Protein AF-A0A5A8CNJ7-F1 (afdb_monomer)

Foldseek 3Di:
DQWDFDQFIKGKDDWLQDFWIAIKTANQDWFQQADQVLLQVLVCLLAFQLFLLTFLDDFSQRKDWPDQDDPRIGHNGITIIIGGNDRQDQPLQQVVLWAPFPPACRLVCCVVPVDDDSSPNTCSDLRRLSNLLSSLSSLQSVCCVPQVKAKFKFFQDWFPQGHDPCVLADVVQHRDHNCLLQQLLKKWFKFFLVQADDDDDADDPPDQDGSNDDDDPVNVVSVVRRLVCLLVCVQDAQAFTIAGPVGFTAGQQLDTHPDNVRIDTHSGMDRRSHSHNSSSSPSSSVSSNQVVVLAAIWGKMKMKMASADFFFFDLPDTQLQVSLQVLLCPRPQWDDKAWALGPVLVPDDCVQQPFDKDFPDDDQGHAPDCVVVVVVVVPCVVPVVPPPPDDDDDDPDDDDDDDDPDDPDPPPQADVNDGTMAGNHGSVQQGDSSTGRNPMRMMMITGGIDSQGQDWDWDATPVRHIDIDGRPRGRNSYSNSSCRSSSSSSSSSSSSSRVVVVVVVDPDPPDDPDPPPDDPDDPVVVVVVVVVVVVVVVVVVVVPDD

Mean predicted aligned error: 11.64 Å

Radius of gyration: 29.82 Å; Cα contacts (8 Å, |Δi|>4): 1030; chains: 1; bounding box: 66×97×86 Å

pLDDT: mean 80.58, std 20.12, range [26.45, 98.75]

Organism: Cafeteria roenbergensis (NCBI:txid33653)

Solvent-accessible surface area (backbone atoms only — not comparable to full-atom values): 30194 Å² total; per-residue (Å²): 132,59,64,47,70,84,53,33,25,40,35,53,47,53,33,65,75,45,72,29,33,18,24,38,36,30,59,49,67,51,75,40,79,48,55,55,79,68,28,40,62,50,40,57,58,36,39,57,10,66,16,74,82,36,20,51,47,61,51,83,55,56,64,44,76,77,41,30,57,57,99,49,19,26,64,41,45,55,28,32,38,42,27,62,53,82,69,67,66,63,76,66,25,66,75,60,62,56,31,52,55,64,88,53,59,53,54,62,41,32,73,74,66,77,52,69,52,63,65,49,60,29,77,82,26,78,59,47,49,54,20,49,25,45,51,7,32,55,30,36,51,53,42,27,77,74,57,61,30,43,71,29,45,31,42,39,28,40,67,91,46,66,53,60,73,74,65,79,33,33,93,88,31,46,79,64,50,60,66,52,22,48,46,36,9,24,32,32,39,33,40,44,58,91,58,40,70,89,73,66,81,76,66,61,91,95,50,73,60,43,30,52,60,86,69,55,72,66,39,51,50,35,52,52,53,29,51,51,38,50,65,72,50,73,63,45,90,69,39,35,35,31,32,34,78,89,64,53,31,17,10,58,82,24,46,79,28,94,56,58,81,64,40,40,84,54,76,49,45,44,64,45,24,12,72,44,48,41,56,32,35,33,40,50,43,51,44,50,45,34,41,75,66,32,36,46,36,25,32,32,37,38,34,43,29,41,52,41,67,64,65,36,44,31,77,72,90,55,13,37,66,55,53,48,38,52,52,53,58,68,38,87,56,37,77,46,68,39,49,37,42,34,78,67,46,76,78,51,55,65,92,77,47,62,53,52,75,41,72,55,81,69,80,75,69,36,85,68,55,72,72,68,41,65,81,49,48,82,66,51,62,78,63,60,79,78,70,82,84,80,88,88,89,89,89,86,87,88,87,87,82,81,96,65,88,79,67,87,74,68,52,95,54,35,61,98,84,38,69,41,61,36,62,60,45,56,45,58,15,21,40,56,71,26,21,29,58,43,48,54,35,31,36,38,40,32,33,51,45,48,57,64,31,50,49,75,38,85,49,45,26,81,85,67,47,83,37,75,49,49,51,63,77,77,49,42,20,57,58,59,47,40,41,27,44,42,54,34,9,47,49,21,38,52,52,42,16,37,48,50,56,55,53,71,71,45,79,73,84,72,71,74,74,74,74,72,97,77,75,93,77,68,67,64,61,55,57,55,56,51,55,58,55,52,56,56,58,53,61,65,61,65,77,76,75,128

Sequence (546 aa):
MSTFGRVFRVTTFGESHCEGVGAIVDGCPPMMTLTEADIQPQLTRRRPGQSRLTTPRSEKDKVTILSGTERGMTLGTPIGLFVRNENVRPGDYKEMSVIPRPGHADYTYQVKYGIRAASGGGRSSARETIGRVAAGAIAEKWLAETWGTRIVTFVSSVGVIDLAPELLCHPSGRAWTREEVDSRGRLRVLRSAAHWKQIDAPAADGVEPDAGTKVSPEQAAADAADEAAFVAGSYGSGVACYRADDGTLFDRDGKTVASAEGALVTDEVITLRCPDPATASRMATLIRDVKSCQDSTGGVLTTVVDGMPVGLGEPCFDKLEAVLAHAMLSLPATKGFEIGSGFAGTRLRGSAHNDAFDLAGGAPDAWATAATAASGAAAAAAAAAAAAASASAAAAAASSAAAGALPPQSHPTLEQGRVLLRPRTNNAGGTLGGISTGAQLLFRVAIKPVSTIGRPQDTAGFDGAKGNLAARGRHDPCVLPRASPLVEGMTSLVLADLALQQRTRREPVALPPAAPADAPARAEKRAAESQEGESTAKRARDDTSA

Nearest PDB structures (foldseek):
  7rca-assembly1_A  TM=9.225E-01  e=4.105E-39  Clavispora lusitaniae
  1r52-assembly1_C  TM=9.176E-01  e=7.234E-27  Saccharomyces cerevisiae
  1umf-assembly1_D  TM=8.747E-01  e=8.130E-28  Helicobacter pylori
  4lj2-assembly1_A  TM=8.092E-01  e=4.569E-24  Acinetobacter baumannii ATCC 19606 = CIP 70.34 = JCM 6841
  1sq1-assembly1_A  TM=9.028E-01  e=1.195E-20  Campylobacter jejuni

Secondary structure (DSSP, 8-state):
--EE-SSSEEEEE--TTSSEEEEEEESPPTT-B--HHHHHHHHHHH-TTSSTTS--------EEE-SSEETTEE-SS-EEEEEE-----GGGGSGGGTSPPTTSSHHHHHHHHS---TTSSGGGSTTTHHHHHHHHHHHHHHHHHHH--EEEEEEEEETTEEPPGGGGS-TTSSPPPHHHHHHHTEEEEEEETTT----SPPPPTT-PPPTT----HHHHHHHHHHHHHHHTT-S-TTS--EEETTS-EE-TTS-EES--TTEEEEEEEEE---S-HHHHHHHHHHHHHHHHTT----EEEEEEEESPPTT-S-SSSS-HHHHHHHHHHTSTTEEEEEETTHHHHTTS-HHHHS--EEETTSPPP----HHHHTTTHHHHTTTGGGS-SS--------------PPPS---TTEETTEE-EEESS-TTTTEETTEE-SSPEEEEEEEPPPS--SS-EEEE-TTS-EEEE---S---S--HHHHHHHHHHHHHHHHHHHHHHHHHHSPP-PPPP---S---SSHHHHHHHHHHHHHHHHHTTGGG--

Structure (mmCIF, N/CA/C/O backbone):
data_AF-A0A5A8CNJ7-F1
#
_entry.id   AF-A0A5A8CNJ7-F1
#
loop_
_atom_site.group_PDB
_atom_site.id
_atom_site.type_symbol
_atom_site.label_atom_id
_atom_site.label_alt_id
_atom_site.label_comp_id
_atom_site.label_asym_id
_atom_site.label_entity_id
_atom_site.label_seq_id
_atom_site.pdbx_PDB_ins_code
_atom_site.Cartn_x
_atom_site.Cartn_y
_atom_site.Cartn_z
_atom_site.occupancy
_atom_site.B_iso_or_equiv
_atom_site.auth_seq_id
_atom_site.auth_comp_id
_atom_site.auth_asym_id
_atom_site.auth_atom_id
_atom_site.pdbx_PDB_model_num
ATOM 1 N N . MET A 1 1 ? 18.806 -7.872 -2.071 1.00 79.81 1 MET A N 1
ATOM 2 C CA . MET A 1 1 ? 19.060 -7.080 -3.286 1.00 79.81 1 MET A CA 1
ATOM 3 C C . MET A 1 1 ? 18.378 -5.737 -3.091 1.00 79.81 1 MET A C 1
ATOM 5 O O . MET A 1 1 ? 17.270 -5.750 -2.570 1.00 79.81 1 MET A O 1
ATOM 9 N N . SER A 1 2 ? 19.030 -4.623 -3.425 1.00 90.88 2 SER A N 1
ATOM 10 C CA . SER A 1 2 ? 18.476 -3.264 -3.233 1.00 90.88 2 SER A CA 1
ATOM 11 C C . SER A 1 2 ? 17.905 -2.658 -4.517 1.00 90.88 2 SER A C 1
ATOM 13 O O . SER A 1 2 ? 17.450 -1.519 -4.492 1.00 90.88 2 SER A O 1
ATOM 15 N N . THR A 1 3 ? 17.947 -3.413 -5.618 1.00 96.81 3 THR A N 1
ATOM 16 C CA . THR A 1 3 ? 17.512 -2.999 -6.954 1.00 96.81 3 THR A CA 1
ATOM 17 C C . THR A 1 3 ? 16.304 -3.817 -7.398 1.00 96.81 3 THR A C 1
ATOM 19 O O . THR A 1 3 ? 16.276 -5.031 -7.187 1.00 96.81 3 THR A O 1
ATOM 22 N N . PHE A 1 4 ? 15.334 -3.152 -8.019 1.00 97.12 4 PHE A N 1
ATOM 23 C CA . PHE A 1 4 ? 14.125 -3.726 -8.604 1.00 97.12 4 PHE A CA 1
ATOM 24 C C . PHE A 1 4 ? 13.958 -3.240 -10.054 1.00 97.12 4 PHE A C 1
ATOM 26 O O . PHE A 1 4 ? 14.290 -2.091 -10.341 1.00 97.12 4 PHE A O 1
ATOM 33 N N . GLY A 1 5 ? 13.430 -4.090 -10.941 1.00 96.12 5 GLY A N 1
ATOM 34 C CA . GLY A 1 5 ? 13.229 -3.797 -12.370 1.00 96.12 5 GLY A CA 1
ATOM 35 C C . GLY A 1 5 ? 14.416 -4.173 -13.269 1.00 96.12 5 GLY A C 1
ATOM 36 O O . GLY A 1 5 ? 15.514 -4.459 -12.780 1.00 96.12 5 GLY A O 1
ATOM 37 N N . ARG A 1 6 ? 14.191 -4.196 -14.592 1.00 94.81 6 ARG A N 1
ATOM 38 C CA . ARG A 1 6 ? 15.196 -4.547 -15.618 1.00 94.81 6 ARG A CA 1
ATOM 39 C C . ARG A 1 6 ? 15.637 -3.358 -16.468 1.00 94.81 6 ARG A C 1
ATOM 41 O O . ARG A 1 6 ? 16.836 -3.126 -16.592 1.00 94.81 6 ARG A O 1
ATOM 48 N N . VAL A 1 7 ? 14.685 -2.633 -17.049 1.00 96.00 7 VAL A N 1
ATOM 49 C CA . VAL A 1 7 ? 14.893 -1.436 -17.874 1.00 96.00 7 VAL A CA 1
ATOM 50 C C . VAL A 1 7 ? 14.568 -0.194 -17.056 1.00 96.00 7 VAL A C 1
ATOM 52 O O . VAL A 1 7 ? 15.456 0.626 -16.855 1.00 96.00 7 VAL A O 1
ATOM 55 N N . PHE A 1 8 ? 13.350 -0.097 -16.507 1.00 97.56 8 PHE A N 1
ATOM 56 C CA . PHE A 1 8 ? 13.034 0.913 -15.492 1.00 97.56 8 PHE A CA 1
ATOM 57 C C . PHE A 1 8 ? 13.492 0.380 -14.135 1.00 97.56 8 PHE A C 1
ATOM 59 O O . PHE A 1 8 ? 12.801 -0.411 -13.490 1.00 97.56 8 PHE A O 1
ATOM 66 N N . ARG A 1 9 ? 14.701 0.756 -13.722 1.00 97.94 9 ARG A N 1
ATOM 67 C CA . ARG A 1 9 ? 15.360 0.197 -12.540 1.00 97.94 9 ARG A CA 1
ATOM 68 C C . ARG A 1 9 ? 15.330 1.171 -11.384 1.00 97.94 9 ARG A C 1
ATOM 70 O O . ARG A 1 9 ? 15.659 2.341 -11.536 1.00 97.94 9 ARG A O 1
ATOM 77 N N . VAL A 1 10 ? 15.029 0.665 -10.197 1.00 98.25 10 VAL A N 1
ATOM 78 C CA . VAL A 1 10 ? 15.054 1.447 -8.961 1.00 98.25 10 VAL A CA 1
ATOM 79 C C . VAL A 1 10 ? 15.996 0.796 -7.974 1.00 98.25 10 VAL A C 1
ATOM 81 O O . VAL A 1 10 ? 15.797 -0.360 -7.615 1.00 98.25 10 VAL A O 1
ATOM 84 N N . THR A 1 11 ? 16.990 1.544 -7.502 1.00 98.19 11 THR A N 1
ATOM 85 C CA . THR A 1 11 ? 17.896 1.118 -6.429 1.00 98.19 11 THR A CA 1
ATOM 86 C C . THR A 1 11 ? 17.703 2.000 -5.208 1.00 98.19 11 THR A C 1
ATOM 88 O O . THR A 1 11 ? 17.942 3.200 -5.289 1.00 98.19 11 THR A O 1
ATOM 91 N N . THR A 1 12 ? 17.289 1.443 -4.070 1.00 97.44 12 THR A N 1
ATOM 92 C CA . THR A 1 12 ? 17.081 2.234 -2.845 1.00 97.44 12 THR A CA 1
ATOM 93 C C . THR A 1 12 ? 18.333 2.247 -1.959 1.00 97.44 12 THR A C 1
ATOM 95 O O . THR A 1 12 ? 19.103 1.281 -1.935 1.00 97.44 12 THR A O 1
ATOM 98 N N . PHE A 1 13 ? 18.500 3.297 -1.143 1.00 94.94 13 PHE A N 1
ATOM 99 C CA . PHE A 1 13 ? 19.533 3.384 -0.090 1.00 94.94 13 PHE A CA 1
ATOM 100 C C . PHE A 1 13 ? 19.012 4.030 1.217 1.00 94.94 13 PHE A C 1
ATOM 102 O O . PHE A 1 13 ? 17.914 4.595 1.247 1.00 94.94 13 PHE A O 1
ATOM 109 N N . GLY A 1 14 ? 19.787 3.903 2.304 1.00 90.44 14 GLY A N 1
ATOM 110 C CA . GLY A 1 14 ? 19.609 4.604 3.588 1.00 90.44 14 GLY A CA 1
ATOM 111 C C . GLY A 1 14 ? 18.777 3.898 4.671 1.00 90.44 14 GLY A C 1
ATOM 112 O O . GLY A 1 14 ? 17.818 3.177 4.410 1.00 90.44 14 GLY A O 1
ATOM 113 N N . GLU A 1 15 ? 19.105 4.125 5.934 1.00 88.19 15 GLU A N 1
ATOM 114 C CA . GLU A 1 15 ? 18.421 3.534 7.086 1.00 88.19 15 GLU A CA 1
ATOM 115 C C . GLU A 1 15 ? 17.515 4.550 7.794 1.00 88.19 15 GLU A C 1
ATOM 117 O O . GLU A 1 15 ? 17.684 5.765 7.698 1.00 88.19 15 GLU A O 1
ATOM 122 N N . SER A 1 16 ? 16.549 4.059 8.579 1.00 82.31 16 SER A N 1
ATOM 123 C CA . SER A 1 16 ? 15.556 4.921 9.238 1.00 82.31 16 SER A CA 1
ATOM 124 C C . SER A 1 16 ? 16.093 5.872 10.310 1.00 82.31 16 SER A C 1
ATOM 126 O O . SER A 1 16 ? 15.340 6.739 10.757 1.00 82.31 16 SER A O 1
ATOM 128 N N . HIS A 1 17 ? 17.341 5.680 10.742 1.00 80.94 17 HIS A N 1
ATOM 129 C CA . HIS A 1 17 ? 18.004 6.464 11.790 1.00 80.94 17 HIS A CA 1
ATOM 130 C C . HIS A 1 17 ? 19.301 7.133 11.310 1.00 80.94 17 HIS A C 1
ATOM 132 O O . HIS A 1 17 ? 20.003 7.728 12.120 1.00 80.94 17 HIS A O 1
ATOM 138 N N . CYS A 1 18 ? 19.614 7.033 10.015 1.00 85.06 18 CYS A N 1
ATOM 139 C CA . CYS A 1 18 ? 20.701 7.777 9.378 1.00 85.06 18 CYS A CA 1
ATOM 140 C C . CYS A 1 18 ? 20.199 9.151 8.903 1.00 85.06 18 CYS A C 1
ATOM 142 O O . CYS A 1 18 ? 19.046 9.510 9.151 1.00 85.06 18 CYS A O 1
ATOM 144 N N . GLU A 1 19 ? 21.041 9.915 8.203 1.00 88.56 19 GLU A N 1
ATOM 145 C CA . GLU A 1 19 ? 20.707 11.271 7.732 1.00 88.56 19 GLU A CA 1
ATOM 146 C C . GLU A 1 19 ? 19.495 11.321 6.794 1.00 88.56 19 GLU A C 1
ATOM 148 O O . GLU A 1 19 ? 18.728 12.285 6.802 1.00 88.56 19 GLU A O 1
ATOM 153 N N . GLY A 1 20 ? 19.286 10.270 6.006 1.00 91.25 20 GLY A N 1
ATOM 154 C CA . GLY A 1 20 ? 18.178 10.197 5.071 1.00 91.25 20 GLY A CA 1
ATOM 155 C C . GLY A 1 20 ? 18.064 8.843 4.396 1.00 91.25 20 GLY A C 1
ATOM 156 O O . GLY A 1 20 ? 18.842 7.919 4.639 1.00 91.25 20 GLY A O 1
ATOM 157 N N . VAL A 1 21 ? 17.058 8.744 3.542 1.00 94.44 21 VAL A N 1
ATOM 158 C CA . VAL A 1 21 ? 16.806 7.609 2.656 1.00 94.44 21 VAL A CA 1
ATOM 159 C C . VAL A 1 21 ? 16.612 8.123 1.239 1.00 94.44 21 VAL A C 1
ATOM 161 O O . VAL A 1 21 ? 16.323 9.300 1.032 1.00 94.44 21 VAL A O 1
ATOM 164 N N . GLY A 1 22 ? 16.752 7.250 0.252 1.00 96.25 22 GLY A N 1
ATOM 165 C CA . GLY A 1 22 ? 16.620 7.676 -1.131 1.00 96.25 22 GLY A CA 1
ATOM 166 C C . GLY A 1 22 ? 16.526 6.535 -2.121 1.00 96.25 22 GLY A C 1
ATOM 167 O O . GLY A 1 22 ? 16.463 5.355 -1.750 1.00 96.25 22 GLY A O 1
ATOM 168 N N . ALA A 1 23 ? 16.497 6.913 -3.392 1.00 98.06 23 ALA A N 1
ATOM 169 C CA . ALA A 1 23 ? 16.494 5.991 -4.510 1.00 98.06 23 ALA A CA 1
ATOM 170 C C . ALA A 1 23 ? 17.245 6.572 -5.708 1.00 98.06 23 ALA A C 1
ATOM 172 O O . ALA A 1 23 ? 17.326 7.783 -5.877 1.00 98.06 23 ALA A O 1
ATOM 173 N N . ILE A 1 24 ? 17.774 5.686 -6.540 1.00 98.50 24 ILE A N 1
ATOM 174 C CA . ILE A 1 24 ? 18.284 5.990 -7.872 1.00 98.50 24 ILE A CA 1
ATOM 175 C C . ILE A 1 24 ? 17.323 5.332 -8.855 1.00 98.50 24 ILE A C 1
ATOM 177 O O . ILE A 1 24 ? 17.119 4.117 -8.779 1.00 98.50 24 ILE A O 1
ATOM 181 N N . VAL A 1 25 ? 16.730 6.130 -9.739 1.00 98.62 25 VAL A N 1
ATOM 182 C CA . VAL A 1 25 ? 15.862 5.666 -10.823 1.00 98.62 25 VAL A CA 1
ATOM 183 C C . VAL A 1 25 ? 16.637 5.737 -12.127 1.00 98.62 25 VAL A C 1
ATOM 185 O O . VAL A 1 25 ? 17.081 6.806 -12.531 1.00 98.62 25 VAL A O 1
ATOM 188 N N . ASP A 1 26 ? 16.802 4.597 -12.776 1.00 98.00 26 ASP A N 1
ATOM 189 C CA . ASP A 1 26 ? 17.513 4.455 -14.038 1.00 98.00 26 ASP A CA 1
ATOM 190 C C . ASP A 1 26 ? 16.573 3.920 -15.127 1.00 98.00 26 ASP A C 1
ATOM 192 O O . ASP A 1 26 ? 15.628 3.186 -14.835 1.00 98.00 26 ASP A O 1
ATOM 196 N N . GLY A 1 27 ? 16.810 4.320 -16.376 1.00 95.94 27 GLY A N 1
ATOM 197 C CA . GLY A 1 27 ? 15.946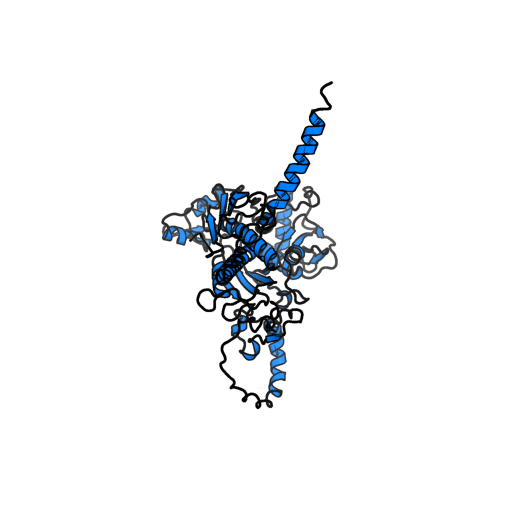 3.994 -17.516 1.00 95.94 27 GLY A CA 1
ATOM 198 C C . GLY A 1 27 ? 14.642 4.798 -17.602 1.00 95.94 27 GLY A C 1
ATOM 199 O O . GLY A 1 27 ? 13.768 4.454 -18.396 1.00 95.94 27 GLY A O 1
ATOM 200 N N . CYS A 1 28 ? 14.494 5.878 -16.825 1.00 97.12 28 CYS A N 1
ATOM 201 C CA . CYS A 1 28 ? 13.396 6.828 -17.019 1.00 97.12 28 CYS A CA 1
ATOM 202 C C . CYS A 1 28 ? 13.550 7.529 -18.381 1.00 97.12 28 CYS A C 1
ATOM 204 O O . CYS A 1 28 ? 14.627 8.062 -18.646 1.00 97.12 28 CYS A O 1
ATOM 206 N N . PRO A 1 29 ? 12.517 7.583 -19.241 1.00 94.69 29 PRO A N 1
ATOM 207 C CA . PRO A 1 29 ? 12.630 8.248 -20.539 1.00 94.69 29 PRO A CA 1
ATOM 208 C C . PRO A 1 29 ? 12.973 9.743 -20.432 1.00 94.69 29 PRO A C 1
ATOM 210 O O . PRO A 1 29 ? 12.578 10.384 -19.450 1.00 94.69 29 PRO A O 1
ATOM 213 N N . PRO A 1 30 ? 13.695 10.308 -21.420 1.00 95.19 30 PRO A N 1
ATOM 214 C CA . PRO A 1 30 ? 14.015 11.732 -21.459 1.00 95.19 30 PRO A CA 1
ATOM 215 C C . PRO A 1 30 ? 12.790 12.578 -21.832 1.00 95.19 30 PRO A C 1
ATOM 217 O O . PRO A 1 30 ? 11.807 12.062 -22.366 1.00 95.19 30 PRO A O 1
ATOM 220 N N . MET A 1 31 ? 12.897 13.892 -21.624 1.00 94.06 31 MET A N 1
ATOM 221 C CA . MET A 1 31 ? 11.928 14.916 -22.036 1.00 94.06 31 MET A CA 1
ATOM 222 C C . MET A 1 31 ? 10.553 14.839 -21.351 1.00 94.06 31 MET A C 1
ATOM 224 O O . MET A 1 31 ? 9.606 15.469 -21.814 1.00 94.06 31 MET A O 1
ATOM 228 N N . MET A 1 32 ? 10.433 14.112 -20.240 1.00 96.00 32 MET A N 1
ATOM 229 C CA . MET A 1 32 ? 9.252 14.167 -19.378 1.00 96.00 32 MET A CA 1
ATOM 230 C C . MET A 1 32 ? 9.407 15.330 -18.403 1.00 96.00 32 MET A C 1
ATOM 232 O O . MET A 1 32 ? 10.452 15.458 -17.765 1.00 96.00 32 MET A O 1
ATOM 236 N N . THR A 1 33 ? 8.383 16.167 -18.242 1.00 97.50 33 THR A N 1
ATOM 237 C CA . THR A 1 33 ? 8.428 17.213 -17.213 1.00 97.50 33 THR A CA 1
ATOM 238 C C . THR A 1 33 ? 8.484 16.564 -15.833 1.00 97.50 33 THR A C 1
ATOM 240 O O . THR A 1 33 ? 7.647 15.726 -15.506 1.00 97.50 33 THR A O 1
ATOM 243 N N . LEU A 1 34 ? 9.454 16.936 -15.004 1.00 97.94 34 LEU A N 1
ATOM 244 C CA . LEU A 1 34 ? 9.610 16.375 -13.668 1.00 97.94 34 LEU A CA 1
ATOM 245 C C . LEU A 1 34 ? 10.228 17.385 -12.702 1.00 97.94 34 LEU A C 1
ATOM 247 O O . LEU A 1 34 ? 11.316 17.912 -12.932 1.00 97.94 34 LEU A O 1
ATOM 251 N N . THR A 1 35 ? 9.532 17.592 -11.591 1.00 97.88 35 THR A N 1
ATOM 252 C CA . THR A 1 35 ? 9.956 18.383 -10.434 1.00 97.88 35 THR A CA 1
ATOM 253 C C . THR A 1 35 ? 9.596 17.648 -9.142 1.00 97.88 35 THR A C 1
ATOM 255 O O . THR A 1 35 ? 8.798 16.708 -9.141 1.00 97.88 35 THR A O 1
ATOM 258 N N . GLU A 1 36 ? 10.128 18.084 -8.002 1.00 97.81 36 GLU A N 1
ATOM 259 C CA . GLU A 1 36 ? 9.771 17.543 -6.686 1.00 97.81 36 GLU A CA 1
ATOM 260 C C . GLU A 1 36 ? 8.260 17.605 -6.415 1.00 97.81 36 GLU A C 1
ATOM 262 O O . GLU A 1 36 ? 7.716 16.720 -5.750 1.00 97.81 36 GLU A O 1
ATOM 267 N N . ALA A 1 37 ? 7.570 18.616 -6.956 1.00 97.19 37 ALA A N 1
ATOM 268 C CA . ALA A 1 37 ? 6.129 18.801 -6.802 1.00 97.19 37 ALA A CA 1
ATOM 269 C C . ALA A 1 37 ? 5.302 17.676 -7.446 1.00 97.19 37 ALA A C 1
ATOM 271 O O . ALA A 1 37 ? 4.178 17.435 -7.017 1.00 97.19 37 ALA A O 1
ATOM 272 N N . ASP A 1 38 ? 5.864 16.952 -8.416 1.00 97.44 38 ASP A N 1
ATOM 273 C CA . ASP A 1 38 ? 5.215 15.795 -9.039 1.00 97.44 38 ASP A CA 1
ATOM 274 C C . ASP A 1 38 ? 5.298 14.535 -8.163 1.00 97.44 38 ASP A C 1
ATOM 276 O O . ASP A 1 38 ? 4.444 13.654 -8.222 1.00 97.44 38 ASP A O 1
ATOM 280 N N . ILE A 1 39 ? 6.329 14.450 -7.320 1.00 97.94 39 ILE A N 1
ATOM 281 C CA . ILE A 1 39 ? 6.611 13.294 -6.460 1.00 97.94 39 ILE A CA 1
ATOM 282 C C . ILE A 1 39 ? 5.971 13.481 -5.078 1.00 97.94 39 ILE A C 1
ATOM 284 O O . ILE A 1 39 ? 5.468 12.533 -4.462 1.00 97.94 39 ILE A O 1
ATOM 288 N N . GLN A 1 40 ? 5.987 14.718 -4.579 1.00 96.69 40 GLN A N 1
ATOM 289 C CA . GLN A 1 40 ? 5.574 15.059 -3.224 1.00 96.69 40 GLN A CA 1
ATOM 290 C C . GLN A 1 40 ? 4.142 14.619 -2.870 1.00 96.69 40 GLN A C 1
ATOM 292 O O . GLN A 1 40 ? 3.972 14.149 -1.747 1.00 96.69 40 GLN A O 1
ATOM 297 N N . PRO A 1 41 ? 3.119 14.681 -3.751 1.00 95.25 41 PRO A N 1
ATOM 298 C CA . PRO A 1 41 ? 1.767 14.233 -3.413 1.00 95.25 41 PRO A CA 1
ATOM 299 C C . PRO A 1 41 ? 1.717 12.779 -2.929 1.00 95.25 41 PRO A C 1
ATOM 301 O O . PRO A 1 41 ? 1.090 12.489 -1.908 1.00 95.25 41 PRO A O 1
ATOM 304 N N . GLN A 1 42 ? 2.436 11.867 -3.590 1.00 95.69 42 GLN A N 1
ATOM 305 C CA . GLN A 1 42 ? 2.485 10.459 -3.185 1.00 95.69 42 GLN A CA 1
ATOM 306 C C . GLN A 1 42 ? 3.244 10.256 -1.865 1.00 95.69 42 GLN A C 1
ATOM 308 O O . GLN A 1 42 ? 2.813 9.485 -1.001 1.00 95.69 42 GLN A O 1
ATOM 313 N N . LEU A 1 43 ? 4.339 10.993 -1.650 1.00 94.88 43 LEU A N 1
ATOM 314 C CA . LEU A 1 43 ? 5.067 10.966 -0.377 1.00 94.88 43 LEU A CA 1
ATOM 315 C C . LEU A 1 43 ? 4.233 11.527 0.776 1.00 94.88 43 LEU A C 1
ATOM 317 O O . LEU A 1 43 ? 4.180 10.919 1.846 1.00 94.88 43 LEU A O 1
ATOM 321 N N . THR A 1 44 ? 3.510 12.621 0.536 1.00 92.44 44 THR A N 1
ATOM 322 C CA . THR A 1 44 ? 2.574 13.209 1.493 1.00 92.44 44 THR A CA 1
ATOM 323 C C . THR A 1 44 ? 1.478 12.216 1.846 1.00 92.44 44 THR A C 1
ATOM 325 O O . THR A 1 44 ? 1.215 12.047 3.032 1.00 92.44 44 THR A O 1
ATOM 328 N N . ARG A 1 45 ? 0.907 11.488 0.869 1.00 92.19 45 ARG A N 1
ATOM 329 C CA . ARG A 1 45 ? -0.095 10.427 1.100 1.00 92.19 45 ARG A CA 1
ATOM 330 C C . ARG A 1 45 ? 0.437 9.270 1.950 1.00 92.19 45 ARG A C 1
ATOM 332 O O . ARG A 1 45 ? -0.318 8.701 2.738 1.00 92.19 45 ARG A O 1
ATOM 339 N N . ARG A 1 46 ? 1.721 8.934 1.821 1.00 92.06 46 ARG A N 1
ATOM 340 C CA . ARG A 1 46 ? 2.398 7.846 2.555 1.00 92.06 46 ARG A CA 1
ATOM 341 C C . ARG A 1 46 ? 2.872 8.256 3.960 1.00 92.06 46 ARG A C 1
ATOM 343 O O . ARG A 1 46 ? 3.195 7.388 4.776 1.00 92.06 46 ARG A O 1
ATOM 350 N N . ARG A 1 47 ? 2.969 9.559 4.232 1.00 86.44 47 ARG A N 1
ATOM 351 C CA . ARG A 1 47 ? 3.536 10.131 5.461 1.00 86.44 47 ARG A CA 1
ATOM 352 C C . ARG A 1 47 ? 2.942 9.490 6.734 1.00 86.44 47 ARG A C 1
ATOM 354 O O . ARG A 1 47 ? 1.726 9.331 6.818 1.00 86.44 47 ARG A O 1
ATOM 361 N N . PRO A 1 48 ? 3.763 9.128 7.740 1.00 77.25 48 PRO A N 1
ATOM 362 C CA . PRO A 1 48 ? 3.251 8.704 9.045 1.00 77.25 48 PRO A CA 1
ATOM 363 C C . PRO A 1 48 ? 2.596 9.872 9.805 1.00 77.25 48 PRO A C 1
ATOM 365 O O . PRO A 1 48 ? 2.910 11.030 9.548 1.00 77.25 48 PRO A O 1
ATOM 368 N N . GLY A 1 49 ? 1.725 9.580 10.773 1.00 69.94 49 GLY A N 1
ATOM 369 C CA . GLY A 1 49 ? 1.219 10.602 11.696 1.00 69.94 49 GLY A CA 1
ATOM 370 C C . GLY A 1 49 ? 0.245 11.610 11.097 1.00 69.94 49 GLY A C 1
ATOM 371 O O . GLY A 1 49 ? 0.125 12.712 11.625 1.00 69.94 49 GLY A O 1
ATOM 372 N N . GLN A 1 50 ? -0.457 11.244 10.024 1.00 73.62 50 GLN A N 1
ATOM 373 C CA . GLN A 1 50 ? -1.497 12.079 9.407 1.00 73.62 50 GLN A CA 1
ATOM 374 C C . GLN A 1 50 ? -2.732 12.269 10.298 1.00 73.62 50 GLN A C 1
ATOM 376 O O . GLN A 1 50 ? -3.515 13.172 10.055 1.00 73.62 50 GLN A O 1
ATOM 381 N N . SER A 1 51 ? -2.921 11.422 11.313 1.00 77.69 51 SER A N 1
ATOM 382 C CA . SER A 1 51 ? -4.033 11.528 12.263 1.00 77.69 51 SER A CA 1
ATOM 383 C C . SER A 1 51 ? -3.623 11.031 13.641 1.00 77.69 51 SER A C 1
ATOM 385 O O . SER A 1 51 ? -2.739 10.173 13.747 1.00 77.69 51 SER A O 1
ATOM 387 N N . ARG A 1 52 ? -4.303 11.491 14.700 1.00 74.94 52 ARG A N 1
ATOM 388 C CA . ARG A 1 52 ? -4.066 11.011 16.075 1.00 74.94 52 ARG A CA 1
ATOM 389 C C . ARG A 1 52 ? -4.305 9.499 16.220 1.00 74.94 52 ARG A C 1
ATOM 391 O O . ARG A 1 52 ? -3.778 8.895 17.153 1.00 74.94 52 ARG A O 1
ATOM 398 N N . LEU A 1 53 ? -5.007 8.856 15.282 1.00 72.50 53 LEU A N 1
ATOM 399 C CA . LEU A 1 53 ? -5.167 7.399 15.202 1.00 72.50 53 LEU A CA 1
ATOM 400 C C . LEU A 1 53 ? -3.878 6.658 14.797 1.00 72.50 53 LEU A C 1
ATOM 402 O O . LEU A 1 53 ? -3.679 5.503 15.167 1.00 72.50 53 LEU A O 1
ATOM 406 N N . THR A 1 54 ? -2.993 7.320 14.056 1.00 77.19 54 THR A N 1
ATOM 407 C CA . THR A 1 54 ? -1.720 6.764 13.569 1.00 77.19 54 THR A CA 1
ATOM 408 C C . THR A 1 54 ? -0.550 7.084 14.505 1.00 77.19 54 THR A C 1
ATOM 410 O O . THR A 1 54 ? -0.689 7.779 15.512 1.00 77.19 54 THR A O 1
ATOM 413 N N . THR A 1 55 ? 0.634 6.562 14.187 1.00 70.62 55 THR A N 1
ATOM 414 C CA . THR A 1 55 ? 1.876 6.831 14.920 1.00 70.62 55 THR A CA 1
ATOM 415 C C . THR A 1 55 ? 2.142 8.342 15.062 1.00 70.62 55 THR A C 1
ATOM 417 O O . THR A 1 55 ? 2.104 9.058 14.066 1.00 70.62 55 THR A O 1
ATOM 420 N N . PRO A 1 56 ? 2.520 8.871 16.244 1.00 62.72 56 PRO A N 1
ATOM 421 C CA . PRO A 1 56 ? 2.816 10.300 16.429 1.00 62.72 56 PRO A CA 1
ATOM 422 C C . PRO A 1 56 ? 4.185 10.721 15.857 1.00 62.72 56 PRO A C 1
ATOM 424 O O . PRO A 1 56 ? 4.899 11.578 16.391 1.00 62.72 56 PRO A O 1
ATOM 427 N N . ARG A 1 57 ? 4.630 10.067 14.784 1.00 65.44 57 ARG A N 1
ATOM 428 C CA . ARG A 1 57 ? 5.824 10.447 14.035 1.00 65.44 57 ARG A CA 1
ATOM 429 C C . ARG A 1 57 ? 5.432 11.510 13.016 1.00 65.44 57 ARG A C 1
ATOM 431 O O . ARG A 1 57 ? 4.761 11.193 12.049 1.00 65.44 57 ARG A O 1
ATOM 438 N N . SER A 1 58 ? 5.902 12.738 13.221 1.00 72.38 58 SER A N 1
ATOM 439 C CA . SER A 1 58 ? 5.787 13.814 12.232 1.00 72.38 58 SER A CA 1
ATOM 440 C C . SER A 1 58 ? 7.099 13.914 11.460 1.00 72.38 58 SER A C 1
ATOM 442 O O . SER A 1 58 ? 8.145 14.213 12.040 1.00 72.38 58 SER A O 1
ATOM 444 N N . GLU A 1 59 ? 7.044 13.568 10.180 1.00 76.88 59 GLU A N 1
ATOM 445 C CA . GLU A 1 59 ? 8.142 13.635 9.215 1.00 76.88 59 GLU A CA 1
ATOM 446 C C . GLU A 1 59 ? 7.565 14.255 7.956 1.00 76.88 59 GLU A C 1
ATOM 448 O O . GLU A 1 59 ? 6.587 13.731 7.443 1.00 76.88 59 GLU A O 1
ATOM 453 N N . LYS A 1 60 ? 8.123 15.349 7.439 1.00 82.81 60 LYS A N 1
ATOM 454 C CA . LYS A 1 60 ? 7.541 15.987 6.246 1.00 82.81 60 LYS A CA 1
ATOM 455 C C . LYS A 1 60 ? 7.792 15.188 4.965 1.00 82.81 60 LYS A C 1
ATOM 457 O O . LYS A 1 60 ? 7.125 15.438 3.970 1.00 82.81 60 LYS A O 1
ATOM 462 N N . ASP A 1 61 ? 8.746 14.252 5.008 1.0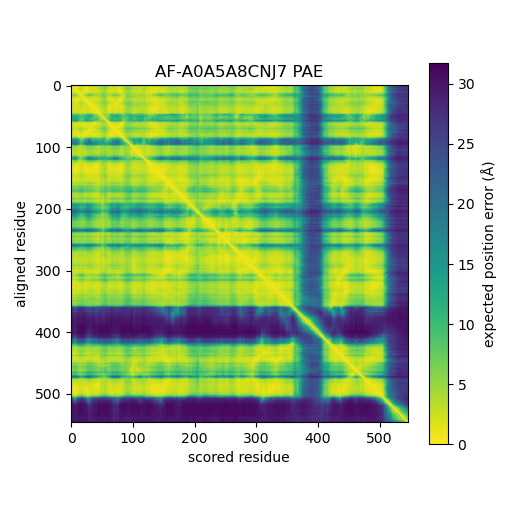0 89.56 61 ASP A N 1
ATOM 463 C CA . ASP A 1 61 ? 9.175 13.411 3.886 1.00 89.56 61 ASP A CA 1
ATOM 464 C C . ASP A 1 61 ? 9.376 14.249 2.603 1.00 89.56 61 ASP A C 1
ATOM 466 O O . ASP A 1 61 ? 8.872 13.913 1.532 1.00 89.56 61 ASP A O 1
ATOM 470 N N . LYS A 1 62 ? 10.086 15.383 2.735 1.00 94.38 62 LYS A N 1
ATOM 471 C CA . LYS A 1 62 ? 10.412 16.263 1.607 1.00 94.38 62 LYS A CA 1
ATOM 472 C C . LYS A 1 62 ? 11.446 15.600 0.710 1.00 94.38 62 LYS A C 1
ATOM 474 O O . LYS A 1 62 ? 12.521 15.232 1.187 1.00 94.38 62 LYS A O 1
ATOM 479 N N . VAL A 1 63 ? 11.121 15.481 -0.571 1.00 97.00 63 VAL A N 1
ATOM 480 C CA . VAL A 1 63 ? 12.036 14.959 -1.589 1.00 97.00 63 VAL A CA 1
ATOM 481 C C . VAL A 1 63 ? 12.891 16.063 -2.190 1.00 97.00 63 VAL A C 1
ATOM 483 O O . VAL A 1 63 ? 12.471 17.210 -2.299 1.00 97.00 63 VAL A O 1
ATOM 486 N N . THR A 1 64 ? 14.110 15.701 -2.561 1.00 97.88 64 THR A N 1
ATOM 487 C CA . THR A 1 64 ? 15.030 16.514 -3.351 1.00 97.88 64 THR A CA 1
ATOM 488 C C . THR A 1 64 ? 15.525 15.672 -4.515 1.00 97.88 64 THR A C 1
ATOM 490 O O . THR A 1 64 ? 15.986 14.542 -4.304 1.00 97.88 64 THR A O 1
ATOM 493 N N . ILE A 1 65 ? 15.424 16.209 -5.730 1.00 98.25 65 ILE A N 1
ATOM 494 C CA . ILE A 1 65 ? 16.025 15.613 -6.919 1.00 98.25 65 ILE A CA 1
ATOM 495 C C . ILE A 1 65 ? 17.490 16.059 -6.972 1.00 98.25 65 ILE A C 1
ATOM 497 O O . ILE A 1 65 ? 17.803 17.246 -6.981 1.00 98.25 65 ILE A O 1
ATOM 501 N N . LEU A 1 66 ? 18.405 15.093 -6.964 1.00 97.81 66 LEU A N 1
ATOM 502 C CA . LEU A 1 66 ? 19.852 15.326 -6.961 1.00 97.81 66 LEU A CA 1
ATOM 503 C C . LEU A 1 66 ? 20.457 15.340 -8.371 1.00 97.81 66 LEU A C 1
ATOM 505 O O . LEU A 1 66 ? 21.497 15.954 -8.588 1.00 97.81 66 LEU A O 1
ATOM 509 N N . SER A 1 67 ? 19.853 14.614 -9.314 1.00 98.00 67 SER A N 1
ATOM 510 C CA . SER A 1 67 ? 20.360 14.425 -10.679 1.00 98.00 67 SER A CA 1
ATOM 511 C C . SER A 1 67 ? 19.244 13.977 -11.626 1.00 98.00 67 SER A C 1
ATOM 513 O O . SER A 1 67 ? 18.132 13.694 -11.189 1.00 98.00 67 SER A O 1
ATOM 515 N N . GLY A 1 68 ? 19.551 13.856 -12.921 1.00 97.00 68 GLY A N 1
ATOM 516 C CA . GLY A 1 68 ? 18.661 13.244 -13.919 1.00 97.00 68 GLY A CA 1
ATOM 517 C C . GLY A 1 68 ? 17.582 14.172 -14.483 1.00 97.00 68 GLY A C 1
ATOM 518 O O . GLY A 1 68 ? 16.856 13.774 -15.394 1.00 97.00 68 GLY A O 1
ATOM 519 N N . THR A 1 69 ? 17.515 15.416 -14.001 1.00 97.50 69 THR A N 1
ATOM 520 C CA . THR A 1 69 ? 16.644 16.468 -14.536 1.00 97.50 69 THR A CA 1
ATOM 521 C C . THR A 1 69 ? 17.412 17.756 -14.816 1.00 97.50 69 THR A C 1
ATOM 523 O O . THR A 1 69 ? 18.268 18.147 -14.026 1.00 97.50 69 THR A O 1
ATOM 526 N N . GLU A 1 70 ? 17.049 18.463 -15.882 1.00 95.81 70 GLU A N 1
ATOM 527 C CA . GLU A 1 70 ? 17.525 19.815 -16.187 1.00 95.81 70 GLU A CA 1
ATOM 528 C C . GLU A 1 70 ? 16.357 20.661 -16.704 1.00 95.81 70 GLU A C 1
ATOM 530 O O . GLU A 1 70 ? 15.548 20.187 -17.498 1.00 95.81 70 GLU A O 1
ATOM 535 N N . ARG A 1 71 ? 16.238 21.914 -16.235 1.00 94.50 71 ARG A N 1
ATOM 536 C CA . ARG A 1 71 ? 15.140 22.837 -16.606 1.00 94.50 71 ARG A CA 1
ATOM 537 C C . ARG A 1 71 ? 13.739 22.213 -16.453 1.00 94.50 71 ARG A C 1
ATOM 539 O O . ARG A 1 71 ? 12.849 22.468 -17.257 1.00 94.50 71 ARG A O 1
ATOM 546 N N . GLY A 1 72 ? 13.559 21.389 -15.417 1.00 93.88 72 GLY A N 1
ATOM 547 C CA . GLY A 1 72 ? 12.294 20.708 -15.125 1.00 93.88 72 GLY A CA 1
ATOM 548 C C . GLY A 1 72 ? 11.958 19.552 -16.068 1.00 93.88 72 GLY A C 1
ATOM 549 O O . GLY A 1 72 ? 10.805 19.141 -16.104 1.00 93.88 72 GLY A O 1
ATOM 550 N N . MET A 1 73 ? 12.921 19.034 -16.834 1.00 96.69 73 MET A N 1
ATOM 551 C CA . MET A 1 73 ? 12.742 17.906 -17.753 1.00 96.69 73 MET A CA 1
ATOM 552 C C . MET A 1 73 ? 13.695 16.766 -17.405 1.00 96.69 73 MET A C 1
ATOM 554 O O . MET A 1 73 ? 14.840 17.013 -17.029 1.00 96.69 73 MET A O 1
ATOM 558 N N . THR A 1 74 ? 13.263 15.518 -17.572 1.00 97.75 74 THR A N 1
ATOM 559 C CA . THR A 1 74 ? 14.138 14.348 -17.449 1.00 97.75 74 THR A CA 1
ATOM 560 C C . THR A 1 74 ? 15.163 14.305 -18.582 1.00 97.75 74 THR A C 1
ATOM 562 O O . THR A 1 74 ? 14.857 14.579 -19.742 1.00 97.75 74 THR A O 1
ATOM 565 N N . LEU A 1 75 ? 16.396 13.914 -18.263 1.00 96.25 75 LEU A N 1
ATOM 566 C CA . LEU A 1 75 ? 17.494 13.829 -19.234 1.00 96.25 75 LEU A CA 1
ATOM 567 C C . LEU A 1 75 ? 17.639 12.444 -19.878 1.00 96.25 75 LEU A C 1
ATOM 569 O O . LEU A 1 75 ? 18.436 12.270 -20.795 1.00 96.25 75 LEU A O 1
ATOM 573 N N . GLY A 1 76 ? 16.920 11.437 -19.375 1.00 93.94 76 GLY A N 1
ATOM 574 C CA . GLY A 1 76 ? 17.164 10.030 -19.714 1.00 93.94 76 GLY A CA 1
ATOM 575 C C . GLY A 1 76 ? 18.336 9.404 -18.947 1.00 93.94 76 GLY A C 1
ATOM 576 O O . GLY A 1 76 ? 18.590 8.210 -19.076 1.00 93.94 76 GLY A O 1
ATOM 577 N N . THR A 1 77 ? 19.049 10.200 -18.146 1.00 97.69 77 THR A N 1
ATOM 578 C CA . THR A 1 77 ? 20.120 9.757 -17.246 1.00 97.69 77 THR A CA 1
ATOM 579 C C . THR A 1 77 ? 19.567 9.408 -15.856 1.00 97.69 77 THR A C 1
ATOM 581 O O . THR A 1 77 ? 18.425 9.763 -15.546 1.00 97.69 77 THR A O 1
ATOM 584 N N . PRO A 1 78 ? 20.345 8.725 -14.992 1.00 98.44 78 PRO A N 1
ATOM 585 C CA . PRO A 1 78 ? 19.872 8.334 -13.668 1.00 98.44 78 PRO A CA 1
ATOM 586 C C . PRO A 1 78 ? 19.396 9.512 -12.801 1.00 98.44 78 PRO A C 1
ATOM 588 O O . PRO A 1 78 ? 20.121 10.490 -12.580 1.00 98.44 78 PRO A O 1
ATOM 591 N N . ILE A 1 79 ? 18.188 9.375 -12.255 1.00 98.75 79 ILE A N 1
ATOM 592 C CA . ILE A 1 79 ? 17.552 10.339 -11.355 1.00 98.75 79 ILE A CA 1
ATOM 593 C C . ILE A 1 79 ? 17.852 9.938 -9.911 1.00 98.75 79 ILE A C 1
ATOM 595 O O . ILE A 1 79 ? 17.388 8.902 -9.429 1.00 98.75 79 ILE A O 1
ATOM 599 N N . GLY A 1 80 ? 18.634 10.757 -9.211 1.00 98.56 80 GLY A N 1
ATOM 600 C CA . GLY A 1 80 ? 18.904 10.602 -7.785 1.00 98.56 80 GLY A CA 1
ATOM 601 C C . GLY A 1 80 ? 17.830 11.286 -6.944 1.00 98.56 80 GLY A C 1
ATOM 602 O O . GLY A 1 80 ? 17.522 12.452 -7.164 1.00 98.56 80 GLY A O 1
ATOM 603 N N . LEU A 1 81 ? 17.282 10.577 -5.961 1.00 98.44 81 LEU A N 1
ATOM 604 C CA . LEU A 1 81 ? 16.256 11.067 -5.041 1.00 98.44 81 LEU A CA 1
ATOM 605 C C . LEU A 1 81 ? 16.756 10.962 -3.605 1.00 98.44 81 LEU A C 1
ATOM 607 O O . LEU A 1 81 ? 17.228 9.901 -3.187 1.00 98.44 81 LEU A O 1
ATOM 611 N N . PHE A 1 82 ? 16.587 12.031 -2.831 1.00 97.81 82 PHE A N 1
ATOM 612 C CA . PHE A 1 82 ? 16.947 12.071 -1.417 1.00 97.81 82 PHE A CA 1
ATOM 613 C C . PHE A 1 82 ? 15.808 12.619 -0.560 1.00 97.81 82 PHE A C 1
ATOM 615 O O . PHE A 1 82 ? 15.152 13.590 -0.928 1.00 97.81 82 PHE A O 1
ATOM 622 N N . VAL A 1 83 ? 15.585 11.992 0.595 1.00 95.88 83 VAL A N 1
ATOM 623 C CA . VAL A 1 83 ? 14.626 12.419 1.616 1.00 95.88 83 VAL A CA 1
ATOM 624 C C . VAL A 1 83 ? 15.312 12.382 2.975 1.00 95.88 83 VAL A C 1
ATOM 626 O O . VAL A 1 83 ? 15.761 11.328 3.436 1.00 95.88 83 VAL A O 1
ATOM 629 N N . ARG A 1 84 ? 15.373 13.536 3.641 1.00 93.44 84 ARG A N 1
ATOM 630 C CA . ARG A 1 84 ? 16.013 13.677 4.953 1.00 93.44 84 ARG A CA 1
ATOM 631 C C . ARG A 1 84 ? 15.165 13.042 6.060 1.00 93.44 84 ARG A C 1
ATOM 633 O O . ARG A 1 84 ? 13.938 13.120 6.042 1.00 93.44 84 ARG A O 1
ATOM 640 N N . ASN A 1 85 ? 15.815 12.433 7.049 1.00 88.31 85 ASN A N 1
ATOM 641 C CA . ASN A 1 85 ? 15.159 12.009 8.287 1.00 88.31 85 ASN A CA 1
ATOM 642 C C . ASN A 1 85 ? 15.231 13.145 9.319 1.00 88.31 85 ASN A C 1
ATOM 644 O O . ASN A 1 85 ? 16.323 13.528 9.730 1.00 88.31 85 ASN A O 1
ATOM 648 N N . GLU A 1 86 ? 14.085 13.672 9.757 1.00 81.88 86 GLU A N 1
ATOM 649 C CA . GLU A 1 86 ? 14.027 14.827 10.672 1.00 81.88 86 GLU A CA 1
ATOM 650 C C . GLU A 1 86 ? 13.650 14.426 12.111 1.00 81.88 86 GLU A C 1
ATOM 652 O O . GLU A 1 86 ? 14.023 15.105 13.064 1.00 81.88 86 GLU A O 1
ATOM 657 N N . ASN A 1 87 ? 12.943 13.304 12.302 1.00 70.94 87 ASN A N 1
ATOM 658 C CA . ASN A 1 87 ? 12.386 12.890 13.600 1.00 70.94 87 ASN A CA 1
ATOM 659 C C . ASN A 1 87 ? 13.006 11.581 14.115 1.00 70.94 87 ASN A C 1
ATOM 661 O O . ASN A 1 87 ? 12.311 10.617 14.462 1.00 70.94 87 ASN A O 1
ATOM 665 N N . VAL A 1 88 ? 14.338 11.532 14.156 1.00 64.94 88 VAL A N 1
ATOM 666 C CA . VAL A 1 88 ? 15.083 10.369 14.653 1.00 64.94 88 VAL A CA 1
ATOM 667 C C . VAL A 1 88 ? 15.130 10.399 16.185 1.00 64.94 88 VAL A C 1
ATOM 669 O O . VAL A 1 88 ? 15.663 11.330 16.780 1.00 64.94 88 VAL A O 1
ATOM 672 N N . ARG A 1 89 ? 14.595 9.359 16.841 1.00 66.62 89 ARG A N 1
ATOM 673 C CA . ARG A 1 89 ? 14.711 9.145 18.298 1.00 66.62 89 ARG A CA 1
ATOM 674 C C . ARG A 1 89 ? 15.474 7.848 18.586 1.00 66.62 89 ARG A C 1
ATOM 676 O O . ARG A 1 89 ? 14.864 6.782 18.570 1.00 66.62 89 ARG A O 1
ATOM 683 N N . PRO A 1 90 ? 16.795 7.906 18.830 1.00 60.06 90 PRO A N 1
ATOM 684 C CA . PRO A 1 90 ? 17.604 6.707 19.074 1.00 60.06 90 PRO A CA 1
ATOM 685 C C . PRO A 1 90 ? 17.274 5.993 20.398 1.00 60.06 90 PRO A C 1
ATOM 687 O O . PRO A 1 90 ? 17.498 4.794 20.524 1.00 60.06 90 PRO A O 1
ATOM 690 N N . GLY A 1 91 ? 16.749 6.723 21.392 1.00 59.12 91 GLY A N 1
ATOM 691 C CA . GLY A 1 91 ? 16.509 6.213 22.748 1.00 59.12 91 GLY A CA 1
ATOM 692 C C . GLY A 1 91 ? 15.377 5.189 22.876 1.00 59.12 91 GLY A C 1
ATOM 693 O O . GLY A 1 91 ? 15.439 4.356 23.777 1.00 59.12 91 GLY A O 1
ATOM 694 N N . ASP A 1 92 ? 14.405 5.200 21.959 1.00 61.81 92 ASP A N 1
ATOM 695 C CA . ASP A 1 92 ? 13.197 4.360 22.024 1.00 61.81 92 ASP A CA 1
ATOM 696 C C . ASP A 1 92 ? 13.503 2.850 21.848 1.00 61.81 92 ASP A C 1
ATOM 698 O O . ASP A 1 92 ? 12.643 2.019 22.110 1.00 61.81 92 ASP A O 1
ATOM 702 N N . TYR A 1 93 ? 14.724 2.470 21.434 1.00 61.41 93 TYR A N 1
ATOM 703 C CA . TYR A 1 93 ? 15.070 1.103 20.998 1.00 61.41 93 TYR A CA 1
ATOM 704 C C . TYR A 1 93 ? 16.114 0.373 21.859 1.00 61.41 93 TYR A C 1
ATOM 706 O O . TYR A 1 93 ? 16.531 -0.727 21.501 1.00 61.41 93 TYR A O 1
ATOM 714 N N . LYS A 1 94 ? 16.531 0.932 23.003 1.00 62.81 94 LYS A N 1
ATOM 715 C CA . LYS A 1 94 ? 17.616 0.356 23.826 1.00 62.81 94 LYS A CA 1
ATOM 716 C C . LYS A 1 94 ? 17.346 -1.086 24.279 1.00 62.81 94 LYS A C 1
ATOM 718 O O . LYS A 1 94 ? 18.228 -1.931 24.150 1.00 62.81 94 LYS A O 1
ATOM 723 N N . GLU A 1 95 ? 16.132 -1.385 24.742 1.00 59.53 95 GLU A N 1
ATOM 724 C CA . GLU A 1 95 ? 15.736 -2.733 25.196 1.00 59.53 95 GLU A CA 1
ATOM 725 C C . GLU A 1 95 ? 15.638 -3.738 24.024 1.00 59.53 95 GLU A C 1
ATOM 727 O O . GLU A 1 95 ? 15.948 -4.919 24.171 1.00 59.53 95 GLU A O 1
ATOM 732 N N . MET A 1 96 ? 15.324 -3.259 22.813 1.00 63.97 96 MET A N 1
ATOM 733 C CA . MET A 1 96 ? 15.206 -4.073 21.587 1.00 63.97 96 MET A CA 1
ATOM 734 C C . MET A 1 96 ? 16.567 -4.474 20.995 1.00 63.97 96 MET A C 1
ATOM 736 O O . MET A 1 96 ? 16.643 -5.199 20.002 1.00 63.97 96 MET A O 1
ATOM 740 N N . SER A 1 97 ? 17.664 -4.007 21.595 1.00 67.88 97 SER A N 1
ATOM 741 C CA . SER A 1 97 ? 19.013 -4.393 21.194 1.00 67.88 97 SER A CA 1
ATOM 742 C C . SER A 1 97 ? 19.397 -5.795 21.665 1.00 67.88 97 SER A C 1
ATOM 744 O O . SER A 1 97 ? 20.336 -6.347 21.106 1.00 67.88 97 SER A O 1
ATOM 746 N N . VAL A 1 98 ? 18.684 -6.399 22.624 1.00 81.06 98 VAL A N 1
ATOM 747 C CA . VAL A 1 98 ? 19.035 -7.714 23.210 1.00 81.06 98 VAL A CA 1
ATOM 748 C C . VAL A 1 98 ? 17.985 -8.792 22.914 1.00 81.06 98 VAL A C 1
ATOM 750 O O . VAL A 1 98 ? 18.296 -9.982 22.914 1.00 81.06 98 VAL A O 1
ATOM 753 N N . ILE A 1 99 ? 16.756 -8.387 22.585 1.00 86.56 99 ILE A N 1
ATOM 754 C CA . ILE A 1 99 ? 15.645 -9.291 22.276 1.00 86.56 99 ILE A CA 1
ATOM 755 C C . ILE A 1 99 ? 15.146 -9.017 20.845 1.00 86.56 99 ILE A C 1
ATOM 757 O O . ILE A 1 99 ? 14.783 -7.874 20.552 1.00 86.56 99 ILE A O 1
ATOM 761 N N . PRO A 1 100 ? 15.112 -10.016 19.937 1.00 88.75 100 PRO A N 1
ATOM 762 C CA . PRO A 1 100 ? 14.503 -9.856 18.620 1.00 88.75 100 PRO A CA 1
ATOM 763 C C . PRO A 1 100 ? 12.997 -9.609 18.753 1.00 88.75 100 PRO A C 1
ATOM 765 O O . PRO A 1 100 ? 12.297 -10.338 19.457 1.00 88.75 100 PRO A O 1
ATOM 768 N N . ARG A 1 101 ? 12.466 -8.616 18.032 1.00 86.88 101 ARG A N 1
ATOM 769 C CA . ARG A 1 101 ? 11.026 -8.337 18.047 1.00 86.88 101 ARG A CA 1
ATOM 770 C C . ARG A 1 101 ? 10.267 -9.467 17.340 1.00 86.88 101 ARG A C 1
ATOM 772 O O . ARG A 1 101 ? 10.563 -9.748 16.169 1.00 86.88 101 ARG A O 1
ATOM 779 N N . PRO A 1 102 ? 9.252 -10.076 17.979 1.00 89.81 102 PRO A N 1
ATOM 780 C CA . PRO A 1 102 ? 8.403 -11.068 17.330 1.00 89.81 102 PRO A CA 1
ATOM 781 C C . PRO A 1 102 ? 7.830 -10.545 16.008 1.00 89.81 102 PRO A C 1
ATOM 783 O O . PRO A 1 102 ? 7.391 -9.401 15.898 1.00 89.81 102 PRO A O 1
ATOM 786 N N . GLY A 1 103 ? 7.898 -11.364 14.958 1.00 88.00 103 GLY A N 1
ATOM 787 C CA . GLY A 1 103 ? 7.392 -11.016 13.628 1.00 88.00 103 GLY A CA 1
ATOM 788 C C . GLY A 1 103 ? 8.183 -9.947 12.854 1.00 88.00 103 GLY A C 1
ATOM 789 O O . GLY A 1 103 ? 7.711 -9.538 11.785 1.00 88.00 103 GLY A O 1
ATOM 790 N N . HIS A 1 104 ? 9.342 -9.496 13.352 1.00 88.44 104 HIS A N 1
ATOM 791 C CA . HIS A 1 104 ? 10.306 -8.658 12.625 1.00 88.44 104 HIS A CA 1
ATOM 792 C C . HIS A 1 104 ? 11.480 -9.461 12.063 1.00 88.44 104 HIS A C 1
ATOM 794 O O . HIS A 1 104 ? 11.669 -10.638 12.355 1.00 88.44 104 HIS A O 1
ATOM 800 N N . ALA A 1 105 ? 12.292 -8.783 11.251 1.00 89.50 105 ALA A N 1
ATOM 801 C CA . ALA A 1 105 ? 13.477 -9.362 10.644 1.00 89.50 105 ALA A CA 1
ATOM 802 C C . ALA A 1 105 ? 14.676 -9.477 11.602 1.00 89.50 105 ALA A C 1
ATOM 804 O O . ALA A 1 105 ? 15.668 -10.068 11.196 1.00 89.50 105 ALA A O 1
ATOM 805 N N . ASP A 1 106 ? 14.618 -8.952 12.833 1.00 88.31 106 ASP A N 1
ATOM 806 C CA . ASP A 1 106 ? 15.785 -8.777 13.720 1.00 88.31 106 ASP A CA 1
ATOM 807 C C . ASP A 1 106 ? 16.633 -10.050 13.869 1.00 88.31 106 ASP A C 1
ATOM 809 O O . ASP A 1 106 ? 17.846 -10.013 13.654 1.00 88.31 106 ASP A O 1
ATOM 813 N N . TYR A 1 107 ? 15.984 -11.184 14.159 1.00 90.19 107 TYR A N 1
ATOM 814 C CA . TYR A 1 107 ? 16.631 -12.496 14.240 1.00 90.19 107 TYR A CA 1
ATOM 815 C C . TYR A 1 107 ? 17.277 -12.897 12.914 1.00 90.19 107 TYR A C 1
ATOM 817 O O . TYR A 1 107 ? 18.484 -13.121 12.839 1.00 90.19 107 TYR A O 1
ATOM 825 N N . THR A 1 108 ? 16.485 -12.924 11.842 1.00 92.25 108 THR A N 1
ATOM 826 C CA . THR A 1 108 ? 16.964 -13.338 10.518 1.00 92.25 108 THR A CA 1
ATOM 827 C C . THR A 1 108 ? 18.072 -12.434 9.982 1.00 92.25 108 THR A C 1
ATOM 829 O O . THR A 1 108 ? 18.973 -12.917 9.306 1.00 92.25 108 THR A O 1
ATOM 832 N N . TYR A 1 109 ? 18.046 -11.138 10.305 1.00 90.31 109 TYR A N 1
ATOM 833 C CA . TYR A 1 109 ? 19.064 -10.175 9.900 1.00 90.31 109 TYR A CA 1
ATOM 834 C C . TYR A 1 109 ? 20.382 -10.460 10.619 1.00 90.31 109 TYR A C 1
ATOM 836 O O . TYR A 1 109 ? 21.424 -10.536 9.972 1.00 90.31 109 TYR A O 1
ATOM 844 N N . GLN A 1 110 ? 20.319 -10.691 11.935 1.00 89.81 110 GLN A N 1
ATOM 845 C CA . GLN A 1 110 ? 21.484 -11.048 12.738 1.00 89.81 110 GLN A CA 1
ATOM 846 C C . GLN A 1 110 ? 22.117 -12.359 12.262 1.00 89.81 110 GLN A C 1
ATOM 848 O O . GLN A 1 110 ? 23.327 -12.408 12.073 1.00 89.81 110 GLN A O 1
ATOM 853 N N . VAL A 1 111 ? 21.313 -13.402 12.038 1.00 91.94 111 VAL A N 1
ATOM 854 C CA . VAL A 1 111 ? 21.814 -14.709 11.580 1.00 91.94 111 VAL A CA 1
ATOM 855 C C . VAL A 1 111 ? 22.403 -14.617 10.173 1.00 91.94 111 VAL A C 1
ATOM 857 O O . VAL A 1 111 ? 23.442 -15.206 9.900 1.00 91.94 111 VAL A O 1
ATOM 860 N N . LYS A 1 112 ? 21.765 -13.858 9.275 1.00 92.88 112 LYS A N 1
ATOM 861 C CA . LYS A 1 112 ? 22.200 -13.746 7.880 1.00 92.88 112 LYS A CA 1
ATOM 862 C C . LYS A 1 112 ? 23.473 -12.921 7.703 1.00 92.88 112 LYS A C 1
ATOM 864 O O . LYS A 1 112 ? 24.284 -13.256 6.846 1.00 92.88 112 LYS A O 1
ATOM 869 N N . TYR A 1 113 ? 23.609 -11.821 8.441 1.00 91.31 113 TYR A N 1
ATOM 870 C CA . TYR A 1 113 ? 24.662 -10.828 8.204 1.00 91.31 113 TYR A CA 1
ATOM 871 C C . TYR A 1 113 ? 25.682 -10.715 9.341 1.00 91.31 113 TYR A C 1
ATOM 873 O O . TYR A 1 113 ? 26.651 -9.977 9.204 1.00 91.31 113 TYR A O 1
ATOM 881 N N . GLY A 1 114 ? 25.464 -11.378 10.479 1.00 89.69 114 GLY A N 1
ATOM 882 C CA . GLY A 1 114 ? 26.308 -11.246 11.673 1.00 89.69 114 GLY A CA 1
ATOM 883 C C . GLY A 1 114 ? 26.184 -9.895 12.391 1.00 89.69 114 GLY A C 1
ATOM 884 O O . GLY A 1 114 ? 26.737 -9.721 13.475 1.00 89.69 114 GLY A O 1
ATOM 885 N N . ILE A 1 115 ? 25.432 -8.943 11.833 1.00 85.38 115 ILE A N 1
ATOM 886 C CA . ILE A 1 115 ? 25.226 -7.601 12.380 1.00 85.38 115 ILE A CA 1
ATOM 887 C C . ILE A 1 115 ? 23.812 -7.099 12.074 1.00 85.38 115 ILE A C 1
ATOM 889 O O . ILE A 1 115 ? 23.204 -7.445 11.058 1.00 85.38 115 ILE A O 1
ATOM 893 N N . ARG A 1 116 ? 23.297 -6.233 12.948 1.00 83.00 116 ARG A N 1
ATOM 894 C CA . ARG A 1 116 ? 22.064 -5.468 12.739 1.00 83.00 116 ARG A CA 1
ATOM 895 C C . ARG A 1 116 ? 22.253 -4.024 13.186 1.00 83.00 116 ARG A C 1
ATOM 897 O O . ARG A 1 116 ? 23.084 -3.733 14.043 1.00 83.00 116 ARG A O 1
ATOM 904 N N . ALA A 1 117 ? 21.438 -3.124 12.647 1.00 76.31 117 ALA A N 1
ATOM 905 C CA . ALA A 1 117 ? 21.382 -1.756 13.141 1.00 76.31 117 ALA A CA 1
ATOM 906 C C . ALA A 1 117 ? 20.771 -1.746 14.552 1.00 76.31 117 ALA A C 1
ATOM 908 O O . ALA A 1 117 ? 19.575 -1.971 14.712 1.00 76.31 117 ALA A O 1
ATOM 909 N N . ALA A 1 118 ? 21.578 -1.466 15.575 1.00 67.25 118 ALA A N 1
ATOM 910 C CA . ALA A 1 118 ? 21.104 -1.397 16.962 1.00 67.25 118 ALA A CA 1
ATOM 911 C C . ALA A 1 118 ? 20.117 -0.237 17.211 1.00 67.25 118 ALA A C 1
ATOM 913 O O . ALA A 1 118 ? 19.404 -0.230 18.209 1.00 67.25 118 ALA A O 1
ATOM 914 N N . SER A 1 119 ? 20.060 0.738 16.300 1.00 65.50 119 SER A N 1
ATOM 915 C CA . SER A 1 119 ? 19.212 1.928 16.394 1.00 65.50 119 SER A CA 1
ATOM 916 C C . SER A 1 119 ? 17.743 1.699 16.016 1.00 65.50 119 SER A C 1
ATOM 918 O O . SER A 1 119 ? 16.953 2.626 16.163 1.00 65.50 119 SER A O 1
ATOM 920 N N . GLY A 1 120 ? 17.362 0.506 15.535 1.00 71.19 120 GLY A N 1
ATOM 921 C CA . GLY A 1 120 ? 15.975 0.169 15.202 1.00 71.19 120 GLY A CA 1
ATOM 922 C C . GLY A 1 120 ? 15.851 -0.811 14.032 1.00 71.19 120 GLY A C 1
ATOM 923 O O . GLY A 1 120 ? 16.684 -1.687 13.835 1.00 71.19 120 GLY A O 1
ATOM 924 N N . GLY A 1 121 ? 14.809 -0.661 13.204 1.00 67.88 121 GLY A N 1
ATOM 925 C CA . GLY A 1 121 ? 14.528 -1.580 12.085 1.00 67.88 121 GLY A CA 1
ATOM 926 C C . GLY A 1 121 ? 15.548 -1.582 10.935 1.00 67.88 121 GLY A C 1
ATOM 927 O O . GLY A 1 121 ? 15.400 -2.380 10.006 1.00 67.88 121 GLY A O 1
ATOM 928 N N . GLY A 1 122 ? 16.556 -0.702 10.971 1.00 78.81 122 GLY A N 1
ATOM 929 C CA . GLY A 1 122 ? 17.612 -0.610 9.960 1.00 78.81 122 GLY A CA 1
ATOM 930 C C . GLY A 1 122 ? 17.055 -0.591 8.537 1.00 78.81 122 GLY A C 1
ATOM 931 O O . GLY A 1 122 ? 16.102 0.135 8.242 1.00 78.81 122 GLY A O 1
ATOM 932 N N . ARG A 1 123 ? 17.608 -1.447 7.669 1.00 85.12 123 ARG A N 1
ATOM 933 C CA . ARG A 1 123 ? 17.150 -1.596 6.282 1.00 85.12 123 ARG A CA 1
ATOM 934 C C . ARG A 1 123 ? 15.835 -2.348 6.093 1.00 85.12 123 ARG A C 1
ATOM 936 O O . ARG A 1 123 ? 15.194 -2.182 5.065 1.00 85.12 123 ARG A O 1
ATOM 943 N N . SER A 1 124 ? 15.408 -3.125 7.085 1.00 84.50 124 SER A N 1
ATOM 944 C CA . SER A 1 124 ? 14.094 -3.786 7.085 1.00 84.50 124 SER A CA 1
ATOM 945 C C . SER A 1 124 ? 12.949 -2.855 7.512 1.00 84.50 124 SER A C 1
ATOM 947 O O . SER A 1 124 ? 11.788 -3.255 7.554 1.00 84.50 124 SER A O 1
ATOM 949 N N . SER A 1 125 ? 13.274 -1.605 7.855 1.00 84.25 125 SER A N 1
ATOM 950 C CA . SER A 1 125 ? 12.311 -0.591 8.261 1.00 84.25 125 SER A CA 1
ATOM 951 C C . SER A 1 125 ? 11.388 -0.202 7.112 1.00 84.25 125 SER A C 1
ATOM 953 O O . SER A 1 125 ? 11.836 0.054 5.995 1.00 84.25 125 SER A O 1
ATOM 955 N N . ALA A 1 126 ? 10.110 0.017 7.425 1.00 86.44 126 ALA A N 1
ATOM 956 C CA . ALA A 1 126 ? 9.157 0.613 6.493 1.00 86.44 126 ALA A CA 1
ATOM 957 C C . ALA A 1 126 ? 9.572 2.022 6.015 1.00 86.44 126 ALA A C 1
ATOM 959 O O . ALA A 1 126 ? 8.935 2.563 5.120 1.00 86.44 126 ALA A O 1
ATOM 960 N N . ARG A 1 127 ? 10.615 2.651 6.583 1.00 88.62 127 ARG A N 1
ATOM 961 C CA . ARG A 1 127 ? 11.188 3.903 6.058 1.00 88.62 127 ARG A CA 1
ATOM 962 C C . ARG A 1 127 ? 11.825 3.727 4.677 1.00 88.62 127 ARG A C 1
ATOM 964 O O . ARG A 1 127 ? 11.744 4.652 3.881 1.00 88.62 127 ARG A O 1
ATOM 971 N N . GLU A 1 128 ? 12.377 2.550 4.376 1.00 92.19 128 GLU A N 1
ATOM 972 C CA . GLU A 1 128 ? 12.965 2.243 3.062 1.00 92.19 128 GLU A CA 1
ATOM 973 C C . GLU A 1 128 ? 11.962 2.454 1.921 1.00 92.19 128 GLU A C 1
ATOM 975 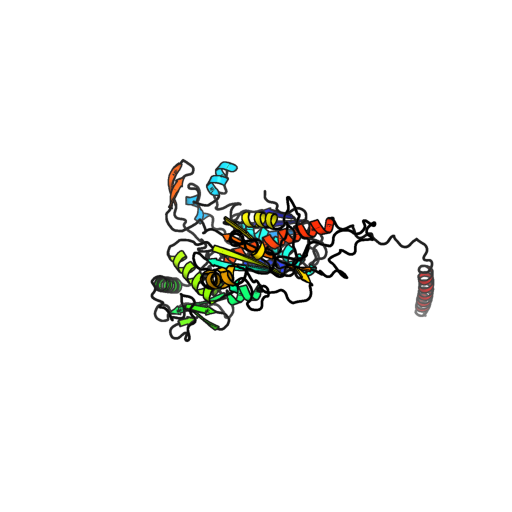O O . GLU A 1 128 ? 12.334 2.908 0.840 1.00 92.19 128 GLU A O 1
ATOM 980 N N . THR A 1 129 ? 10.672 2.241 2.193 1.00 94.56 129 THR A N 1
ATOM 981 C CA . THR A 1 129 ? 9.608 2.364 1.196 1.00 94.56 129 THR A CA 1
ATOM 982 C C . THR A 1 129 ? 9.405 3.787 0.672 1.00 94.56 129 THR A C 1
ATOM 984 O O . THR A 1 129 ? 8.741 3.946 -0.346 1.00 94.56 129 THR A O 1
ATOM 987 N N . ILE A 1 130 ? 10.005 4.814 1.297 1.00 95.31 130 ILE A N 1
ATOM 988 C CA . ILE A 1 130 ? 10.059 6.180 0.741 1.00 95.31 130 ILE A CA 1
ATOM 989 C C . ILE A 1 130 ? 10.661 6.164 -0.658 1.00 95.31 130 ILE A C 1
ATOM 991 O O . ILE A 1 130 ? 10.070 6.724 -1.575 1.00 95.31 130 ILE A O 1
ATOM 995 N N . GLY A 1 131 ? 11.806 5.493 -0.826 1.00 96.50 131 GLY A N 1
ATOM 996 C CA . GLY A 1 131 ? 12.486 5.431 -2.117 1.00 96.50 131 GLY A CA 1
ATOM 997 C C . GLY A 1 131 ? 11.616 4.766 -3.183 1.00 96.50 131 GLY A C 1
ATOM 998 O O . GLY A 1 131 ? 11.579 5.220 -4.322 1.00 96.50 131 GLY A O 1
ATOM 999 N N . ARG A 1 132 ? 10.846 3.742 -2.791 1.00 97.44 132 ARG A N 1
ATOM 1000 C CA . ARG A 1 132 ? 9.916 3.035 -3.683 1.00 97.44 132 ARG A CA 1
ATOM 1001 C C . ARG A 1 132 ? 8.724 3.896 -4.089 1.00 97.44 132 ARG A C 1
ATOM 1003 O O . ARG A 1 132 ? 8.382 3.917 -5.262 1.00 97.44 132 ARG A O 1
ATOM 1010 N N . VAL A 1 133 ? 8.117 4.623 -3.147 1.00 98.12 133 VAL A N 1
ATOM 1011 C CA . VAL A 1 133 ? 7.003 5.546 -3.439 1.00 98.12 133 VAL A CA 1
ATOM 1012 C C . VAL A 1 133 ? 7.473 6.701 -4.315 1.00 98.12 133 VAL A C 1
ATOM 1014 O O . VAL A 1 133 ? 6.806 7.030 -5.288 1.00 98.12 133 VAL A O 1
ATOM 1017 N N . ALA A 1 134 ? 8.636 7.282 -4.010 1.00 98.25 134 ALA A N 1
ATOM 1018 C CA . ALA A 1 134 ? 9.182 8.393 -4.779 1.00 98.25 134 ALA A CA 1
ATOM 1019 C C . ALA A 1 134 ? 9.490 7.981 -6.229 1.00 98.25 134 ALA A C 1
ATOM 1021 O O . ALA A 1 134 ? 9.072 8.653 -7.166 1.00 98.25 134 ALA A O 1
ATOM 1022 N N . ALA A 1 135 ? 10.153 6.836 -6.418 1.00 98.50 135 ALA A N 1
ATOM 1023 C CA . ALA A 1 135 ? 10.406 6.286 -7.746 1.00 98.50 135 ALA A CA 1
ATOM 1024 C C . ALA A 1 135 ? 9.111 5.868 -8.464 1.00 98.50 135 ALA A C 1
ATOM 1026 O O . ALA A 1 135 ? 8.960 6.089 -9.664 1.00 98.50 135 ALA A O 1
ATOM 1027 N N . GLY A 1 136 ? 8.162 5.293 -7.722 1.00 98.44 136 GLY A N 1
ATOM 1028 C CA . GLY A 1 136 ? 6.847 4.918 -8.226 1.00 98.44 136 GLY A CA 1
ATOM 1029 C C . GLY A 1 136 ? 6.044 6.111 -8.739 1.00 98.44 136 GLY A C 1
ATOM 1030 O O . GLY A 1 136 ? 5.380 5.971 -9.757 1.00 98.44 136 GLY A O 1
ATOM 1031 N N . ALA A 1 137 ? 6.153 7.286 -8.110 1.00 98.56 137 ALA A N 1
ATOM 1032 C CA . ALA A 1 137 ? 5.498 8.513 -8.571 1.00 98.56 137 ALA A CA 1
ATOM 1033 C C . ALA A 1 137 ? 6.043 8.997 -9.928 1.00 98.56 137 ALA A C 1
ATOM 1035 O O . ALA A 1 137 ? 5.271 9.431 -10.780 1.00 98.56 137 ALA A O 1
ATOM 1036 N N . ILE A 1 138 ? 7.354 8.857 -10.166 1.00 98.69 138 ILE A N 1
ATOM 1037 C CA . ILE A 1 138 ? 7.971 9.151 -11.474 1.00 98.69 138 ILE A CA 1
ATOM 1038 C C . ILE A 1 138 ? 7.413 8.202 -12.542 1.00 98.69 138 ILE A C 1
ATOM 1040 O O . ILE A 1 138 ? 6.978 8.646 -13.604 1.00 98.69 138 ILE A O 1
ATOM 1044 N N . ALA A 1 139 ? 7.391 6.898 -12.248 1.00 98.44 139 ALA A N 1
ATOM 1045 C CA . ALA A 1 139 ? 6.842 5.891 -13.153 1.00 98.44 139 ALA A CA 1
ATOM 1046 C C . ALA A 1 139 ? 5.344 6.106 -13.420 1.00 98.44 139 ALA A C 1
ATOM 1048 O O . ALA A 1 139 ? 4.891 5.982 -14.554 1.00 98.44 139 ALA A O 1
ATOM 1049 N N . GLU A 1 140 ? 4.580 6.460 -12.387 1.00 97.94 140 GLU A N 1
ATOM 1050 C CA . GLU A 1 140 ? 3.151 6.741 -12.488 1.00 97.94 140 GLU A CA 1
ATOM 1051 C C . GLU A 1 140 ? 2.882 7.930 -13.408 1.00 97.94 140 GLU A C 1
ATOM 1053 O O . GLU A 1 140 ? 2.053 7.822 -14.309 1.00 97.94 140 GLU A O 1
ATOM 1058 N N . LYS A 1 141 ? 3.614 9.037 -13.222 1.00 97.62 141 LYS A N 1
ATOM 1059 C CA . LYS A 1 141 ? 3.502 10.219 -14.080 1.00 97.62 141 LYS A CA 1
ATOM 1060 C C . LYS A 1 141 ? 3.762 9.860 -15.540 1.00 97.62 141 LYS A C 1
ATOM 1062 O O . LYS A 1 141 ? 2.965 10.204 -16.408 1.00 97.62 141 LYS A O 1
ATOM 1067 N N . TRP A 1 142 ? 4.824 9.101 -15.797 1.00 96.12 142 TRP A N 1
ATOM 1068 C CA . TRP A 1 142 ? 5.162 8.668 -17.148 1.00 96.12 142 TRP A CA 1
ATOM 1069 C C . TRP A 1 142 ? 4.067 7.805 -17.793 1.00 96.12 142 TRP A C 1
ATOM 1071 O O . TRP A 1 142 ? 3.708 8.013 -18.956 1.00 96.12 142 TRP A O 1
ATOM 1081 N N . LEU A 1 143 ? 3.514 6.848 -17.042 1.00 93.25 143 LEU A N 1
ATOM 1082 C CA . LEU A 1 143 ? 2.415 5.994 -17.498 1.00 93.25 143 LEU A CA 1
ATOM 1083 C C . LEU A 1 143 ? 1.149 6.816 -17.790 1.00 93.25 143 LEU A C 1
ATOM 1085 O O . LEU A 1 143 ? 0.500 6.606 -18.817 1.00 93.25 143 LEU A O 1
ATOM 1089 N N . ALA A 1 144 ? 0.829 7.777 -16.922 1.00 91.88 144 ALA A N 1
ATOM 1090 C CA . ALA A 1 144 ? -0.316 8.664 -17.075 1.00 91.88 144 ALA A CA 1
ATOM 1091 C C . ALA A 1 144 ? -0.187 9.577 -18.306 1.00 91.88 144 ALA A C 1
ATOM 1093 O O . ALA A 1 144 ? -1.123 9.657 -19.096 1.00 91.88 144 ALA A O 1
ATOM 1094 N N . GLU A 1 145 ? 0.964 10.219 -18.520 1.00 90.38 145 GLU A N 1
ATOM 1095 C CA . GLU A 1 145 ? 1.189 11.095 -19.683 1.00 90.38 145 GLU A CA 1
ATOM 1096 C C . GLU A 1 145 ? 1.228 10.320 -21.003 1.00 90.38 145 GLU A C 1
ATOM 1098 O O . GLU A 1 145 ? 0.791 10.820 -22.038 1.00 90.38 145 GLU A O 1
ATOM 1103 N N . THR A 1 146 ? 1.729 9.084 -20.975 1.00 86.38 146 THR A N 1
ATOM 1104 C CA . THR A 1 146 ? 1.863 8.284 -22.194 1.00 86.38 146 THR A CA 1
ATOM 1105 C C . THR A 1 146 ? 0.551 7.610 -22.603 1.00 86.38 146 THR A C 1
ATOM 1107 O O . THR A 1 146 ? 0.224 7.571 -23.789 1.00 86.38 146 THR A O 1
ATOM 1110 N N . TRP A 1 147 ? -0.175 7.023 -21.648 1.00 83.62 147 TRP A N 1
ATOM 1111 C CA . TRP A 1 147 ? -1.317 6.142 -21.931 1.00 83.62 147 TRP A CA 1
ATOM 1112 C C . TRP A 1 147 ? -2.602 6.539 -21.207 1.00 83.62 147 TRP A C 1
ATOM 1114 O O . TRP A 1 147 ? -3.626 5.882 -21.380 1.00 83.62 147 TRP A O 1
ATOM 1124 N N . GLY A 1 148 ? -2.578 7.586 -20.381 1.00 85.50 148 GLY A N 1
ATOM 1125 C CA . GLY A 1 148 ? -3.703 7.913 -19.509 1.00 85.50 148 GLY A CA 1
ATOM 1126 C C . GLY A 1 148 ? -3.932 6.867 -18.416 1.00 85.50 148 GLY A C 1
ATOM 1127 O O . GLY A 1 148 ? -5.026 6.817 -17.856 1.00 85.50 148 GLY A O 1
ATOM 1128 N N . THR A 1 149 ? -2.931 6.027 -18.121 1.00 86.81 149 THR A N 1
ATOM 1129 C CA . THR A 1 149 ? -3.029 4.969 -17.111 1.00 86.81 149 THR A CA 1
ATOM 1130 C C . THR A 1 149 ? -3.233 5.570 -15.724 1.00 86.81 149 THR A C 1
ATOM 1132 O O . THR A 1 149 ? -2.500 6.466 -15.304 1.00 86.81 149 THR A O 1
ATOM 1135 N N . ARG A 1 150 ? -4.218 5.055 -14.987 1.00 92.69 150 ARG A N 1
ATOM 1136 C CA . ARG A 1 150 ? -4.566 5.504 -13.632 1.00 92.69 150 ARG A CA 1
ATOM 1137 C C . ARG A 1 150 ? -4.499 4.327 -12.682 1.00 92.69 150 ARG A C 1
ATOM 1139 O O . ARG A 1 150 ? -5.160 3.322 -12.913 1.00 92.69 150 ARG A O 1
ATOM 1146 N N . ILE A 1 151 ? -3.724 4.462 -11.612 1.00 95.69 151 ILE A N 1
ATOM 1147 C CA . ILE A 1 151 ? -3.501 3.402 -10.626 1.00 95.69 151 ILE A CA 1
ATOM 1148 C C . ILE A 1 151 ? -4.081 3.873 -9.297 1.00 95.69 151 ILE A C 1
ATOM 1150 O O . ILE A 1 151 ? -3.615 4.859 -8.727 1.00 95.69 151 ILE A O 1
ATOM 1154 N N . VAL A 1 152 ? -5.097 3.174 -8.798 1.00 96.25 152 VAL A N 1
ATOM 1155 C CA . VAL A 1 152 ? -5.800 3.555 -7.569 1.00 96.25 152 VAL A CA 1
ATOM 1156 C C . VAL A 1 152 ? -5.819 2.377 -6.615 1.00 96.25 152 VAL A C 1
ATOM 1158 O O . VAL A 1 152 ? -6.298 1.300 -6.962 1.00 96.25 152 VAL A O 1
ATOM 1161 N N . THR A 1 153 ? -5.297 2.586 -5.405 1.00 97.56 153 THR A N 1
ATOM 1162 C CA . THR A 1 153 ? -5.371 1.604 -4.318 1.00 97.56 153 THR A CA 1
ATOM 1163 C C . THR A 1 153 ? -6.230 2.125 -3.179 1.00 97.56 153 THR A C 1
ATOM 1165 O O . THR A 1 153 ? -6.025 3.240 -2.698 1.00 97.56 153 THR A O 1
ATOM 1168 N N . PHE A 1 154 ? -7.133 1.287 -2.682 1.00 97.44 154 PHE A N 1
ATOM 1169 C CA . PHE A 1 154 ? -7.971 1.588 -1.528 1.00 97.44 154 PHE A CA 1
ATOM 1170 C C . PHE A 1 154 ? -7.988 0.438 -0.518 1.00 97.44 154 PHE A C 1
ATOM 1172 O O . PHE A 1 154 ? -7.682 -0.713 -0.836 1.00 97.44 154 PHE A O 1
ATOM 1179 N N . VAL A 1 155 ? -8.324 0.764 0.728 1.00 97.69 155 VAL A N 1
ATOM 1180 C CA . VAL A 1 155 ? -8.491 -0.200 1.815 1.00 97.69 155 VAL A CA 1
ATOM 1181 C C . VAL A 1 155 ? -9.840 -0.885 1.651 1.00 97.69 155 VAL A C 1
ATOM 1183 O O . VAL A 1 155 ? -10.879 -0.236 1.716 1.00 97.69 155 VAL A O 1
ATOM 1186 N N . SER A 1 156 ? -9.815 -2.197 1.423 1.00 96.94 156 SER A N 1
ATOM 1187 C CA . SER A 1 156 ? -11.018 -3.014 1.244 1.00 96.94 156 SER A CA 1
ATOM 1188 C C . SER A 1 156 ? -11.326 -3.896 2.452 1.00 96.94 156 SER A C 1
ATOM 1190 O O . SER A 1 156 ? -12.443 -4.385 2.554 1.00 96.94 156 SER A O 1
ATOM 1192 N N . SER A 1 157 ? -10.381 -4.101 3.376 1.00 97.88 157 SER A N 1
ATOM 1193 C CA . SER A 1 157 ? -10.697 -4.660 4.695 1.00 97.88 157 SER A CA 1
ATOM 1194 C C . SER A 1 157 ? -9.742 -4.180 5.785 1.00 97.88 157 SER A C 1
ATOM 1196 O O . SER A 1 157 ? -8.575 -3.897 5.508 1.00 97.88 157 SER A O 1
ATOM 1198 N N . VAL A 1 158 ? -10.231 -4.120 7.025 1.00 98.00 158 VAL A N 1
ATOM 1199 C CA . VAL A 1 158 ? -9.424 -3.955 8.243 1.00 98.00 158 VAL A CA 1
ATOM 1200 C C . VAL A 1 158 ? -9.916 -4.962 9.276 1.00 98.00 158 VAL A C 1
ATOM 1202 O O . VAL A 1 158 ? -11.079 -4.928 9.672 1.00 98.00 158 VAL A O 1
ATOM 1205 N N . GLY A 1 159 ? -9.036 -5.851 9.740 1.00 96.75 159 GLY A N 1
ATOM 1206 C CA . GLY A 1 159 ? -9.408 -6.944 10.637 1.00 96.75 159 GLY A CA 1
ATOM 1207 C C . GLY A 1 159 ? -10.563 -7.777 10.075 1.00 96.75 159 GLY A C 1
ATOM 1208 O O . GLY A 1 159 ? -10.406 -8.429 9.049 1.00 96.75 159 GLY A O 1
ATOM 1209 N N . VAL A 1 160 ? -11.707 -7.748 10.763 1.00 95.56 160 VAL A N 1
ATOM 1210 C CA . VAL A 1 160 ? -12.940 -8.477 10.399 1.00 95.56 160 VAL A CA 1
ATOM 1211 C C . VAL A 1 160 ? -13.957 -7.624 9.629 1.00 95.56 160 VAL A C 1
ATOM 1213 O O . VAL A 1 160 ? -15.076 -8.067 9.384 1.00 95.56 160 VAL A O 1
ATOM 1216 N N . ILE A 1 161 ? -13.618 -6.372 9.318 1.00 97.69 161 ILE A N 1
ATOM 1217 C CA . ILE A 1 161 ? -14.499 -5.444 8.610 1.00 97.69 161 ILE A CA 1
ATOM 1218 C C . ILE A 1 161 ? -14.111 -5.435 7.138 1.00 97.69 161 ILE A C 1
ATOM 1220 O O . ILE A 1 161 ? -13.064 -4.894 6.780 1.00 97.69 161 ILE A O 1
ATOM 1224 N N . ASP A 1 162 ? -14.977 -5.997 6.301 1.00 96.50 162 ASP A N 1
ATOM 1225 C CA . ASP A 1 162 ? -14.838 -6.007 4.848 1.00 96.50 162 ASP A CA 1
ATOM 1226 C C . ASP A 1 162 ? -15.724 -4.945 4.189 1.00 96.50 162 ASP A C 1
ATOM 1228 O O . ASP A 1 162 ? -16.847 -4.672 4.625 1.00 96.50 162 ASP A O 1
ATOM 1232 N N . LEU A 1 163 ? -15.207 -4.372 3.105 1.00 95.25 163 LEU A N 1
ATOM 1233 C CA . LEU A 1 163 ? -15.974 -3.599 2.140 1.00 95.25 163 LEU A CA 1
ATOM 1234 C C . LEU A 1 163 ? -16.910 -4.534 1.364 1.00 95.25 163 LEU A C 1
ATOM 1236 O O . LEU A 1 163 ? -16.525 -5.644 0.992 1.00 95.25 163 LEU A O 1
ATOM 1240 N N . ALA A 1 164 ? -18.126 -4.066 1.080 1.00 90.44 164 ALA A N 1
ATOM 1241 C CA . ALA A 1 164 ? -19.078 -4.825 0.276 1.00 90.44 164 ALA A CA 1
ATOM 1242 C C . ALA A 1 164 ? -18.486 -5.169 -1.114 1.00 90.44 164 ALA A C 1
ATOM 1244 O O . ALA A 1 164 ? -17.907 -4.284 -1.755 1.00 90.44 164 ALA A O 1
ATOM 1245 N N . PRO A 1 165 ? -18.629 -6.414 -1.616 1.00 85.50 165 PRO A N 1
ATOM 1246 C CA . PRO A 1 165 ? -18.043 -6.839 -2.893 1.00 85.50 165 PRO A CA 1
ATOM 1247 C C . PRO A 1 165 ? -18.440 -5.972 -4.098 1.00 85.50 165 PRO A C 1
ATOM 1249 O O . PRO A 1 165 ? -17.624 -5.731 -4.987 1.00 85.50 165 PRO A O 1
ATOM 1252 N N . GLU A 1 166 ? -19.674 -5.478 -4.117 1.00 84.69 166 GLU A N 1
ATOM 1253 C CA . GLU A 1 166 ? -20.219 -4.550 -5.114 1.00 84.69 166 GLU A CA 1
ATOM 1254 C C . GLU A 1 166 ? -19.545 -3.166 -5.117 1.00 84.69 166 GLU A C 1
ATOM 1256 O O . GLU A 1 166 ? -19.580 -2.476 -6.132 1.00 84.69 166 GLU A O 1
ATOM 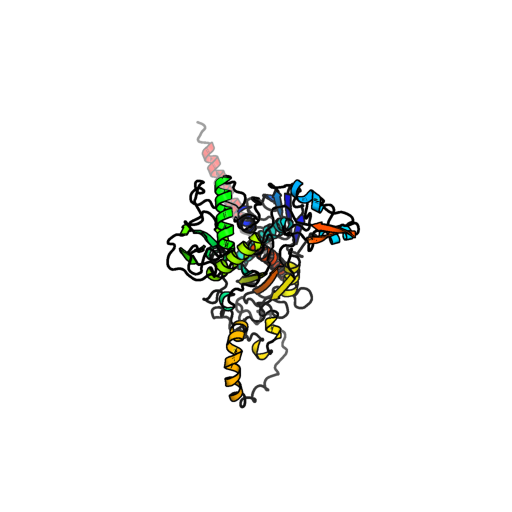1261 N N . LEU A 1 167 ? -18.880 -2.773 -4.026 1.00 88.62 167 LEU A N 1
ATOM 1262 C CA . LEU A 1 167 ? -18.152 -1.502 -3.912 1.00 88.62 167 LEU A CA 1
ATOM 1263 C C . LEU A 1 167 ? -16.656 -1.632 -4.232 1.00 88.62 167 LEU A C 1
ATOM 1265 O O . LEU A 1 167 ? -15.930 -0.635 -4.212 1.00 88.62 167 LEU A O 1
ATOM 1269 N N . LEU A 1 168 ? -16.185 -2.835 -4.589 1.00 83.94 168 LEU A N 1
ATOM 1270 C CA . LEU A 1 168 ? -14.839 -3.023 -5.147 1.00 83.94 168 LEU A CA 1
ATOM 1271 C C . LEU A 1 168 ? -14.671 -2.293 -6.493 1.00 83.94 168 LEU A C 1
ATOM 1273 O O . LEU A 1 168 ? -13.553 -1.958 -6.879 1.00 83.94 168 LEU A O 1
ATOM 1277 N N . CYS A 1 169 ? -15.777 -1.995 -7.177 1.00 77.50 169 CYS A N 1
ATOM 1278 C CA . CYS A 1 169 ? -15.846 -1.074 -8.308 1.00 77.50 169 CYS A CA 1
ATOM 1279 C C . CYS A 1 169 ? -16.724 0.136 -7.979 1.00 77.50 169 CYS A C 1
ATOM 1281 O O . CYS A 1 169 ? -17.555 0.084 -7.071 1.00 77.50 169 CYS A O 1
ATOM 1283 N N . HIS A 1 170 ? -16.589 1.215 -8.752 1.00 85.88 170 HIS A N 1
ATOM 1284 C CA . HIS A 1 170 ? -17.521 2.330 -8.637 1.00 85.88 170 HIS A CA 1
ATOM 1285 C C . HIS A 1 170 ? -18.933 1.865 -9.055 1.00 85.88 170 HIS A C 1
ATOM 1287 O O . HIS A 1 170 ? -19.045 1.160 -10.060 1.00 85.88 170 HIS A O 1
ATOM 1293 N N . PRO A 1 171 ? -20.021 2.299 -8.388 1.00 81.19 171 PRO A N 1
ATOM 1294 C CA . PRO A 1 171 ? -21.393 1.903 -8.741 1.00 81.19 171 PRO A CA 1
ATOM 1295 C C . PRO A 1 171 ? -21.803 2.198 -10.192 1.00 81.19 171 PRO A C 1
ATOM 1297 O O . PRO A 1 171 ? -22.686 1.550 -10.738 1.00 81.19 171 PRO A O 1
ATOM 1300 N N . SER A 1 172 ? -21.149 3.165 -10.840 1.00 78.94 172 SER A N 1
ATOM 1301 C CA . SER A 1 172 ? -21.351 3.468 -12.267 1.00 78.94 172 SER A CA 1
ATOM 1302 C C . SER A 1 172 ? -20.557 2.559 -13.221 1.00 78.94 172 SER A C 1
ATOM 1304 O O . SER A 1 172 ? -20.500 2.838 -14.414 1.00 78.94 172 SER A O 1
ATOM 1306 N N . GLY A 1 173 ? -19.847 1.557 -12.703 1.00 71.88 173 GLY A N 1
ATOM 1307 C CA . GLY A 1 173 ? -19.062 0.585 -13.463 1.00 71.88 173 GLY A CA 1
ATOM 1308 C C . GLY A 1 173 ? -17.637 0.972 -13.846 1.00 71.88 173 GLY A C 1
ATOM 1309 O O . GLY A 1 173 ? -16.890 0.137 -14.350 1.00 71.88 173 GLY A O 1
ATOM 1310 N N . ARG A 1 174 ? -17.211 2.205 -13.570 1.00 82.50 174 ARG A N 1
ATOM 1311 C CA . ARG A 1 174 ? -15.814 2.623 -13.767 1.00 82.50 174 ARG A CA 1
ATOM 1312 C C . ARG A 1 174 ? -14.925 2.261 -12.571 1.00 82.50 174 ARG A C 1
ATOM 1314 O O . ARG A 1 174 ? -15.403 1.863 -11.510 1.00 82.50 174 ARG A O 1
ATOM 1321 N N . ALA A 1 175 ? -13.623 2.476 -12.716 1.00 84.81 175 ALA A N 1
ATOM 1322 C CA . ALA A 1 175 ? -12.710 2.484 -11.580 1.00 84.81 175 ALA A CA 1
ATOM 1323 C C . ALA A 1 175 ? -12.970 3.702 -10.671 1.00 84.81 175 ALA A C 1
ATOM 1325 O O . ALA A 1 175 ? -13.296 4.795 -11.150 1.00 84.81 175 ALA A O 1
ATOM 1326 N N . TRP A 1 176 ? -12.797 3.520 -9.361 1.00 90.56 176 TRP A N 1
ATOM 1327 C CA . TRP A 1 176 ? -12.721 4.627 -8.406 1.00 90.56 176 TRP A CA 1
ATOM 1328 C C . TRP A 1 176 ? -11.568 5.562 -8.775 1.00 90.56 176 TRP A C 1
ATOM 1330 O O . TRP A 1 176 ? -10.498 5.088 -9.160 1.00 90.56 176 TRP A O 1
ATOM 1340 N N . THR A 1 177 ? -11.753 6.877 -8.649 1.00 93.25 177 THR A N 1
ATOM 1341 C CA . THR A 1 177 ? -10.618 7.802 -8.759 1.00 93.25 177 THR A CA 1
ATOM 1342 C C . THR A 1 177 ? -9.887 7.908 -7.422 1.00 93.25 177 THR A C 1
ATOM 1344 O O . THR A 1 177 ? -10.451 7.658 -6.355 1.00 93.25 177 THR A O 1
ATOM 1347 N N . ARG A 1 178 ? -8.614 8.315 -7.467 1.00 93.06 178 ARG A N 1
ATOM 1348 C CA . ARG A 1 178 ? -7.830 8.591 -6.255 1.00 93.06 178 ARG A CA 1
ATOM 1349 C C . ARG A 1 178 ? -8.492 9.652 -5.377 1.00 93.06 178 ARG A C 1
ATOM 1351 O O . ARG A 1 178 ? -8.534 9.489 -4.166 1.00 93.06 178 ARG A O 1
ATOM 1358 N N . GLU A 1 179 ? -9.001 10.717 -5.990 1.00 92.88 179 GLU A N 1
ATOM 1359 C CA . GLU A 1 179 ? -9.666 11.815 -5.285 1.00 92.88 179 GLU A CA 1
ATOM 1360 C C . GLU A 1 179 ? -10.926 11.338 -4.556 1.00 92.88 179 GLU A C 1
ATOM 1362 O O . GLU A 1 179 ? -11.148 11.705 -3.407 1.00 92.88 179 GLU A O 1
ATOM 1367 N N . GLU A 1 180 ? -11.713 10.455 -5.172 1.00 93.62 180 GLU A N 1
ATOM 1368 C CA . GLU A 1 180 ? -12.893 9.869 -4.532 1.00 93.62 180 GLU A CA 1
ATOM 1369 C C . GLU A 1 180 ? -12.533 8.974 -3.354 1.00 93.62 180 GLU A C 1
ATOM 1371 O O . GLU A 1 180 ? -13.140 9.089 -2.296 1.00 93.62 180 GLU A O 1
ATOM 1376 N N . VAL A 1 181 ? -11.540 8.098 -3.518 1.00 94.00 181 VAL A N 1
ATOM 1377 C CA . VAL A 1 181 ? -11.066 7.223 -2.435 1.00 94.00 181 VAL A CA 1
ATOM 1378 C C . VAL A 1 181 ? -10.540 8.046 -1.262 1.00 94.00 181 VAL A C 1
ATOM 1380 O O . VAL A 1 181 ? -10.815 7.726 -0.104 1.00 94.00 181 VAL A O 1
ATOM 1383 N N . ASP A 1 182 ? -9.771 9.092 -1.557 1.00 91.06 182 ASP A N 1
ATOM 1384 C CA . ASP A 1 182 ? -9.133 9.917 -0.541 1.00 91.06 182 ASP A CA 1
ATOM 1385 C C . ASP A 1 182 ? -10.155 10.822 0.175 1.00 91.06 182 ASP A C 1
ATOM 1387 O O . ASP A 1 182 ? -10.084 10.932 1.396 1.00 91.06 182 ASP A O 1
ATOM 1391 N N . SER A 1 183 ? -11.132 11.399 -0.538 1.00 91.50 183 SER A N 1
ATOM 1392 C CA . SER A 1 183 ? -12.185 12.254 0.047 1.00 91.50 183 SER A CA 1
ATOM 1393 C C . SER A 1 183 ? -13.266 11.463 0.789 1.00 91.50 183 SER A C 1
ATOM 1395 O O . SER A 1 183 ? -13.595 11.780 1.928 1.00 91.50 183 SER A O 1
ATOM 1397 N N . ARG A 1 184 ? -13.797 10.383 0.204 1.00 92.38 184 ARG A N 1
ATOM 1398 C CA . ARG A 1 184 ? -14.833 9.554 0.854 1.00 92.38 184 ARG A CA 1
ATOM 1399 C C . ARG A 1 184 ? -14.291 8.779 2.048 1.00 92.38 184 ARG A C 1
ATOM 1401 O O . ARG A 1 184 ? -14.997 8.566 3.027 1.00 92.38 184 ARG A O 1
ATOM 1408 N N . GLY A 1 185 ? -13.021 8.389 1.982 1.00 87.38 185 GLY A N 1
ATOM 1409 C CA . GLY A 1 185 ? -12.324 7.742 3.086 1.00 87.38 185 GLY A CA 1
ATOM 1410 C C . GLY A 1 185 ? -11.889 8.701 4.194 1.00 87.38 185 GLY A C 1
ATOM 1411 O O . GLY A 1 185 ? -11.234 8.239 5.135 1.00 87.38 185 GLY A O 1
ATOM 1412 N N . ARG A 1 186 ? -12.185 10.005 4.079 1.00 92.25 186 ARG A N 1
ATOM 1413 C CA . ARG A 1 186 ? -11.851 11.033 5.064 1.00 92.25 186 ARG A CA 1
ATOM 1414 C C . ARG A 1 186 ? -13.017 11.238 6.028 1.00 92.25 186 ARG A C 1
ATOM 1416 O O . ARG A 1 186 ? -14.116 11.622 5.639 1.00 92.25 186 ARG A O 1
ATOM 1423 N N . LEU A 1 187 ? -12.758 10.981 7.305 1.00 93.56 187 LEU A N 1
ATOM 1424 C CA . LEU A 1 187 ? -13.737 11.079 8.381 1.00 93.56 187 LEU A CA 1
ATOM 1425 C C . LEU A 1 187 ? -13.253 12.063 9.433 1.00 93.56 187 LEU A C 1
ATOM 1427 O O . LEU A 1 187 ? -12.173 11.897 9.999 1.00 93.56 187 LEU A O 1
ATOM 1431 N N . ARG A 1 188 ? -14.075 13.058 9.746 1.00 92.81 188 ARG A N 1
ATOM 1432 C CA . ARG A 1 188 ? -13.865 13.933 10.896 1.00 92.81 188 ARG A CA 1
ATOM 1433 C C . ARG A 1 188 ? -14.426 13.275 12.149 1.00 92.81 188 ARG A C 1
ATOM 1435 O O . ARG A 1 188 ? -15.566 12.812 12.135 1.00 92.81 188 ARG A O 1
ATOM 1442 N N . VAL A 1 189 ? -13.639 13.237 13.220 1.00 92.12 189 VAL A N 1
ATOM 1443 C CA . VAL A 1 189 ? -14.069 12.657 14.498 1.00 92.12 189 VAL A CA 1
ATOM 1444 C C . VAL A 1 189 ? -15.009 13.628 15.207 1.00 92.12 189 VAL A C 1
ATOM 1446 O O . VAL A 1 189 ? -14.737 14.829 15.304 1.00 92.12 189 VAL A O 1
ATOM 1449 N N . LEU A 1 190 ? -16.116 13.093 15.708 1.00 91.75 190 LEU A N 1
ATOM 1450 C CA . LEU A 1 190 ? -17.060 13.789 16.568 1.00 91.75 190 LEU A CA 1
ATOM 1451 C C . LEU A 1 190 ? -16.943 13.234 17.985 1.00 91.75 190 LEU A C 1
ATOM 1453 O O . LEU A 1 190 ? -16.804 12.023 18.170 1.00 91.75 190 LEU A O 1
ATOM 1457 N N . ARG A 1 191 ? -17.002 14.121 18.978 1.00 90.00 191 ARG A N 1
ATOM 1458 C CA . ARG A 1 191 ? -16.920 13.758 20.397 1.00 90.00 191 ARG A CA 1
ATOM 1459 C C . ARG A 1 191 ? -18.169 14.185 21.145 1.00 90.00 191 ARG A C 1
ATOM 1461 O O . ARG A 1 191 ? -18.770 15.198 20.820 1.00 90.00 191 ARG A O 1
ATOM 1468 N N . SER A 1 192 ? -18.570 13.428 22.150 1.00 85.00 192 SER A N 1
ATOM 1469 C CA . SER A 1 192 ? -19.748 13.715 22.961 1.00 85.00 192 SER A CA 1
ATOM 1470 C C . SER A 1 192 ? -19.480 14.895 23.891 1.00 85.00 192 SER A C 1
ATOM 1472 O O . SER A 1 192 ? -18.533 14.867 24.677 1.00 85.00 192 SER A O 1
ATOM 1474 N N . ALA A 1 193 ? -20.357 15.900 23.877 1.00 84.81 193 ALA A N 1
ATOM 1475 C CA . ALA A 1 193 ? -20.313 17.025 24.813 1.00 84.81 193 ALA A CA 1
ATOM 1476 C C . ALA A 1 193 ? -20.447 16.588 26.286 1.00 84.81 193 ALA A C 1
ATOM 1478 O O . ALA A 1 193 ? -20.083 17.339 27.187 1.00 84.81 193 ALA A O 1
ATOM 1479 N N . ALA A 1 194 ? -20.953 15.375 26.540 1.00 81.62 194 ALA A N 1
ATOM 1480 C CA . ALA A 1 194 ? -21.033 14.801 27.882 1.00 81.62 194 ALA A CA 1
ATOM 1481 C C . ALA A 1 194 ? -19.681 14.278 28.401 1.00 81.62 194 ALA A C 1
ATOM 1483 O O . ALA A 1 194 ? -19.499 14.154 29.611 1.00 81.62 194 ALA A O 1
ATOM 1484 N N . HIS A 1 195 ? -18.747 13.951 27.504 1.00 79.38 195 HIS A N 1
ATOM 1485 C CA . HIS A 1 195 ? -17.471 13.310 27.842 1.00 79.38 195 HIS A CA 1
ATOM 1486 C C . HIS A 1 195 ? -16.251 14.159 27.487 1.00 79.38 195 HIS A C 1
ATOM 1488 O O . HIS A 1 195 ? -15.178 13.946 28.048 1.00 79.38 195 HIS A O 1
ATOM 1494 N N . TRP A 1 196 ? -16.412 15.141 26.600 1.00 89.75 196 TRP A N 1
ATOM 1495 C CA . TRP A 1 196 ? -15.313 15.935 26.080 1.00 89.75 196 TRP A CA 1
ATOM 1496 C C . TRP A 1 196 ? -15.609 17.433 26.093 1.00 89.75 196 TRP A C 1
ATOM 1498 O O . TRP A 1 196 ? -16.730 17.879 25.844 1.00 89.75 196 TRP A O 1
ATOM 1508 N N . LYS A 1 197 ? -14.557 18.221 26.330 1.00 85.19 197 LYS A N 1
ATOM 1509 C CA . LYS A 1 197 ? -14.569 19.678 26.227 1.00 85.19 197 LYS A CA 1
ATOM 1510 C C . LYS A 1 197 ? -13.310 20.146 25.506 1.00 85.19 197 LYS A C 1
ATOM 1512 O O . LYS A 1 197 ? -12.210 19.696 25.819 1.00 85.19 197 LYS A O 1
ATOM 1517 N N . GLN A 1 198 ? -13.480 21.098 24.595 1.00 85.38 198 GLN A N 1
ATOM 1518 C CA . GLN A 1 198 ? -12.360 21.807 23.997 1.00 85.38 198 GLN A CA 1
ATOM 1519 C C . GLN A 1 198 ? -11.776 22.815 24.995 1.00 85.38 198 GLN A C 1
ATOM 1521 O O . GLN A 1 198 ? -12.486 23.693 25.491 1.00 85.38 198 GLN A O 1
ATOM 1526 N N . ILE A 1 199 ? -10.494 22.654 25.302 1.00 86.19 199 ILE A N 1
ATOM 1527 C CA . ILE A 1 199 ? -9.706 23.496 26.208 1.00 86.19 199 ILE A CA 1
ATOM 1528 C C . ILE A 1 199 ? -8.755 24.365 25.385 1.00 86.19 199 ILE A C 1
ATOM 1530 O O . ILE A 1 199 ? -8.728 25.582 25.558 1.00 86.19 199 ILE A O 1
ATOM 1534 N N . ASP A 1 200 ? -8.028 23.752 24.450 1.00 83.06 200 ASP A N 1
ATOM 1535 C CA . ASP A 1 200 ? -7.131 24.468 23.548 1.00 83.06 200 ASP A CA 1
ATOM 1536 C C . ASP A 1 200 ? -7.911 25.077 22.375 1.00 83.06 200 ASP A C 1
ATOM 1538 O O . ASP A 1 200 ? -8.857 24.478 21.849 1.00 83.06 200 ASP A O 1
ATOM 1542 N N . ALA A 1 201 ? -7.481 26.257 21.917 1.00 79.94 201 ALA A N 1
ATOM 1543 C CA . ALA A 1 201 ? -7.998 26.827 20.679 1.00 79.94 201 ALA A CA 1
ATOM 1544 C C . ALA A 1 201 ? -7.775 25.835 19.518 1.00 79.94 201 ALA A C 1
ATOM 1546 O O . ALA A 1 201 ? -6.699 25.230 19.441 1.00 79.94 201 ALA A O 1
ATOM 1547 N N . PRO A 1 202 ? -8.766 25.647 18.625 1.00 72.38 202 PRO A N 1
ATOM 1548 C CA . PRO A 1 202 ? -8.598 24.769 17.475 1.00 72.38 202 PRO A CA 1
ATOM 1549 C C . PRO A 1 202 ? -7.427 25.243 16.610 1.00 72.38 202 PRO A C 1
ATOM 1551 O O . PRO A 1 202 ? -7.066 26.424 16.610 1.00 72.38 202 PRO A O 1
ATOM 1554 N N . ALA A 1 203 ? -6.843 24.316 15.850 1.00 69.25 203 ALA A N 1
ATOM 1555 C CA . ALA A 1 203 ? -5.906 24.684 14.796 1.00 69.25 203 ALA A CA 1
ATOM 1556 C C . ALA A 1 203 ? -6.538 25.730 13.857 1.00 69.25 203 ALA A C 1
ATOM 1558 O O . ALA A 1 203 ? -7.759 25.774 13.697 1.00 69.25 203 ALA A O 1
ATOM 1559 N N . ALA A 1 204 ? -5.704 26.581 13.251 1.00 65.56 204 ALA A N 1
ATOM 1560 C CA . ALA A 1 204 ? -6.170 27.596 12.308 1.00 65.56 204 ALA A CA 1
ATOM 1561 C C . ALA A 1 204 ? -7.045 26.970 11.207 1.00 65.56 204 ALA A C 1
ATOM 1563 O O . ALA A 1 204 ? -6.764 25.857 10.754 1.00 65.56 204 ALA A O 1
ATOM 1564 N N . ASP A 1 205 ? -8.078 27.694 10.768 1.00 53.75 205 ASP A N 1
ATOM 1565 C CA . ASP A 1 205 ? -9.023 27.206 9.762 1.00 53.75 205 ASP A CA 1
ATOM 1566 C C . ASP A 1 205 ? -8.295 26.664 8.520 1.00 53.75 205 ASP A C 1
ATOM 1568 O O . ASP A 1 205 ? -7.448 27.328 7.921 1.00 53.75 205 ASP A O 1
ATOM 1572 N N . GLY A 1 206 ? -8.621 25.424 8.148 1.00 55.47 206 GLY A N 1
ATOM 1573 C CA . GLY A 1 206 ? -8.008 24.719 7.017 1.00 55.47 206 GLY A CA 1
ATOM 1574 C C . GLY A 1 206 ? -6.680 24.010 7.317 1.00 55.47 206 GLY A C 1
ATOM 1575 O O . GLY A 1 206 ? -6.138 23.365 6.420 1.00 55.47 206 GLY A O 1
ATOM 1576 N N . VAL A 1 207 ? -6.161 24.074 8.549 1.00 59.81 207 VAL A N 1
ATOM 1577 C CA . VAL A 1 207 ? -4.943 23.361 8.965 1.00 59.81 207 VAL A CA 1
ATOM 1578 C C . VAL A 1 207 ? -5.309 22.146 9.817 1.00 59.81 207 VAL A C 1
ATOM 1580 O O . VAL A 1 207 ? -5.683 22.274 10.978 1.00 59.81 207 VAL A O 1
ATOM 1583 N N . GLU A 1 208 ? -5.173 20.945 9.250 1.00 63.84 208 GLU A N 1
ATOM 1584 C CA . GLU A 1 208 ? -5.354 19.688 9.986 1.00 63.84 208 GLU A CA 1
ATOM 1585 C C . GLU A 1 208 ? -4.102 19.386 10.835 1.00 63.84 208 GLU A C 1
ATOM 1587 O O . GLU A 1 208 ? -2.991 19.318 10.293 1.00 63.84 208 GLU A O 1
ATOM 1592 N N . PRO A 1 209 ? -4.230 19.216 12.162 1.00 66.00 209 PRO A N 1
ATOM 1593 C CA . PRO A 1 209 ? -3.084 18.942 13.013 1.00 66.00 209 PRO A CA 1
ATOM 1594 C C . PRO A 1 209 ? -2.594 17.501 12.835 1.00 66.00 209 PRO A C 1
ATOM 1596 O O . PRO A 1 209 ? -3.329 16.535 13.039 1.00 66.00 209 PRO A O 1
ATOM 1599 N N . ASP A 1 210 ? -1.302 17.352 12.537 1.00 71.12 210 ASP A N 1
ATOM 1600 C CA . ASP A 1 210 ? -0.626 16.052 12.549 1.00 71.12 210 ASP A CA 1
ATOM 1601 C C . ASP A 1 210 ? -0.710 15.415 13.952 1.00 71.12 210 ASP A C 1
ATOM 1603 O O . ASP A 1 210 ? -0.737 16.108 14.973 1.00 71.12 210 ASP A O 1
ATOM 1607 N N . ALA A 1 211 ? -0.593 14.088 14.026 1.00 69.19 211 ALA A N 1
ATOM 1608 C CA . ALA A 1 211 ? -0.560 13.304 15.267 1.00 69.19 211 ALA A CA 1
ATOM 1609 C C . ALA A 1 211 ? 0.508 13.754 16.287 1.00 69.19 211 ALA A C 1
ATOM 1611 O O . ALA A 1 211 ? 0.429 13.429 17.469 1.00 69.19 211 ALA A O 1
ATOM 1612 N N . GLY A 1 212 ? 1.554 14.443 15.818 1.00 67.69 212 GLY A N 1
ATOM 1613 C CA . GLY A 1 212 ? 2.641 14.970 16.644 1.00 67.69 212 GLY A CA 1
ATOM 1614 C C . GLY A 1 212 ? 2.427 16.400 17.154 1.00 67.69 212 GLY A C 1
ATOM 1615 O O . GLY A 1 212 ? 3.318 16.921 17.829 1.00 67.69 212 GLY A O 1
ATOM 1616 N N . THR A 1 213 ? 1.306 17.042 16.817 1.00 75.12 213 THR A N 1
ATOM 1617 C CA . THR A 1 213 ? 0.968 18.397 17.272 1.00 75.12 213 THR A CA 1
ATOM 1618 C C . THR A 1 213 ? 0.791 18.387 18.789 1.00 75.12 213 THR A C 1
ATOM 1620 O O . THR A 1 213 ? 0.008 17.603 19.323 1.00 75.12 213 THR A O 1
ATOM 1623 N N . LYS A 1 214 ? 1.565 19.216 19.501 1.00 75.94 214 LYS A N 1
ATOM 1624 C CA . LYS A 1 214 ? 1.497 19.292 20.965 1.00 75.94 214 LYS A CA 1
ATOM 1625 C C . LYS A 1 214 ? 0.231 20.036 21.380 1.00 75.94 214 LYS A C 1
ATOM 1627 O O . LYS A 1 214 ? 0.023 21.158 20.933 1.00 75.94 214 LYS A O 1
ATOM 1632 N N . VAL A 1 215 ? -0.538 19.418 22.264 1.00 82.50 215 VAL A N 1
ATOM 1633 C CA . VAL A 1 215 ? -1.667 20.027 22.977 1.00 82.50 215 VAL A CA 1
ATOM 1634 C C . VAL A 1 215 ? -1.286 20.236 24.443 1.00 82.50 215 VAL A C 1
ATOM 1636 O O . VAL A 1 215 ? -0.293 19.663 24.917 1.00 82.50 215 VAL A O 1
ATOM 1639 N N . SER A 1 216 ? -2.038 21.066 25.161 1.00 86.12 216 SER A N 1
ATOM 1640 C CA . SER A 1 216 ? -1.856 21.241 26.599 1.00 86.12 216 SER A CA 1
ATOM 1641 C C . SER A 1 216 ? -2.073 19.913 27.346 1.00 86.12 216 SER A C 1
ATOM 1643 O O . SER A 1 216 ? -2.805 19.037 26.872 1.00 86.12 216 SER A O 1
ATOM 1645 N N . PRO A 1 217 ? -1.448 19.716 28.524 1.00 87.19 217 PRO A N 1
ATOM 1646 C CA . PRO A 1 217 ? -1.677 18.519 29.334 1.00 87.19 217 PRO A CA 1
ATOM 1647 C C . PRO A 1 217 ? -3.155 18.306 29.687 1.00 87.19 217 PRO A C 1
ATOM 1649 O O . PRO A 1 217 ? -3.610 17.167 29.757 1.00 87.19 217 PRO A O 1
ATOM 1652 N N . GLU A 1 218 ? -3.904 19.394 29.874 1.00 87.88 218 GLU A N 1
ATOM 1653 C CA . GLU A 1 218 ? -5.335 19.359 30.177 1.00 87.88 218 GLU A CA 1
ATOM 1654 C C . GLU A 1 218 ? -6.150 18.881 28.969 1.00 87.88 218 GLU A C 1
ATOM 1656 O O . GLU A 1 218 ? -6.974 17.977 29.112 1.00 87.88 218 GLU A O 1
ATOM 1661 N N . GLN A 1 219 ? -5.864 19.400 27.766 1.00 88.06 219 GLN A N 1
ATOM 1662 C CA . GLN A 1 219 ? -6.484 18.916 26.531 1.00 88.06 219 GLN A CA 1
ATOM 1663 C C . GLN A 1 219 ? -6.142 17.443 26.270 1.00 88.06 219 GLN A C 1
ATOM 1665 O O . GLN A 1 219 ? -7.030 16.656 25.954 1.00 88.06 219 GLN A O 1
ATOM 1670 N N . ALA A 1 220 ? -4.884 17.034 26.466 1.00 85.75 220 ALA A N 1
ATOM 1671 C CA . ALA A 1 220 ? -4.476 15.635 26.318 1.00 85.75 220 ALA A CA 1
ATOM 1672 C C . ALA A 1 220 ? -5.217 14.698 27.290 1.00 85.75 220 ALA A C 1
ATOM 1674 O O . ALA A 1 220 ? -5.581 13.583 26.914 1.00 85.75 220 ALA A O 1
ATOM 1675 N N . ALA A 1 221 ? -5.446 15.139 28.531 1.00 87.12 221 ALA A N 1
ATOM 1676 C CA . ALA A 1 221 ? -6.201 14.376 29.520 1.00 87.12 221 ALA A CA 1
ATOM 1677 C C . ALA A 1 221 ? -7.687 14.262 29.142 1.00 87.12 221 ALA A C 1
ATOM 1679 O O . ALA A 1 221 ? -8.252 13.172 29.239 1.00 87.12 221 ALA A O 1
ATOM 1680 N N . ALA A 1 222 ? -8.299 15.351 28.662 1.00 87.75 222 ALA A N 1
ATOM 1681 C CA . ALA A 1 222 ? -9.673 15.343 28.161 1.00 87.75 222 ALA A CA 1
ATOM 1682 C C . ALA A 1 222 ? -9.832 14.410 26.949 1.00 87.75 222 ALA A C 1
ATOM 1684 O O . ALA A 1 222 ? -10.782 13.633 26.885 1.00 87.75 222 ALA A O 1
ATOM 1685 N N . ASP A 1 223 ? -8.874 14.437 26.019 1.00 88.25 223 ASP A N 1
ATOM 1686 C CA . ASP A 1 223 ? -8.851 13.556 24.851 1.00 88.25 223 ASP A CA 1
ATOM 1687 C C . ASP A 1 223 ? -8.745 12.079 25.245 1.00 88.25 223 ASP A C 1
ATOM 1689 O O . ASP A 1 223 ? -9.465 11.238 24.713 1.00 88.25 223 ASP A O 1
ATOM 1693 N N . ALA A 1 224 ? -7.868 11.757 26.199 1.00 87.19 224 ALA A N 1
ATOM 1694 C CA . ALA A 1 224 ? -7.689 10.390 26.676 1.00 87.19 224 ALA A CA 1
ATOM 1695 C C . ALA A 1 224 ? -8.922 9.857 27.425 1.00 87.19 224 ALA A C 1
ATOM 1697 O O . ALA A 1 224 ? -9.273 8.687 27.269 1.00 87.19 224 ALA A O 1
ATOM 1698 N N . ALA A 1 225 ? -9.580 10.700 28.229 1.00 88.69 225 ALA A N 1
ATOM 1699 C CA . ALA A 1 225 ? -10.796 10.331 28.949 1.00 88.69 225 ALA A CA 1
ATOM 1700 C C . ALA A 1 225 ? -11.969 10.062 27.993 1.00 88.69 225 ALA A C 1
ATOM 1702 O O . ALA A 1 225 ? -12.684 9.072 28.158 1.00 88.69 225 ALA A O 1
ATOM 1703 N N . ASP A 1 226 ? -12.131 10.905 26.971 1.00 90.38 226 ASP A N 1
ATOM 1704 C CA . ASP A 1 226 ? -13.146 10.711 25.938 1.00 90.38 226 ASP A CA 1
ATOM 1705 C C . ASP A 1 226 ? -12.900 9.438 25.118 1.00 90.38 226 ASP A C 1
ATOM 1707 O O . ASP A 1 226 ? -13.818 8.644 24.917 1.00 90.38 226 ASP A O 1
ATOM 1711 N N . GLU A 1 227 ? -11.650 9.188 24.716 1.00 89.88 227 GLU A N 1
ATOM 1712 C CA . GLU A 1 227 ? -11.290 7.965 23.995 1.00 89.88 227 GLU A CA 1
ATOM 1713 C C . GLU A 1 227 ? -11.602 6.713 24.828 1.00 89.88 227 GLU A C 1
ATOM 1715 O O . GLU A 1 227 ? -12.147 5.739 24.309 1.00 89.88 227 GLU A O 1
ATOM 1720 N N . ALA A 1 228 ? -11.323 6.743 26.136 1.00 88.88 228 ALA A N 1
ATOM 1721 C CA . ALA A 1 228 ? -11.672 5.650 27.039 1.00 88.88 228 ALA A CA 1
ATOM 1722 C C . ALA A 1 228 ? -13.194 5.430 27.120 1.00 88.88 228 ALA A C 1
ATOM 1724 O O . ALA A 1 228 ? -13.642 4.284 27.115 1.00 88.88 228 ALA A O 1
ATOM 1725 N N . ALA A 1 229 ? -13.994 6.502 27.143 1.00 89.56 229 ALA A N 1
ATOM 1726 C CA . ALA A 1 229 ? -15.454 6.411 27.114 1.00 89.56 229 ALA A CA 1
ATOM 1727 C C . ALA A 1 229 ? -15.974 5.855 25.775 1.00 89.56 229 ALA A C 1
ATOM 1729 O O . ALA A 1 229 ? -16.871 5.010 25.760 1.00 89.56 229 ALA A O 1
ATOM 1730 N N . PHE A 1 230 ? -15.390 6.281 24.651 1.00 90.38 230 PHE A N 1
ATOM 1731 C CA . PHE A 1 230 ? -15.705 5.751 23.323 1.00 90.38 230 PHE A CA 1
ATOM 1732 C C . PHE A 1 230 ? -15.470 4.239 23.253 1.00 90.38 230 PHE A C 1
ATOM 1734 O O . PHE A 1 230 ? -16.384 3.478 22.915 1.00 90.38 230 PHE A O 1
ATOM 1741 N N . VAL A 1 231 ? -14.277 3.792 23.648 1.00 88.44 231 VAL A N 1
ATOM 1742 C CA . VAL A 1 231 ? -13.887 2.374 23.651 1.00 88.44 231 VAL A CA 1
ATOM 1743 C C . VAL A 1 231 ? -14.756 1.557 24.610 1.00 88.44 231 VAL A C 1
ATOM 1745 O O . VAL A 1 231 ? -15.175 0.454 24.268 1.00 88.44 231 VAL A O 1
ATOM 1748 N N . ALA A 1 232 ? -15.097 2.102 25.781 1.00 87.12 232 ALA A N 1
ATOM 1749 C CA . ALA A 1 232 ? -15.939 1.430 26.773 1.00 87.12 232 ALA A CA 1
ATOM 1750 C C . ALA A 1 232 ? -17.411 1.257 26.348 1.00 87.12 232 ALA A C 1
ATOM 1752 O O . ALA A 1 232 ? -18.183 0.633 27.074 1.00 87.12 232 ALA A O 1
ATOM 1753 N N . GLY A 1 233 ? -17.817 1.791 25.192 1.00 83.44 233 GLY A N 1
ATOM 1754 C CA . GLY A 1 233 ? -19.189 1.654 24.702 1.00 83.44 233 GLY A CA 1
ATOM 1755 C C . GLY A 1 233 ? -20.129 2.785 25.111 1.00 83.44 233 GLY A C 1
ATOM 1756 O O . GLY A 1 233 ? -21.318 2.695 24.821 1.00 83.44 233 GLY A O 1
ATOM 1757 N N . SER A 1 234 ? -19.634 3.857 25.741 1.00 80.38 234 SER A N 1
ATOM 1758 C CA . SER A 1 234 ? -20.477 4.979 26.190 1.00 80.38 234 SER A CA 1
ATOM 1759 C C . SER A 1 234 ? -21.132 5.732 25.026 1.00 80.38 234 SER A C 1
ATOM 1761 O O . SER A 1 234 ? -22.176 6.359 25.189 1.00 80.38 234 SER A O 1
ATOM 1763 N N . TYR A 1 235 ? -20.547 5.638 23.832 1.00 80.06 235 TYR A N 1
ATOM 1764 C CA . TYR A 1 235 ? -21.148 6.087 22.581 1.00 80.06 235 TYR A CA 1
ATOM 1765 C C . TYR A 1 235 ? -22.068 4.974 22.067 1.00 80.06 235 TYR A C 1
ATOM 1767 O O . TYR A 1 235 ? -21.614 4.047 21.391 1.00 80.06 235 TYR A O 1
ATOM 1775 N N . GLY A 1 236 ? -23.346 5.030 22.453 1.00 69.50 236 GLY A N 1
ATOM 1776 C CA . GLY A 1 236 ? -24.363 4.070 22.017 1.00 69.50 236 GLY A CA 1
ATOM 1777 C C . GLY A 1 236 ? -24.647 4.132 20.509 1.00 69.50 236 GLY A C 1
ATOM 1778 O O . GLY A 1 236 ? -24.255 5.076 19.821 1.00 69.50 236 GLY A O 1
ATOM 1779 N N . SER A 1 237 ? -25.360 3.129 19.981 1.00 74.94 237 SER A N 1
ATOM 1780 C CA . SER A 1 237 ? -25.824 3.162 18.584 1.00 74.94 237 SER A CA 1
ATOM 1781 C C . SER A 1 237 ? -26.732 4.374 18.357 1.00 74.94 237 SER A C 1
ATOM 1783 O O . SER A 1 237 ? -27.547 4.717 19.214 1.00 74.94 237 SER A O 1
ATOM 1785 N N . GLY A 1 238 ? -26.566 5.038 17.212 1.00 79.81 238 GLY A N 1
ATOM 1786 C CA . GLY A 1 238 ? -27.260 6.287 16.896 1.00 79.81 238 GLY A CA 1
ATOM 1787 C C . GLY A 1 238 ? -26.601 7.561 17.440 1.00 79.81 238 GLY A C 1
ATOM 1788 O O . GLY A 1 238 ? -27.094 8.645 17.148 1.00 79.81 238 GLY A O 1
ATOM 1789 N N . VAL A 1 239 ? -25.487 7.473 18.179 1.00 87.62 239 VAL A N 1
ATOM 1790 C CA . VAL A 1 239 ? -24.679 8.650 18.550 1.00 87.62 239 VAL A CA 1
ATOM 1791 C C . VAL A 1 239 ? -23.696 8.965 17.425 1.00 87.62 239 VAL A C 1
ATOM 1793 O O . VAL A 1 239 ? -22.894 8.114 17.041 1.00 87.62 239 VAL A O 1
ATOM 1796 N N . ALA A 1 240 ? -23.723 10.194 16.907 1.00 92.50 240 ALA A N 1
ATOM 1797 C CA . ALA A 1 240 ? -22.819 10.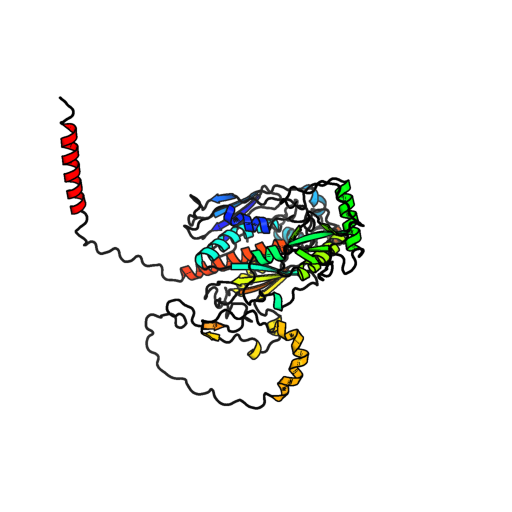620 15.843 1.00 92.50 240 ALA A CA 1
ATOM 1798 C C . ALA A 1 240 ? -21.352 10.619 16.325 1.00 92.50 240 ALA A C 1
ATOM 1800 O O . ALA A 1 240 ? -20.976 11.379 17.215 1.00 92.50 240 ALA A O 1
ATOM 1801 N N . CYS A 1 241 ? -20.526 9.765 15.717 1.00 93.50 241 CYS A N 1
ATOM 1802 C CA . CYS A 1 241 ? -19.105 9.576 16.039 1.00 93.50 241 CYS A CA 1
ATOM 1803 C C . CYS A 1 241 ? -18.185 10.085 14.925 1.00 93.50 241 CYS A C 1
ATOM 1805 O O . CYS A 1 241 ? -17.035 10.450 15.171 1.00 93.50 241 CYS A O 1
ATOM 1807 N N . TYR A 1 242 ? -18.687 10.099 13.691 1.00 95.06 242 TYR A N 1
ATOM 1808 C CA . TYR A 1 242 ? -17.931 10.481 12.510 1.00 95.06 242 TYR A CA 1
ATOM 1809 C C . TYR A 1 242 ? -18.774 11.359 11.596 1.00 95.06 242 TYR A C 1
ATOM 1811 O O . TYR A 1 242 ? -19.983 11.165 11.471 1.00 95.06 242 TYR A O 1
ATOM 1819 N N . ARG A 1 243 ? -18.116 12.296 10.919 1.00 95.38 243 ARG A N 1
ATOM 1820 C CA . ARG A 1 243 ? -18.692 13.099 9.843 1.00 95.38 243 ARG A CA 1
ATOM 1821 C C . ARG A 1 243 ? -17.847 12.936 8.586 1.00 95.38 243 ARG A C 1
ATOM 1823 O O . ARG A 1 243 ? -16.651 13.220 8.623 1.00 95.38 243 ARG A O 1
ATOM 1830 N N . ALA A 1 244 ? -18.460 12.492 7.498 1.00 94.25 244 ALA A N 1
ATOM 1831 C CA . ALA A 1 244 ? -17.822 12.464 6.187 1.00 94.25 244 ALA A CA 1
ATOM 1832 C C . ALA A 1 244 ? -17.765 13.869 5.564 1.00 94.25 244 ALA A C 1
ATOM 1834 O O . ALA A 1 244 ? -18.462 14.791 5.999 1.00 94.25 244 ALA A O 1
ATOM 1835 N N . ASP A 1 245 ? -16.941 14.030 4.529 1.00 90.38 245 ASP A N 1
ATOM 1836 C CA . ASP A 1 245 ? -16.765 15.310 3.829 1.00 90.38 245 ASP A CA 1
ATOM 1837 C C . ASP A 1 245 ? -18.048 15.841 3.173 1.00 90.38 245 ASP A C 1
ATOM 1839 O O . ASP A 1 245 ? -18.239 17.053 3.094 1.00 90.38 245 ASP A O 1
ATOM 1843 N N . ASP A 1 246 ? -18.956 14.952 2.764 1.00 90.62 246 ASP A N 1
ATOM 1844 C CA . ASP A 1 246 ? -20.275 15.316 2.229 1.00 90.62 246 ASP A CA 1
ATOM 1845 C C . ASP A 1 246 ? -21.275 15.773 3.311 1.00 90.62 246 ASP A C 1
ATOM 1847 O O . ASP A 1 246 ? -22.395 16.175 3.005 1.00 90.62 246 ASP A O 1
ATOM 1851 N N . GLY A 1 247 ? -20.867 15.746 4.584 1.00 91.81 247 GLY A N 1
ATOM 1852 C CA . GLY A 1 247 ? -21.681 16.127 5.730 1.00 91.81 247 GLY A CA 1
ATOM 1853 C C . GLY A 1 247 ? -22.447 14.979 6.383 1.00 91.81 247 GLY A C 1
ATOM 1854 O O . GLY A 1 247 ? -23.010 15.197 7.456 1.00 91.81 247 GLY A O 1
ATOM 1855 N N . THR A 1 248 ? -22.434 13.776 5.804 1.00 95.25 248 THR A N 1
ATOM 1856 C CA . THR A 1 248 ? -23.126 12.608 6.359 1.00 95.25 248 THR A CA 1
ATOM 1857 C C . THR A 1 248 ? -22.535 12.220 7.711 1.00 95.25 248 THR A C 1
ATOM 1859 O O . THR A 1 248 ? -21.314 12.166 7.886 1.00 95.25 248 THR A O 1
ATOM 1862 N N . LEU A 1 249 ? -23.412 11.948 8.676 1.00 95.69 249 LEU A N 1
ATOM 1863 C CA . LEU A 1 249 ? -23.046 11.559 10.034 1.00 95.69 249 LEU A CA 1
ATOM 1864 C C . LEU A 1 249 ? -23.161 10.048 10.195 1.00 95.69 249 LEU A C 1
ATOM 1866 O O . LEU A 1 249 ? -24.151 9.456 9.764 1.00 95.69 249 LEU A O 1
ATOM 1870 N N . PHE A 1 250 ? -22.188 9.448 10.871 1.00 95.50 250 PHE A N 1
ATOM 1871 C CA . PHE A 1 250 ? -22.153 8.018 11.150 1.00 95.50 250 PHE A CA 1
ATOM 1872 C C . PHE A 1 250 ? -21.926 7.755 12.634 1.00 95.50 250 PHE A C 1
ATOM 1874 O O . PHE A 1 250 ? -21.142 8.451 13.288 1.00 95.50 250 PHE A O 1
ATOM 1881 N N . ASP A 1 251 ? -22.595 6.732 13.160 1.00 93.88 251 ASP A N 1
ATOM 1882 C CA . ASP A 1 251 ? -22.280 6.174 14.470 1.00 93.88 251 ASP A CA 1
ATOM 1883 C C . ASP A 1 251 ? -21.052 5.249 14.407 1.00 93.88 251 ASP A C 1
ATOM 1885 O O . ASP A 1 251 ? -20.415 5.071 13.361 1.00 93.88 251 ASP A O 1
ATOM 1889 N N . ARG A 1 252 ? -20.691 4.660 15.550 1.00 92.44 252 ARG A N 1
ATOM 1890 C CA . ARG A 1 252 ? -19.542 3.749 15.656 1.00 92.44 252 ARG A CA 1
ATOM 1891 C C . ARG A 1 252 ? -19.664 2.490 14.786 1.00 92.44 252 ARG A C 1
ATOM 1893 O O . ARG A 1 252 ? -18.641 1.910 14.423 1.00 92.44 252 ARG A O 1
ATOM 1900 N N . ASP A 1 253 ? -20.887 2.093 14.440 1.00 93.06 253 ASP A N 1
ATOM 1901 C CA . ASP A 1 253 ? -21.193 0.908 13.639 1.00 93.06 253 ASP A CA 1
ATOM 1902 C C . ASP A 1 253 ? -21.342 1.250 12.148 1.00 93.06 253 ASP A C 1
ATOM 1904 O O . ASP A 1 253 ? -21.691 0.384 11.343 1.00 93.06 253 ASP A O 1
ATOM 1908 N N . GLY A 1 254 ? -21.066 2.501 11.762 1.00 93.88 254 GLY A N 1
ATOM 1909 C CA . GLY A 1 254 ? -21.197 2.983 10.390 1.00 93.88 254 GLY A CA 1
ATOM 1910 C C . GLY A 1 254 ? -22.643 3.172 9.942 1.00 93.88 254 GLY A C 1
ATOM 1911 O O . GLY A 1 254 ? -22.893 3.265 8.742 1.00 93.88 254 GLY A O 1
ATOM 1912 N N . LYS A 1 255 ? -23.608 3.228 10.867 1.00 95.12 255 LYS A N 1
ATOM 1913 C CA . LYS A 1 255 ? -24.996 3.562 10.532 1.00 95.12 255 LYS A CA 1
ATOM 1914 C C . LYS A 1 255 ? -25.146 5.070 10.430 1.00 95.12 255 LYS A C 1
ATOM 1916 O O . LYS A 1 255 ? -24.611 5.810 11.253 1.00 95.12 255 LYS A O 1
ATOM 1921 N N . THR A 1 256 ? -25.907 5.521 9.440 1.00 95.56 256 THR A N 1
ATOM 1922 C CA . THR A 1 256 ? -26.209 6.942 9.274 1.00 95.56 256 THR A CA 1
ATOM 1923 C C . THR A 1 256 ? -27.031 7.467 10.450 1.00 95.56 256 THR A C 1
ATOM 1925 O O . THR A 1 256 ? -27.994 6.830 10.878 1.00 95.56 256 THR A O 1
ATOM 1928 N N . VAL A 1 257 ? -26.671 8.651 10.942 1.00 93.31 257 VAL A N 1
ATOM 1929 C CA . VAL A 1 257 ? -27.350 9.339 12.045 1.00 93.31 257 VAL A CA 1
ATOM 1930 C C . VAL A 1 257 ? -27.984 10.630 11.529 1.00 93.31 257 VAL A C 1
ATOM 1932 O O . VAL A 1 257 ? -27.378 11.361 10.752 1.00 93.31 257 VAL A O 1
ATOM 1935 N N . ALA A 1 258 ? -29.215 10.920 11.953 1.00 88.88 258 ALA A N 1
ATOM 1936 C CA . ALA A 1 258 ? -29.969 12.080 11.467 1.00 88.88 258 ALA A CA 1
ATOM 1937 C C . ALA A 1 258 ? -29.555 13.416 12.113 1.00 88.88 258 ALA A C 1
ATOM 1939 O O . ALA A 1 258 ? -29.788 14.472 11.531 1.00 88.88 258 ALA A O 1
ATOM 1940 N N . SER A 1 259 ? -28.969 13.386 13.314 1.00 83.69 259 SER A N 1
ATOM 1941 C CA . SER A 1 259 ? -28.628 14.578 14.095 1.00 83.69 259 SER A CA 1
ATOM 1942 C C . SER A 1 259 ? -27.246 14.453 14.736 1.00 83.69 259 SER A C 1
ATOM 1944 O O . SER A 1 259 ? -26.855 13.380 15.187 1.00 83.69 259 SER A O 1
ATOM 1946 N N . ALA A 1 260 ? -26.524 15.573 14.800 1.00 81.62 260 ALA A N 1
ATOM 1947 C CA . ALA A 1 260 ? -25.294 15.726 15.580 1.00 81.62 260 ALA A CA 1
ATOM 1948 C C . ALA A 1 260 ? -25.568 16.347 16.965 1.00 81.62 260 ALA A C 1
ATOM 1950 O O . ALA A 1 260 ? -24.662 16.904 17.580 1.00 81.62 260 ALA A O 1
ATOM 1951 N N . GLU A 1 261 ? -26.814 16.324 17.446 1.00 81.81 261 GLU A N 1
ATOM 1952 C CA . GLU A 1 261 ? -27.173 16.881 18.751 1.00 81.81 261 GLU A CA 1
ATOM 1953 C C . GLU A 1 261 ? -26.343 16.231 19.868 1.00 81.81 261 GLU A C 1
ATOM 1955 O O . GLU A 1 261 ? -26.263 15.010 19.985 1.00 81.81 261 GLU A O 1
ATOM 1960 N N . GLY A 1 262 ? -25.664 17.066 20.658 1.00 78.06 262 GLY A N 1
ATOM 1961 C CA . GLY A 1 262 ? -24.727 16.615 21.690 1.00 78.06 262 GLY A CA 1
ATOM 1962 C C . GLY A 1 262 ? -23.345 16.182 21.180 1.00 78.06 262 GLY A C 1
ATOM 1963 O O . GLY A 1 262 ? -22.495 15.850 22.005 1.00 78.06 262 GLY A O 1
ATOM 1964 N N . ALA A 1 263 ? -23.081 16.221 19.870 1.00 84.75 263 ALA A N 1
ATOM 1965 C CA . ALA A 1 263 ? -21.778 15.924 19.282 1.00 84.75 263 ALA A CA 1
ATOM 1966 C C . ALA A 1 263 ? -21.006 17.209 18.927 1.00 84.75 263 ALA A C 1
ATOM 1968 O O . ALA A 1 263 ? -21.501 18.110 18.252 1.00 84.75 263 ALA A O 1
ATOM 1969 N N . LEU A 1 264 ? -19.755 17.277 19.370 1.00 85.00 264 LEU A N 1
ATOM 1970 C CA . LEU A 1 264 ? -18.801 18.346 19.113 1.00 85.00 264 LEU A CA 1
ATOM 1971 C C . LEU A 1 264 ? -17.881 17.945 17.960 1.00 85.00 264 LEU A C 1
ATOM 1973 O O . LEU A 1 264 ? -17.302 16.856 17.947 1.00 85.00 264 LEU A O 1
ATOM 1977 N N . VAL A 1 265 ? -17.744 18.842 16.986 1.00 85.12 265 VAL A N 1
ATOM 1978 C CA . VAL A 1 265 ? -16.859 18.656 15.835 1.00 85.12 265 VAL A CA 1
ATOM 1979 C C . VAL A 1 265 ? -15.420 18.928 16.259 1.00 85.12 265 VAL A C 1
ATOM 1981 O O . VAL A 1 265 ? -15.131 19.995 16.792 1.00 85.12 265 VAL A O 1
ATOM 1984 N N . THR A 1 266 ? -14.516 17.985 15.992 1.00 85.75 266 THR A N 1
ATOM 1985 C CA . THR A 1 266 ? -13.090 18.150 16.300 1.00 85.75 266 THR A CA 1
ATOM 1986 C C . THR A 1 266 ? -12.267 18.554 15.072 1.00 85.75 266 THR A C 1
ATOM 1988 O O . THR A 1 266 ? -12.711 18.475 13.918 1.00 85.75 266 THR A O 1
ATOM 1991 N N . ASP A 1 267 ? -11.026 18.966 15.321 1.00 81.06 267 ASP A N 1
ATOM 1992 C CA . ASP A 1 267 ? -9.988 19.149 14.304 1.00 81.06 267 ASP A CA 1
ATOM 1993 C C . ASP A 1 267 ? -9.396 17.814 13.805 1.00 81.06 267 ASP A C 1
ATOM 1995 O O . ASP A 1 267 ? -8.629 17.799 12.845 1.00 81.06 267 ASP A O 1
ATOM 1999 N N . GLU A 1 268 ? -9.766 16.688 14.424 1.00 84.88 268 GLU A N 1
ATOM 2000 C CA . GLU A 1 268 ? -9.218 15.372 14.131 1.00 84.88 268 GLU A CA 1
ATOM 2001 C C . GLU A 1 268 ? -9.858 14.760 12.885 1.00 84.88 268 GLU A C 1
ATOM 2003 O O . GLU A 1 268 ? -11.073 14.554 12.803 1.00 84.88 268 GLU A O 1
ATOM 2008 N N . VAL A 1 269 ? -9.003 14.421 11.923 1.00 87.75 269 VAL A N 1
ATOM 2009 C CA . VAL A 1 269 ? -9.392 13.801 10.662 1.00 87.75 269 VAL A CA 1
ATOM 2010 C C . VAL A 1 269 ? -8.676 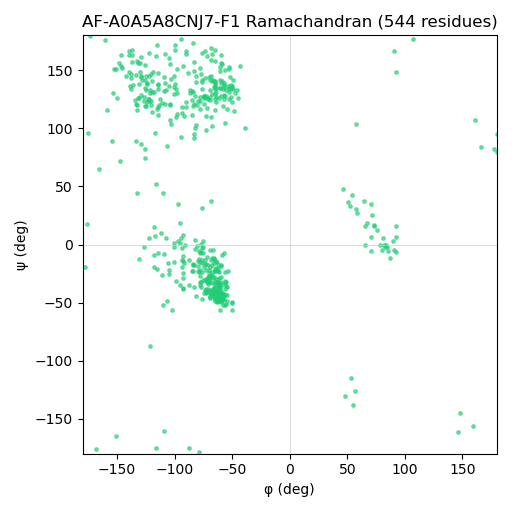12.467 10.510 1.00 87.75 269 VAL A C 1
ATOM 2012 O O . VAL A 1 269 ? -7.462 12.366 10.675 1.00 87.75 269 VAL A O 1
ATOM 2015 N N . ILE A 1 270 ? -9.432 11.425 10.184 1.00 90.44 270 ILE A N 1
ATOM 2016 C CA . ILE A 1 270 ? -8.935 10.083 9.906 1.00 90.44 270 ILE A CA 1
ATOM 2017 C C . ILE A 1 270 ? -9.089 9.841 8.408 1.00 90.44 270 ILE A C 1
ATOM 2019 O O . ILE A 1 270 ? -10.195 9.868 7.878 1.00 90.44 270 ILE A O 1
ATOM 2023 N N . THR A 1 271 ? -7.979 9.567 7.726 1.00 90.94 271 THR A N 1
ATOM 2024 C CA . THR A 1 271 ? -7.991 9.173 6.312 1.00 90.94 271 THR A CA 1
ATOM 2025 C C . THR A 1 271 ? -7.767 7.673 6.210 1.00 90.94 271 THR A C 1
ATOM 2027 O O . THR A 1 271 ? -6.643 7.198 6.370 1.00 90.94 271 THR A O 1
ATOM 2030 N N . LEU A 1 272 ? -8.832 6.916 5.949 1.00 92.62 272 LEU A N 1
ATOM 2031 C CA . LEU A 1 272 ? -8.754 5.462 5.797 1.00 92.62 272 LEU A CA 1
ATOM 2032 C C . LEU A 1 272 ? -8.542 5.002 4.363 1.00 92.62 272 LEU A C 1
ATOM 2034 O O . LEU A 1 272 ? -8.154 3.856 4.166 1.00 92.62 272 LEU A O 1
ATOM 2038 N N . ARG A 1 273 ? -8.762 5.877 3.373 1.00 93.94 273 ARG A N 1
ATOM 2039 C CA . ARG A 1 273 ? -8.695 5.529 1.943 1.00 93.94 273 ARG A CA 1
ATOM 2040 C C . ARG A 1 273 ? -9.598 4.341 1.598 1.00 93.94 273 ARG A C 1
ATOM 2042 O O . ARG A 1 273 ? -9.185 3.432 0.884 1.00 93.94 273 ARG A O 1
ATOM 2049 N N . CYS A 1 274 ? -10.805 4.331 2.151 1.00 95.50 274 CYS A N 1
ATOM 2050 C CA . CYS A 1 274 ? -11.873 3.394 1.822 1.00 95.50 274 CYS A CA 1
ATOM 2051 C C . CYS A 1 274 ? -12.932 4.167 1.016 1.00 95.50 274 CYS A C 1
ATOM 2053 O O . CYS A 1 274 ? -13.286 5.271 1.429 1.00 95.50 274 CYS A O 1
ATOM 2055 N N . PRO A 1 275 ? -13.432 3.645 -0.119 1.00 95.19 275 PRO A N 1
ATOM 2056 C CA . PRO A 1 275 ? -14.372 4.374 -0.974 1.00 95.19 275 PRO A CA 1
ATOM 2057 C C . PRO A 1 275 ? -15.782 4.515 -0.372 1.00 95.19 275 PRO A C 1
ATOM 2059 O O . PRO A 1 275 ? -16.599 5.267 -0.906 1.00 95.19 275 PRO A O 1
ATOM 2062 N N . ASP A 1 276 ? -16.071 3.800 0.718 1.00 96.00 276 ASP A N 1
ATOM 2063 C CA . ASP A 1 276 ? -17.355 3.819 1.413 1.00 96.00 276 ASP A CA 1
ATOM 2064 C C . ASP A 1 276 ? -17.215 4.405 2.830 1.00 96.00 276 ASP A C 1
ATOM 2066 O O . ASP A 1 276 ? -16.609 3.756 3.692 1.00 96.00 276 ASP A O 1
ATOM 2070 N N . PRO A 1 277 ? -17.780 5.597 3.103 1.00 96.31 277 PRO A N 1
ATOM 2071 C CA . PRO A 1 277 ? -17.693 6.235 4.415 1.00 96.31 277 PRO A CA 1
ATOM 2072 C C . PRO A 1 277 ? -18.285 5.393 5.553 1.00 96.31 277 PRO A C 1
ATOM 2074 O O . PRO A 1 277 ? -17.726 5.382 6.646 1.00 96.31 277 PRO A O 1
ATOM 2077 N N . ALA A 1 278 ? -19.361 4.638 5.306 1.00 96.19 278 ALA A N 1
ATOM 2078 C CA . ALA A 1 278 ? -19.987 3.790 6.323 1.00 96.19 278 ALA A CA 1
ATOM 2079 C C . ALA A 1 278 ? -19.042 2.661 6.773 1.00 96.19 278 ALA A C 1
ATOM 2081 O O . ALA A 1 278 ? -18.787 2.463 7.966 1.00 96.19 278 ALA A O 1
ATOM 2082 N N . THR A 1 279 ? -18.452 1.947 5.812 1.00 97.19 279 THR A N 1
ATOM 2083 C CA . THR A 1 279 ? -17.415 0.944 6.078 1.00 97.19 279 THR A CA 1
ATOM 2084 C C . THR A 1 279 ? -16.174 1.583 6.702 1.00 97.19 279 THR A C 1
ATOM 2086 O O . THR A 1 279 ? -15.616 1.031 7.652 1.00 97.19 279 THR A O 1
ATOM 2089 N N . ALA A 1 280 ? -15.762 2.763 6.229 1.00 96.69 280 ALA A N 1
ATOM 2090 C CA . ALA A 1 280 ? -14.660 3.516 6.816 1.00 96.69 280 ALA A CA 1
ATOM 2091 C C . ALA A 1 280 ? -14.921 3.820 8.306 1.00 96.69 280 ALA A C 1
ATOM 2093 O O . ALA A 1 280 ? -14.042 3.595 9.131 1.00 96.69 280 ALA A O 1
ATOM 2094 N N . SER A 1 281 ? -16.129 4.233 8.699 1.00 96.31 281 SER A N 1
ATOM 2095 C CA . SER A 1 281 ? -16.467 4.485 10.108 1.00 96.31 281 SER A CA 1
ATOM 2096 C C . SER A 1 281 ? -16.295 3.237 10.973 1.00 96.31 281 SER A C 1
ATOM 2098 O O . SER A 1 281 ? -15.659 3.301 12.023 1.00 96.31 281 SER A O 1
ATOM 2100 N N . ARG A 1 282 ? -16.748 2.072 10.494 1.00 96.75 282 ARG A N 1
ATOM 2101 C CA . ARG A 1 282 ? -16.556 0.780 11.184 1.00 96.75 282 ARG A CA 1
ATOM 2102 C C . ARG A 1 282 ? -15.080 0.408 11.319 1.00 96.75 282 ARG A C 1
ATOM 2104 O O . ARG A 1 282 ? -14.640 -0.036 12.379 1.00 96.75 282 ARG A O 1
ATOM 2111 N N . MET A 1 283 ? -14.305 0.600 10.252 1.00 97.19 283 MET A N 1
ATOM 2112 C CA . MET A 1 283 ? -12.857 0.381 10.261 1.00 97.19 283 MET A CA 1
ATOM 2113 C C . MET A 1 283 ? -12.156 1.334 11.242 1.00 97.19 283 MET A C 1
ATOM 2115 O O . MET A 1 283 ? -11.266 0.903 11.972 1.00 97.19 283 MET A O 1
ATOM 2119 N N . ALA A 1 284 ? -12.564 2.606 11.301 1.00 95.69 284 ALA A N 1
ATOM 2120 C CA . ALA A 1 284 ? -12.015 3.598 12.223 1.00 95.69 284 ALA A CA 1
ATOM 2121 C C . ALA A 1 284 ? -12.292 3.211 13.680 1.00 95.69 284 ALA A C 1
ATOM 2123 O O . ALA A 1 284 ? -11.362 3.231 14.487 1.00 95.69 284 ALA A O 1
ATOM 2124 N N . THR A 1 285 ? -13.524 2.802 14.000 1.00 95.56 285 THR A N 1
ATOM 2125 C CA . THR A 1 285 ? -13.899 2.278 15.322 1.00 95.56 285 THR A CA 1
ATOM 2126 C C . THR A 1 285 ? -13.014 1.097 15.714 1.00 95.56 285 THR A C 1
ATOM 2128 O O . THR A 1 285 ? -12.377 1.139 16.762 1.00 95.56 285 THR A O 1
ATOM 2131 N N . LEU A 1 286 ? -12.875 0.089 14.843 1.00 96.00 286 LEU A N 1
ATOM 2132 C CA . LEU A 1 286 ? -12.029 -1.074 15.128 1.00 96.00 286 LEU A CA 1
ATOM 2133 C C . LEU A 1 286 ? -10.569 -0.677 15.392 1.00 96.00 286 LEU A C 1
ATOM 2135 O O . LEU A 1 286 ? -9.938 -1.211 16.299 1.00 96.00 286 LEU A O 1
ATOM 2139 N N . ILE A 1 287 ? -10.007 0.245 14.606 1.00 95.12 287 ILE A N 1
ATOM 2140 C CA . ILE A 1 287 ? -8.618 0.684 14.797 1.00 95.12 287 ILE A CA 1
ATOM 2141 C C . ILE A 1 287 ? -8.456 1.417 16.139 1.00 95.12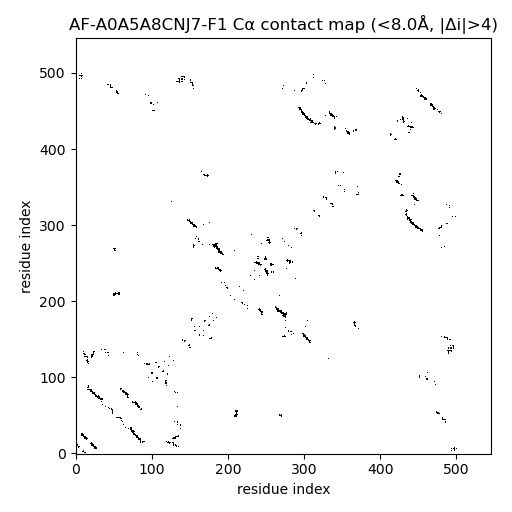 287 ILE A C 1
ATOM 2143 O O . ILE A 1 287 ? -7.433 1.224 16.799 1.00 95.12 287 ILE A O 1
ATOM 2147 N N . ARG A 1 288 ? -9.443 2.222 16.560 1.00 93.38 288 ARG A N 1
ATOM 2148 C CA . ARG A 1 288 ? -9.461 2.881 17.881 1.00 93.38 288 ARG A CA 1
ATOM 2149 C C . ARG A 1 288 ? -9.481 1.854 19.010 1.00 93.38 288 ARG A C 1
ATOM 2151 O O . ARG A 1 288 ? -8.621 1.905 19.890 1.00 93.38 288 ARG A O 1
ATOM 2158 N N . ASP A 1 289 ? -10.369 0.867 18.916 1.00 93.06 289 ASP A N 1
ATOM 2159 C CA . ASP A 1 289 ? -10.480 -0.219 19.893 1.00 93.06 289 ASP A CA 1
ATOM 2160 C C . ASP A 1 289 ? -9.158 -1.000 19.993 1.00 93.06 289 ASP A C 1
ATOM 2162 O O . ASP A 1 289 ? -8.584 -1.134 21.074 1.00 93.06 289 ASP A O 1
ATOM 2166 N N . VAL A 1 290 ? -8.586 -1.417 18.861 1.00 93.94 290 VAL A N 1
ATOM 2167 C CA . VAL A 1 290 ? -7.293 -2.124 18.796 1.00 93.94 290 VAL A CA 1
ATOM 2168 C C . VAL A 1 290 ? -6.148 -1.294 19.392 1.00 93.94 290 VAL A C 1
ATOM 2170 O O . VAL A 1 290 ? -5.319 -1.819 20.141 1.00 93.94 290 VAL A O 1
ATOM 2173 N N . LYS A 1 291 ? -6.112 0.013 19.104 1.00 91.44 291 LYS A N 1
ATOM 2174 C CA . LYS A 1 291 ? -5.113 0.938 19.655 1.00 91.44 291 LYS A CA 1
ATOM 2175 C C . LYS A 1 291 ? -5.230 1.048 21.178 1.00 91.44 291 LYS A C 1
ATOM 2177 O O . LYS A 1 291 ? -4.205 1.065 21.863 1.00 91.44 291 LYS A O 1
ATOM 2182 N N . SER A 1 292 ? -6.450 1.096 21.714 1.00 90.44 292 SER A N 1
ATOM 2183 C CA . SER A 1 292 ? -6.698 1.143 23.161 1.00 90.44 292 SER A CA 1
ATOM 2184 C C . SER A 1 292 ? -6.155 -0.100 23.876 1.00 90.44 292 SER A C 1
ATOM 2186 O O . SER A 1 292 ? -5.547 0.006 24.940 1.00 90.44 292 SER A O 1
ATOM 2188 N N . CYS A 1 293 ? -6.242 -1.263 23.223 1.00 90.69 293 CYS A N 1
ATOM 2189 C CA . CYS A 1 293 ? -5.682 -2.526 23.696 1.00 90.69 293 CYS A CA 1
ATOM 2190 C C . CYS A 1 293 ? -4.154 -2.622 23.553 1.00 90.69 293 CYS A C 1
ATOM 2192 O O . CYS A 1 293 ? -3.582 -3.668 23.864 1.00 90.69 293 CYS A O 1
ATOM 2194 N N . GLN A 1 294 ? -3.484 -1.559 23.088 1.00 91.19 294 GLN A N 1
ATOM 2195 C CA . GLN A 1 294 ? -2.050 -1.539 22.783 1.00 91.19 294 GLN A CA 1
ATOM 2196 C C . GLN A 1 294 ? -1.642 -2.603 21.749 1.00 91.19 294 GLN A C 1
ATOM 2198 O O . GLN A 1 294 ? -0.519 -3.113 21.793 1.00 91.19 294 GLN A O 1
ATOM 2203 N N . ASP A 1 295 ? -2.551 -2.937 20.831 1.00 93.56 295 ASP A N 1
ATOM 2204 C CA . ASP A 1 295 ? -2.401 -3.993 19.830 1.00 93.56 295 ASP A CA 1
ATOM 2205 C C . ASP A 1 295 ? -2.406 -3.413 18.400 1.00 93.56 295 ASP A C 1
ATOM 2207 O O . ASP A 1 295 ? -2.401 -2.193 18.201 1.00 93.56 295 ASP A O 1
ATOM 2211 N N . SER A 1 296 ? -2.380 -4.275 17.383 1.00 95.38 296 SER A N 1
ATOM 2212 C CA . SER A 1 296 ? -2.491 -3.866 15.981 1.00 95.38 296 SER A CA 1
ATOM 2213 C C . SER A 1 296 ? -3.358 -4.815 15.157 1.00 95.38 296 SER A C 1
ATOM 2215 O O . SER A 1 296 ? -3.604 -5.961 15.528 1.00 95.38 296 SER A O 1
ATOM 2217 N N . THR A 1 297 ? -3.800 -4.343 13.995 1.00 96.88 297 THR A N 1
ATOM 2218 C CA . THR A 1 297 ? -4.598 -5.114 13.045 1.00 96.88 297 THR A CA 1
ATOM 2219 C C . THR A 1 297 ? -4.046 -4.993 11.624 1.00 96.88 297 THR A C 1
ATOM 2221 O O . THR A 1 297 ? -3.309 -4.062 11.285 1.00 96.88 297 THR A O 1
ATOM 2224 N N . GLY A 1 298 ? -4.359 -5.994 10.805 1.00 97.31 298 GLY A N 1
ATOM 2225 C CA . GLY A 1 298 ? -4.023 -6.063 9.385 1.00 97.31 298 GLY A CA 1
ATOM 2226 C C . GLY A 1 298 ? -5.270 -5.902 8.520 1.00 97.31 298 GLY A C 1
ATOM 2227 O O . GLY A 1 298 ? -6.303 -5.426 8.985 1.00 97.31 298 GLY A O 1
ATOM 2228 N N . GLY A 1 299 ? -5.184 -6.327 7.263 1.00 97.94 299 GLY A N 1
ATOM 2229 C CA . GLY A 1 299 ? -6.319 -6.328 6.341 1.00 97.94 299 GLY A CA 1
ATOM 2230 C C . GLY A 1 299 ? -5.879 -6.362 4.885 1.00 97.94 299 GLY A C 1
ATOM 2231 O O . GLY A 1 299 ? -4.777 -6.828 4.573 1.00 97.94 299 GLY A O 1
ATOM 2232 N N . VAL A 1 300 ? -6.744 -5.887 3.994 1.00 98.19 300 VAL A N 1
ATOM 2233 C CA . VAL A 1 300 ? -6.577 -6.045 2.545 1.00 98.19 300 VAL A CA 1
ATOM 2234 C C . VAL A 1 300 ? -6.642 -4.697 1.833 1.00 98.19 300 VAL A C 1
ATOM 2236 O O . VAL A 1 300 ? -7.521 -3.874 2.091 1.00 98.19 300 VAL A O 1
ATOM 2239 N N . LEU A 1 301 ? -5.705 -4.494 0.907 1.00 98.25 301 LEU A N 1
ATOM 2240 C CA . LEU A 1 301 ? -5.731 -3.414 -0.075 1.00 98.25 301 LEU A CA 1
ATOM 2241 C C . LEU A 1 301 ? -6.210 -3.957 -1.418 1.00 98.25 301 LEU A C 1
ATOM 2243 O O . LEU A 1 301 ? -5.722 -4.996 -1.859 1.00 98.25 301 LEU A O 1
ATOM 2247 N N . THR A 1 302 ? -7.101 -3.232 -2.088 1.00 97.38 302 THR A N 1
ATOM 2248 C CA . THR A 1 302 ? -7.530 -3.514 -3.463 1.00 97.38 302 THR A CA 1
ATOM 2249 C C . THR A 1 302 ? -6.967 -2.451 -4.392 1.00 97.38 302 THR A C 1
ATOM 2251 O O . THR A 1 302 ? -7.053 -1.261 -4.097 1.00 97.38 302 THR A O 1
ATOM 2254 N N . THR A 1 303 ? -6.374 -2.880 -5.505 1.00 97.00 303 THR A N 1
ATOM 2255 C CA . THR A 1 303 ? -5.799 -1.993 -6.522 1.00 97.00 303 THR A CA 1
ATOM 2256 C C . THR A 1 303 ? -6.488 -2.200 -7.852 1.00 97.00 303 THR A C 1
ATOM 2258 O O . THR A 1 303 ? -6.600 -3.336 -8.314 1.00 97.00 303 THR A O 1
ATOM 2261 N N . VAL A 1 304 ? -6.889 -1.095 -8.473 1.00 93.69 304 VAL A N 1
ATOM 2262 C CA . VAL A 1 304 ? -7.448 -1.050 -9.822 1.00 93.69 304 VAL A CA 1
ATOM 2263 C C . VAL A 1 304 ? -6.526 -0.210 -10.696 1.00 93.69 304 VAL A C 1
ATOM 2265 O O . VAL A 1 304 ? -6.153 0.903 -10.316 1.00 93.69 304 VAL A O 1
ATOM 2268 N N . VAL A 1 305 ? -6.170 -0.733 -11.868 1.00 92.12 305 VAL A N 1
ATOM 2269 C CA . VAL A 1 305 ? -5.495 0.038 -12.915 1.00 92.12 305 VAL A CA 1
ATOM 2270 C C . VAL A 1 305 ? -6.411 0.173 -14.114 1.00 92.12 305 VAL A C 1
ATOM 2272 O O . VAL A 1 305 ? -6.807 -0.825 -14.714 1.00 92.12 305 VAL A O 1
ATOM 2275 N N . ASP A 1 306 ? -6.718 1.416 -14.458 1.00 86.38 306 ASP A N 1
ATOM 2276 C CA . ASP A 1 306 ? -7.474 1.787 -15.649 1.00 86.38 306 ASP A CA 1
ATOM 2277 C C . ASP A 1 306 ? -6.539 2.362 -16.723 1.00 86.38 306 ASP A C 1
ATOM 2279 O O . ASP A 1 306 ? -5.452 2.852 -16.408 1.00 86.38 306 ASP A O 1
ATOM 2283 N N . GLY A 1 307 ? -6.940 2.287 -17.994 1.00 80.56 307 GLY A N 1
ATOM 2284 C CA . GLY A 1 307 ? -6.107 2.735 -19.118 1.00 80.56 307 GLY A CA 1
ATOM 2285 C C . GLY A 1 307 ? -4.827 1.907 -19.283 1.00 80.56 307 GLY A C 1
ATOM 2286 O O . GLY A 1 307 ? -3.756 2.448 -19.561 1.00 80.56 307 GLY A O 1
ATOM 2287 N N . MET A 1 308 ? -4.914 0.598 -19.042 1.00 79.81 308 MET A N 1
ATOM 2288 C CA . MET A 1 308 ? -3.780 -0.319 -19.134 1.00 79.81 308 MET A CA 1
ATOM 2289 C C . MET A 1 308 ? -3.425 -0.594 -20.607 1.00 79.81 308 MET A C 1
ATOM 2291 O O . MET A 1 308 ? -4.302 -1.015 -21.367 1.00 79.81 308 MET A O 1
ATOM 2295 N N . PRO A 1 309 ? -2.159 -0.429 -21.039 1.00 80.50 309 PRO A N 1
ATOM 2296 C CA . PRO A 1 309 ? -1.754 -0.841 -22.380 1.00 80.50 309 PRO A CA 1
ATOM 2297 C C . PRO A 1 309 ? -1.964 -2.345 -22.582 1.00 80.50 309 PRO A C 1
ATOM 2299 O O . PRO A 1 309 ? -1.702 -3.137 -21.676 1.00 80.50 309 PRO A O 1
ATOM 2302 N N . VAL A 1 310 ? -2.402 -2.751 -23.775 1.00 83.56 310 VAL A N 1
ATOM 2303 C CA . VAL A 1 310 ? -2.511 -4.169 -24.164 1.00 83.56 310 VAL A CA 1
ATOM 2304 C C . VAL A 1 310 ? -1.124 -4.724 -24.488 1.00 83.56 310 VAL A C 1
ATOM 2306 O O . VAL A 1 310 ? -0.329 -4.049 -25.145 1.00 83.56 310 VAL A O 1
ATOM 2309 N N . GLY A 1 311 ? -0.844 -5.961 -24.073 1.00 86.94 311 GLY A N 1
ATOM 2310 C CA . GLY A 1 311 ? 0.384 -6.665 -24.452 1.00 86.94 311 GLY A CA 1
ATOM 2311 C C . GLY A 1 311 ? 1.560 -6.516 -23.481 1.00 86.94 311 GLY A C 1
ATOM 2312 O O . GLY A 1 311 ? 2.691 -6.794 -23.863 1.00 86.94 311 GLY A O 1
ATOM 2313 N N . LEU A 1 312 ? 1.336 -6.063 -22.246 1.00 90.31 312 LEU A N 1
ATOM 2314 C CA . LEU A 1 312 ? 2.371 -5.980 -21.212 1.00 90.31 312 LEU A CA 1
ATOM 2315 C C . LEU A 1 312 ? 2.501 -7.307 -20.457 1.00 90.31 312 LEU A C 1
ATOM 2317 O O . LEU A 1 312 ? 1.501 -7.849 -19.993 1.00 90.31 312 LEU A O 1
ATOM 2321 N N . GLY A 1 313 ? 3.737 -7.779 -20.282 1.00 92.38 313 GLY A N 1
ATOM 2322 C CA . GLY A 1 313 ? 4.063 -9.058 -19.641 1.00 92.38 313 GLY A CA 1
ATOM 2323 C C . GLY A 1 313 ? 4.539 -10.120 -20.634 1.00 92.38 313 GLY A C 1
ATOM 2324 O O . GLY A 1 313 ? 4.588 -9.883 -21.838 1.00 92.38 313 GLY A O 1
ATOM 2325 N N . GLU A 1 314 ? 4.908 -11.290 -20.119 1.00 93.56 314 GLU A N 1
ATOM 2326 C CA . GLU A 1 314 ? 5.405 -12.423 -20.908 1.00 93.56 314 GLU A CA 1
ATOM 2327 C C . GLU A 1 314 ? 4.601 -13.700 -20.622 1.00 93.56 314 GLU A C 1
ATOM 2329 O O . GLU A 1 314 ? 4.096 -13.871 -19.517 1.00 93.56 314 GLU A O 1
ATOM 2334 N N . PRO A 1 315 ? 4.531 -14.668 -21.550 1.00 93.25 315 PRO A N 1
ATOM 2335 C CA . PRO A 1 315 ? 3.708 -15.862 -21.358 1.00 93.25 315 PRO A CA 1
ATOM 2336 C C . PRO A 1 315 ? 4.285 -16.913 -20.393 1.00 93.25 315 PRO A C 1
ATOM 2338 O O . PRO A 1 315 ? 3.572 -17.835 -19.992 1.00 93.25 315 PRO A O 1
ATOM 2341 N N . CYS A 1 316 ? 5.566 -16.812 -20.020 1.00 90.94 316 CYS A N 1
ATOM 2342 C CA . CYS A 1 316 ? 6.288 -17.883 -19.320 1.00 90.94 316 CYS A CA 1
ATOM 2343 C C . CYS A 1 316 ? 6.843 -17.456 -17.952 1.00 90.94 316 CYS A C 1
ATOM 2345 O O . CYS A 1 316 ? 6.190 -17.687 -16.937 1.00 90.94 316 CYS A O 1
ATOM 2347 N N . PHE A 1 317 ? 8.054 -16.883 -17.912 1.00 89.62 317 PHE A N 1
ATOM 2348 C CA . PHE A 1 317 ? 8.767 -16.582 -16.660 1.00 89.62 317 PHE A CA 1
ATOM 2349 C C . PHE A 1 317 ? 8.412 -15.216 -16.070 1.00 89.62 317 PHE A C 1
ATOM 2351 O O . PHE A 1 317 ? 8.317 -15.080 -14.855 1.00 89.62 317 PHE A O 1
ATOM 2358 N N . ASP A 1 318 ? 8.169 -14.227 -16.928 1.00 91.94 318 ASP A N 1
ATOM 2359 C CA . ASP A 1 318 ? 7.890 -12.842 -16.541 1.00 91.94 318 ASP A CA 1
ATOM 2360 C C . ASP A 1 318 ? 6.427 -12.469 -16.815 1.00 91.94 318 ASP A C 1
ATOM 2362 O O . ASP A 1 318 ? 6.115 -11.403 -17.351 1.00 91.94 318 ASP A O 1
ATOM 2366 N N . LYS A 1 319 ? 5.515 -13.379 -16.447 1.00 97.00 319 LYS A N 1
ATOM 2367 C CA . LYS A 1 319 ? 4.072 -13.110 -16.460 1.00 97.00 319 LYS A CA 1
ATOM 2368 C C . LYS A 1 319 ? 3.773 -11.856 -15.656 1.00 97.00 319 LYS A C 1
ATOM 2370 O O . LYS A 1 319 ? 4.291 -11.707 -14.548 1.00 97.00 319 LYS A O 1
ATOM 2375 N N . LEU A 1 320 ? 2.909 -10.990 -16.179 1.00 96.69 320 LEU A N 1
ATOM 2376 C CA . LEU A 1 320 ? 2.515 -9.741 -15.530 1.00 96.69 320 LEU A CA 1
ATOM 2377 C C . LEU A 1 320 ? 2.086 -9.978 -14.075 1.00 96.69 320 LEU A C 1
ATOM 2379 O O . LEU A 1 320 ? 2.627 -9.350 -13.166 1.00 96.69 320 LEU A O 1
ATOM 2383 N N . GLU A 1 321 ? 1.196 -10.941 -13.828 1.00 96.12 321 GLU A N 1
ATOM 2384 C CA . GLU A 1 321 ? 0.766 -11.297 -12.474 1.00 96.12 321 GLU A CA 1
ATOM 2385 C C . GLU A 1 321 ? 1.896 -11.833 -11.584 1.00 96.12 321 GLU A C 1
ATOM 2387 O O . GLU A 1 321 ? 1.886 -11.584 -10.382 1.00 96.12 321 GLU A O 1
ATOM 2392 N N . ALA A 1 322 ? 2.893 -12.525 -12.145 1.00 97.19 322 ALA A N 1
ATOM 2393 C CA . ALA A 1 322 ? 4.022 -13.052 -11.381 1.00 97.19 322 ALA A CA 1
ATOM 2394 C C . ALA A 1 322 ? 4.980 -11.931 -10.953 1.00 97.19 322 ALA A C 1
ATOM 2396 O O . ALA A 1 322 ? 5.426 -11.897 -9.804 1.00 97.19 322 ALA A O 1
ATOM 2397 N N . VAL A 1 323 ? 5.257 -10.978 -11.848 1.00 97.69 323 VAL A N 1
ATOM 2398 C CA . VAL A 1 323 ? 6.097 -9.810 -11.548 1.00 97.69 323 VAL A CA 1
ATOM 2399 C C . VAL A 1 323 ? 5.389 -8.876 -10.560 1.00 97.69 323 VAL A C 1
ATOM 2401 O O . VAL A 1 323 ? 6.017 -8.401 -9.610 1.00 97.69 323 VAL A O 1
ATOM 2404 N N . LEU A 1 324 ? 4.075 -8.672 -10.712 1.00 98.06 324 LEU A N 1
ATOM 2405 C CA . LEU A 1 324 ? 3.257 -7.952 -9.731 1.00 98.06 324 LEU A CA 1
ATOM 2406 C C . LEU A 1 324 ? 3.266 -8.656 -8.372 1.00 98.06 324 LEU A C 1
ATOM 2408 O O . LEU A 1 324 ? 3.529 -8.010 -7.361 1.00 98.06 324 LEU A O 1
ATOM 2412 N N . ALA A 1 325 ? 3.057 -9.974 -8.331 1.00 98.12 325 ALA A N 1
ATOM 2413 C CA . ALA A 1 325 ? 3.115 -10.742 -7.091 1.00 98.12 325 ALA A CA 1
ATOM 2414 C C . ALA A 1 325 ? 4.480 -10.596 -6.409 1.00 98.12 325 ALA A C 1
ATOM 2416 O O . ALA A 1 325 ? 4.539 -10.338 -5.208 1.00 98.12 325 ALA A O 1
ATOM 2417 N N . HIS A 1 326 ? 5.579 -10.687 -7.164 1.00 97.88 326 HIS A N 1
ATOM 2418 C CA . HIS A 1 326 ? 6.923 -10.457 -6.639 1.00 97.88 326 HIS A CA 1
ATOM 2419 C C . HIS A 1 326 ? 7.065 -9.050 -6.038 1.00 97.88 326 HIS A C 1
ATOM 2421 O O . HIS A 1 326 ? 7.539 -8.909 -4.908 1.00 97.88 326 HIS A O 1
ATOM 2427 N N . ALA A 1 327 ? 6.601 -8.019 -6.748 1.00 97.94 327 ALA A N 1
ATOM 2428 C CA . ALA A 1 327 ? 6.622 -6.641 -6.272 1.00 97.94 327 ALA A CA 1
ATOM 2429 C C . ALA A 1 327 ? 5.827 -6.470 -4.967 1.00 97.94 327 ALA A C 1
ATOM 2431 O O . ALA A 1 327 ? 6.360 -5.932 -3.994 1.00 97.94 327 ALA A O 1
ATOM 2432 N N . MET A 1 328 ? 4.595 -6.981 -4.911 1.00 98.12 328 MET A N 1
ATOM 2433 C CA . MET A 1 328 ? 3.706 -6.834 -3.753 1.00 98.12 328 MET A CA 1
ATOM 2434 C C . MET A 1 328 ? 4.164 -7.656 -2.548 1.00 98.12 328 MET A C 1
ATOM 2436 O O . MET A 1 328 ? 4.149 -7.160 -1.421 1.00 98.12 328 MET A O 1
ATOM 2440 N N . LEU A 1 329 ? 4.636 -8.887 -2.763 1.00 97.44 329 LEU A N 1
ATOM 2441 C CA . LEU A 1 329 ? 5.182 -9.744 -1.705 1.00 97.44 329 LEU A CA 1
ATOM 2442 C C . LEU A 1 329 ? 6.540 -9.246 -1.185 1.00 97.44 329 LEU A C 1
ATOM 2444 O O . LEU A 1 329 ? 6.948 -9.624 -0.088 1.00 97.44 329 LEU A O 1
ATOM 2448 N N . SER A 1 330 ? 7.227 -8.371 -1.929 1.00 95.88 330 SER A N 1
ATOM 2449 C CA . SER A 1 330 ? 8.442 -7.689 -1.461 1.00 95.88 330 SER A CA 1
ATOM 2450 C C . SER A 1 330 ? 8.169 -6.516 -0.509 1.00 95.88 330 SER A C 1
ATOM 2452 O O . SER A 1 330 ? 9.117 -5.925 0.026 1.00 95.88 330 SER A O 1
ATOM 2454 N N . LEU A 1 331 ? 6.901 -6.131 -0.325 1.00 95.25 331 LEU A N 1
ATOM 2455 C CA . LEU A 1 331 ? 6.518 -5.060 0.587 1.00 95.25 331 LEU A CA 1
ATOM 2456 C C . LEU A 1 331 ? 6.551 -5.540 2.048 1.00 95.25 331 LEU A C 1
ATOM 2458 O O . LEU A 1 331 ? 6.239 -6.700 2.338 1.00 95.25 331 LEU A O 1
ATOM 2462 N N . PRO A 1 332 ? 6.896 -4.658 3.006 1.00 92.00 332 PRO A N 1
ATOM 2463 C CA . PRO A 1 332 ? 6.837 -5.000 4.420 1.00 92.00 332 PRO A CA 1
ATOM 2464 C C . PRO A 1 332 ? 5.433 -5.454 4.828 1.00 92.00 332 PRO A C 1
ATOM 2466 O O . PRO A 1 332 ? 4.443 -4.841 4.443 1.00 92.00 332 PRO A O 1
ATOM 2469 N N . ALA A 1 333 ? 5.364 -6.493 5.661 1.00 93.50 333 ALA A N 1
ATOM 2470 C CA . ALA A 1 333 ? 4.123 -7.042 6.213 1.00 93.50 333 ALA A CA 1
ATOM 2471 C C . ALA A 1 333 ? 3.139 -7.681 5.206 1.00 93.50 333 ALA A C 1
ATOM 2473 O O . ALA A 1 333 ? 2.147 -8.253 5.654 1.00 93.50 333 ALA A O 1
ATOM 2474 N N . THR A 1 334 ? 3.417 -7.709 3.900 1.00 96.88 334 THR A N 1
ATOM 2475 C CA . THR A 1 334 ? 2.585 -8.468 2.954 1.00 96.88 334 THR A CA 1
ATOM 2476 C C . THR A 1 334 ? 2.661 -9.973 3.220 1.00 96.88 334 THR A C 1
ATOM 2478 O O . THR A 1 334 ? 3.727 -10.518 3.528 1.00 96.88 334 THR A O 1
ATOM 2481 N N . LYS A 1 335 ? 1.514 -10.653 3.117 1.00 96.81 335 LYS A N 1
ATOM 2482 C CA . LYS A 1 335 ? 1.371 -12.110 3.271 1.00 96.81 335 LYS A CA 1
ATOM 2483 C C . LYS A 1 335 ? 0.589 -12.799 2.162 1.00 96.81 335 LYS A C 1
ATOM 2485 O O . LYS A 1 335 ? 0.645 -14.021 2.082 1.00 96.81 335 LYS A O 1
ATOM 2490 N N . GLY A 1 336 ? -0.093 -12.046 1.307 1.00 97.69 336 GLY A N 1
ATOM 2491 C CA . GLY A 1 336 ? -0.859 -12.607 0.203 1.00 97.69 336 GLY A CA 1
ATOM 2492 C C . GLY A 1 336 ? -0.978 -11.629 -0.954 1.00 97.69 336 GLY A C 1
ATOM 2493 O O . GLY A 1 336 ? -0.968 -10.414 -0.755 1.00 97.69 336 GLY A O 1
ATOM 2494 N N . PHE A 1 337 ? -1.088 -12.192 -2.150 1.00 98.12 337 PHE A N 1
ATOM 2495 C CA . PHE A 1 337 ? -1.383 -11.496 -3.392 1.00 98.12 337 PHE A CA 1
ATOM 2496 C C . PHE A 1 337 ? -2.379 -12.346 -4.172 1.00 98.12 337 PHE A C 1
ATOM 2498 O O . PHE A 1 337 ? -2.190 -13.556 -4.297 1.00 98.12 337 PHE A O 1
ATOM 2505 N N . GLU A 1 338 ? -3.420 -11.720 -4.699 1.00 96.69 338 GLU A N 1
ATOM 2506 C CA . GLU A 1 338 ? -4.381 -12.376 -5.578 1.00 96.69 338 GLU A CA 1
ATOM 2507 C C . GLU A 1 338 ? -4.824 -11.425 -6.687 1.00 96.69 338 GLU A C 1
ATOM 2509 O O . GLU A 1 338 ? -4.941 -10.224 -6.463 1.00 96.69 338 GLU A O 1
ATOM 2514 N N . ILE A 1 339 ? -5.073 -11.959 -7.881 1.00 95.12 339 ILE A N 1
ATOM 2515 C CA . ILE A 1 339 ? -5.440 -11.186 -9.072 1.00 95.12 339 ILE A CA 1
ATOM 2516 C C . ILE A 1 339 ? -6.822 -11.611 -9.581 1.00 95.12 339 ILE A C 1
ATOM 2518 O O . ILE A 1 339 ? -7.179 -12.790 -9.521 1.00 95.12 339 ILE A O 1
ATOM 2522 N N . GLY A 1 340 ? -7.624 -10.645 -10.031 1.00 91.75 340 GLY A N 1
ATOM 2523 C CA . GLY A 1 340 ? -8.992 -10.853 -10.501 1.00 91.75 340 GLY A CA 1
ATOM 2524 C C . GLY A 1 340 ? -9.893 -11.511 -9.454 1.00 91.75 340 GLY A C 1
ATOM 2525 O O . GLY A 1 340 ? -10.001 -11.067 -8.303 1.00 91.75 340 GLY A O 1
ATOM 2526 N N . SER A 1 341 ? -10.531 -12.611 -9.856 1.00 91.56 341 SER A N 1
ATOM 2527 C CA . SER A 1 341 ? -11.333 -13.476 -8.979 1.00 91.56 341 SER A CA 1
ATOM 2528 C C . SER A 1 341 ? -10.517 -14.134 -7.854 1.00 91.56 341 SER A C 1
ATOM 2530 O O . SER A 1 341 ? -11.094 -14.596 -6.869 1.00 91.56 341 SER A O 1
ATOM 2532 N N . GLY A 1 342 ? -9.183 -14.148 -7.967 1.00 93.06 342 GLY A N 1
ATOM 2533 C CA . GLY A 1 342 ? -8.270 -14.627 -6.938 1.00 93.06 342 GLY A CA 1
ATOM 2534 C C . GLY A 1 342 ? -8.572 -16.049 -6.476 1.00 93.06 342 GLY A C 1
ATOM 2535 O O . GLY A 1 342 ? -8.917 -16.929 -7.269 1.00 93.06 342 GLY A O 1
ATOM 2536 N N . PHE A 1 343 ? -8.488 -16.275 -5.165 1.00 94.38 343 PHE A N 1
ATOM 2537 C CA . PHE A 1 343 ? -8.788 -17.591 -4.595 1.00 94.38 343 PHE A CA 1
ATOM 2538 C C . PHE A 1 343 ? -10.258 -17.996 -4.759 1.00 94.38 343 PHE A C 1
ATOM 2540 O O . PHE A 1 343 ? -10.546 -19.190 -4.857 1.00 94.38 343 PHE A O 1
ATOM 2547 N N . ALA A 1 344 ? -11.190 -17.040 -4.833 1.00 90.69 344 ALA A N 1
ATOM 2548 C CA . ALA A 1 344 ? -12.608 -17.341 -5.041 1.00 90.69 344 ALA A CA 1
ATOM 2549 C C . ALA A 1 344 ? -12.864 -17.981 -6.417 1.00 90.69 344 ALA A C 1
ATOM 2551 O O . ALA A 1 344 ? -13.705 -18.874 -6.526 1.00 90.69 344 ALA A O 1
ATOM 2552 N N . GLY A 1 345 ? -12.085 -17.605 -7.439 1.00 90.50 345 GLY A N 1
ATOM 2553 C CA . GLY A 1 345 ? -12.173 -18.185 -8.783 1.00 90.50 345 GLY A CA 1
ATOM 2554 C C . GLY A 1 345 ? -11.911 -19.692 -8.827 1.00 90.50 345 GLY A C 1
ATOM 2555 O O . GLY A 1 345 ? -12.506 -20.391 -9.641 1.00 90.50 345 GLY A O 1
ATOM 2556 N N . THR A 1 346 ? -11.111 -20.225 -7.894 1.00 93.31 346 THR A N 1
ATOM 2557 C CA . THR A 1 346 ? -10.791 -21.668 -7.818 1.00 93.31 346 THR A CA 1
ATOM 2558 C C . THR A 1 346 ? -12.005 -22.557 -7.530 1.00 93.31 346 THR A C 1
ATOM 2560 O O . THR A 1 346 ? -11.943 -23.770 -7.710 1.00 93.31 346 THR A O 1
ATOM 2563 N N . ARG A 1 347 ? -13.121 -21.961 -7.088 1.00 94.75 347 ARG A N 1
ATOM 2564 C CA . ARG A 1 347 ? -14.380 -22.652 -6.777 1.00 94.75 347 ARG A CA 1
ATOM 2565 C C . ARG A 1 347 ? -15.362 -22.665 -7.952 1.00 94.75 347 ARG A C 1
ATOM 2567 O O . ARG A 1 347 ? -16.443 -23.238 -7.830 1.00 94.75 347 ARG A O 1
ATOM 2574 N N . LEU A 1 348 ? -15.022 -22.020 -9.069 1.00 91.12 348 LEU A N 1
ATOM 2575 C CA . LEU A 1 348 ? -15.890 -21.878 -10.237 1.00 91.12 348 LEU A CA 1
ATOM 2576 C C . LEU A 1 348 ? -15.554 -22.917 -11.311 1.00 91.12 348 LEU A C 1
ATOM 2578 O O . LEU A 1 348 ? -14.414 -23.346 -11.466 1.00 91.12 348 LEU A O 1
ATOM 2582 N N . ARG A 1 349 ? -16.563 -23.304 -12.099 1.00 95.19 349 ARG A N 1
ATOM 2583 C CA . ARG A 1 349 ? -16.352 -24.078 -13.333 1.00 95.19 349 ARG A CA 1
ATOM 2584 C C . ARG A 1 349 ? -15.870 -23.148 -14.446 1.00 95.19 349 ARG A C 1
ATOM 2586 O O . ARG A 1 349 ? -16.274 -21.989 -14.484 1.00 95.19 349 ARG A O 1
ATOM 2593 N N . GLY A 1 350 ? -15.111 -23.675 -15.408 1.00 92.62 350 GLY A N 1
ATOM 2594 C CA . GLY A 1 350 ? -14.617 -22.892 -16.552 1.00 92.62 350 GLY A CA 1
ATOM 2595 C C . GLY A 1 350 ? -15.724 -22.167 -17.326 1.00 92.62 350 GLY A C 1
ATOM 2596 O O . GLY A 1 350 ? -15.557 -21.014 -17.691 1.00 92.62 350 GLY A O 1
ATOM 2597 N N . SER A 1 351 ? -16.908 -22.769 -17.474 1.00 93.06 351 SER A N 1
ATOM 2598 C CA . SER A 1 351 ? -18.062 -22.124 -18.124 1.00 93.06 351 SER A CA 1
ATOM 2599 C C . SER A 1 351 ? -18.579 -20.866 -17.409 1.00 93.06 351 SER A C 1
ATOM 2601 O O . SER A 1 351 ? -19.289 -20.082 -18.024 1.00 93.06 351 SER A O 1
ATOM 2603 N N . ALA A 1 352 ? -18.267 -20.700 -16.120 1.00 89.00 352 ALA A N 1
ATOM 2604 C CA . ALA A 1 352 ? -18.636 -19.538 -15.311 1.00 89.00 352 ALA A CA 1
ATOM 2605 C C . ALA A 1 352 ? -17.452 -18.591 -15.047 1.00 89.00 352 ALA A C 1
ATOM 2607 O O . ALA A 1 352 ? -17.666 -17.430 -14.711 1.00 89.00 352 ALA A O 1
ATOM 2608 N N . HIS A 1 353 ? -16.214 -19.086 -15.155 1.00 91.62 353 HIS A N 1
ATOM 2609 C CA . HIS A 1 353 ? -14.998 -18.305 -14.913 1.00 91.62 353 HIS A CA 1
ATOM 2610 C C . HIS A 1 353 ? -14.440 -17.664 -16.186 1.00 91.62 353 HIS A C 1
ATOM 2612 O O . HIS A 1 353 ? -13.985 -16.527 -16.134 1.00 91.62 353 HIS A O 1
ATOM 2618 N N . ASN A 1 354 ? -14.494 -18.363 -17.321 1.00 92.38 354 ASN A N 1
ATOM 2619 C CA . ASN A 1 354 ? -13.888 -17.904 -18.566 1.00 92.38 354 ASN A CA 1
ATOM 2620 C C . ASN A 1 354 ? -14.509 -16.583 -19.036 1.00 92.38 354 ASN A C 1
ATOM 2622 O O . ASN A 1 354 ? -15.718 -16.498 -19.255 1.00 92.38 354 ASN A O 1
ATOM 2626 N N . ASP A 1 355 ? -13.660 -15.586 -19.273 1.00 89.38 355 ASP A N 1
ATOM 2627 C CA . ASP A 1 355 ? -14.082 -14.293 -19.796 1.00 89.38 355 ASP A CA 1
ATOM 2628 C C . ASP A 1 355 ? -14.244 -14.367 -21.328 1.00 89.38 355 ASP A C 1
ATOM 2630 O O . ASP A 1 355 ? -13.264 -14.384 -22.075 1.00 89.38 355 ASP A O 1
ATOM 2634 N N . ALA A 1 356 ? -15.490 -14.459 -21.810 1.00 89.69 356 ALA A N 1
ATOM 2635 C CA . ALA A 1 356 ? -15.801 -14.439 -23.245 1.00 89.69 356 ALA A CA 1
ATOM 2636 C C . ALA A 1 356 ? -15.438 -13.084 -23.881 1.00 89.69 356 ALA A C 1
ATOM 2638 O O . ALA A 1 356 ? -15.389 -12.083 -23.178 1.00 89.69 356 ALA A O 1
ATOM 2639 N N . PHE A 1 357 ? -15.222 -13.024 -25.199 1.00 86.19 357 PHE A N 1
ATOM 2640 C CA . PHE A 1 357 ? -14.844 -11.785 -25.895 1.00 86.19 357 PHE A CA 1
ATOM 2641 C C . PHE A 1 357 ? -16.011 -11.151 -26.659 1.00 86.19 357 PHE A C 1
ATOM 2643 O O . PHE A 1 357 ? -16.783 -11.861 -27.300 1.00 86.19 357 PHE A O 1
ATOM 2650 N N . ASP A 1 358 ? -16.064 -9.819 -26.651 1.00 82.31 358 ASP A N 1
ATOM 2651 C CA . ASP A 1 358 ? -16.957 -8.986 -27.464 1.00 82.31 358 ASP A CA 1
ATOM 2652 C C . ASP A 1 358 ? -16.158 -7.999 -28.332 1.00 82.31 358 ASP A C 1
ATOM 2654 O O . ASP A 1 358 ? -14.972 -7.747 -28.087 1.00 82.31 358 ASP A O 1
ATOM 2658 N N . LEU A 1 359 ? -16.820 -7.405 -29.334 1.00 77.50 359 LEU A N 1
ATOM 2659 C CA . LEU A 1 359 ? -16.256 -6.305 -30.119 1.00 77.50 359 LEU A CA 1
ATOM 2660 C C . LEU A 1 359 ? -16.036 -5.065 -29.236 1.00 77.50 359 LEU A C 1
ATOM 2662 O O . LEU A 1 359 ? -16.874 -4.697 -28.408 1.00 77.50 359 LEU A O 1
ATOM 2666 N N . ALA A 1 360 ? -14.902 -4.399 -29.424 1.00 61.62 360 ALA A N 1
ATOM 2667 C CA . ALA A 1 360 ? -14.570 -3.169 -28.724 1.00 61.62 360 ALA A CA 1
ATOM 2668 C C . ALA A 1 360 ? -15.414 -1.999 -29.269 1.00 61.62 360 ALA A C 1
ATOM 2670 O O . ALA A 1 360 ? -15.242 -1.570 -30.407 1.00 61.62 360 ALA A O 1
ATOM 2671 N N . GLY A 1 361 ? -16.350 -1.491 -28.459 1.00 51.31 361 GLY A N 1
ATOM 2672 C CA . GLY A 1 361 ? -17.253 -0.400 -28.860 1.00 51.31 361 GLY A CA 1
ATOM 2673 C C . GLY A 1 361 ? -18.238 0.085 -27.787 1.00 51.31 361 GLY A C 1
ATOM 2674 O O . GLY A 1 361 ? -18.731 1.204 -27.884 1.00 51.31 361 GLY A O 1
ATOM 2675 N N . GLY A 1 362 ? -18.501 -0.709 -26.741 1.00 47.38 362 GLY A N 1
ATOM 2676 C CA . GLY A 1 362 ? -19.264 -0.272 -25.561 1.00 47.38 362 GLY A CA 1
ATOM 2677 C C . GLY A 1 362 ? -18.379 0.330 -24.462 1.00 47.38 362 GLY A C 1
ATOM 2678 O O . GLY A 1 362 ? -17.170 0.104 -24.438 1.00 47.38 362 GLY A O 1
ATOM 2679 N N . ALA A 1 363 ? -18.972 1.046 -23.500 1.00 41.22 363 ALA A N 1
ATOM 2680 C CA . ALA A 1 363 ? -18.315 1.317 -22.214 1.00 41.22 363 ALA A CA 1
ATOM 2681 C C . ALA A 1 363 ? -17.921 -0.022 -21.545 1.00 41.22 363 ALA A C 1
ATOM 2683 O O . ALA A 1 363 ? -18.535 -1.048 -21.862 1.00 41.22 363 ALA A O 1
ATOM 2684 N N . PRO A 1 364 ? -16.851 -0.091 -20.731 1.00 44.06 364 PRO A N 1
ATOM 2685 C CA . PRO A 1 364 ? -16.535 -1.314 -19.993 1.00 44.06 364 PRO A CA 1
ATOM 2686 C C . PRO A 1 364 ? -17.749 -1.722 -19.158 1.00 44.06 364 PRO A C 1
ATOM 2688 O O . PRO A 1 364 ? -18.332 -0.871 -18.485 1.00 44.06 364 PRO A O 1
ATOM 2691 N N . ASP A 1 365 ? -18.127 -2.999 -19.197 1.00 42.03 365 ASP A N 1
ATOM 2692 C CA . ASP A 1 365 ? -19.064 -3.498 -18.202 1.00 42.03 365 ASP A CA 1
ATOM 2693 C C . ASP A 1 365 ? -18.343 -3.480 -16.853 1.00 42.03 365 ASP A C 1
ATOM 2695 O O . ASP A 1 365 ? -17.194 -3.920 -16.723 1.00 42.03 365 ASP A O 1
ATOM 2699 N N . ALA A 1 366 ? -19.016 -2.883 -15.871 1.00 46.56 366 ALA A N 1
ATOM 2700 C CA . ALA A 1 366 ? -18.629 -2.898 -14.473 1.00 46.56 366 ALA A CA 1
ATOM 2701 C C . ALA A 1 366 ? -18.179 -4.299 -14.050 1.00 46.56 366 ALA A C 1
ATOM 2703 O O . ALA A 1 366 ? -18.672 -5.298 -14.570 1.00 46.56 366 ALA A O 1
ATOM 2704 N N . TRP A 1 367 ? -17.317 -4.369 -13.039 1.00 44.47 367 TRP A N 1
ATOM 2705 C CA . TRP A 1 367 ? -17.080 -5.582 -12.258 1.00 44.47 367 TRP A CA 1
ATOM 2706 C C . TRP A 1 367 ? -18.386 -6.352 -11.997 1.00 44.47 367 TRP A C 1
ATOM 2708 O O . TRP A 1 367 ? -19.168 -6.025 -11.108 1.00 44.47 367 TRP A O 1
ATOM 2718 N N . ALA A 1 368 ? -18.609 -7.404 -12.776 1.00 40.81 368 ALA A N 1
ATOM 2719 C CA . ALA A 1 368 ? -19.584 -8.436 -12.494 1.00 40.81 368 ALA A CA 1
ATOM 2720 C C . ALA A 1 368 ? -18.778 -9.653 -12.055 1.00 40.81 368 ALA A C 1
ATOM 2722 O O . ALA A 1 368 ? -18.400 -10.491 -12.872 1.00 40.81 368 ALA A O 1
ATOM 2723 N N . THR A 1 369 ? -18.418 -9.725 -10.773 1.00 41.97 369 THR A N 1
ATOM 2724 C CA . THR A 1 369 ? -17.839 -10.969 -10.265 1.00 41.97 369 THR A CA 1
ATOM 2725 C C . THR A 1 369 ? -18.897 -11.970 -9.887 1.00 41.97 369 THR A C 1
ATOM 2727 O O . THR A 1 369 ? -19.912 -11.641 -9.293 1.00 41.97 369 THR A O 1
ATOM 2730 N N . ALA A 1 370 ? -18.552 -13.243 -10.037 1.00 38.22 370 ALA A N 1
ATOM 2731 C CA . ALA A 1 370 ? -19.200 -14.334 -9.319 1.00 38.22 370 ALA A CA 1
ATOM 2732 C C . ALA A 1 370 ? -19.145 -14.199 -7.770 1.00 38.22 370 ALA A C 1
ATOM 2734 O O . ALA A 1 370 ? -19.786 -14.976 -7.069 1.00 38.22 370 ALA A O 1
ATOM 2735 N N . ALA A 1 371 ? -18.416 -13.222 -7.212 1.00 36.16 371 ALA A N 1
ATOM 2736 C CA . ALA A 1 371 ? -18.405 -12.907 -5.784 1.00 36.16 371 ALA A CA 1
ATOM 2737 C C . ALA A 1 371 ? -19.702 -12.213 -5.328 1.00 36.16 371 ALA A C 1
ATOM 2739 O O . ALA A 1 371 ? -20.144 -12.478 -4.214 1.00 36.16 371 ALA A O 1
ATOM 2740 N N . THR A 1 372 ? -20.372 -11.431 -6.188 1.00 39.00 372 THR A N 1
ATOM 2741 C CA . THR A 1 372 ? -21.737 -10.936 -5.906 1.00 39.00 372 THR A CA 1
ATOM 2742 C C . THR A 1 372 ? -22.782 -12.054 -6.017 1.00 39.00 372 THR A C 1
ATOM 2744 O O . THR A 1 372 ? -23.831 -11.991 -5.385 1.00 39.00 372 THR A O 1
ATOM 2747 N N . ALA A 1 373 ? -22.484 -13.136 -6.747 1.00 35.38 373 ALA A N 1
ATOM 2748 C CA . ALA A 1 373 ? -23.364 -14.301 -6.860 1.00 35.38 373 ALA A CA 1
ATOM 2749 C C . ALA A 1 373 ? -23.291 -15.255 -5.650 1.00 35.38 373 ALA A C 1
ATOM 2751 O O . ALA A 1 373 ? -24.212 -16.046 -5.443 1.00 35.38 373 ALA A O 1
ATOM 2752 N N . ALA A 1 374 ? -22.239 -15.190 -4.824 1.00 35.47 374 ALA A N 1
ATOM 2753 C CA . ALA A 1 374 ? -22.054 -16.111 -3.699 1.00 35.47 374 ALA A CA 1
ATOM 2754 C C . ALA A 1 374 ? -23.102 -15.939 -2.577 1.00 35.47 374 ALA A C 1
ATOM 2756 O O . ALA A 1 374 ? -23.373 -16.900 -1.860 1.00 35.47 374 ALA A O 1
ATOM 2757 N N . SER A 1 375 ? -23.738 -14.767 -2.454 1.00 38.38 375 SER A N 1
ATOM 2758 C CA . SER A 1 375 ? -24.837 -14.527 -1.503 1.00 38.38 375 SER A CA 1
ATOM 2759 C C . SER A 1 375 ? -26.216 -14.955 -2.037 1.00 38.38 375 SER A C 1
ATOM 2761 O O . SER A 1 375 ? -27.106 -15.259 -1.247 1.00 38.38 375 SER A O 1
ATOM 2763 N N . GLY A 1 376 ? -26.393 -15.047 -3.362 1.00 32.22 376 GLY A N 1
ATOM 2764 C CA . GLY A 1 376 ? -27.646 -15.464 -4.017 1.00 32.22 376 GLY A CA 1
ATOM 2765 C C . GLY A 1 376 ? -27.676 -16.921 -4.504 1.00 32.22 376 GLY A C 1
ATOM 2766 O O . GLY A 1 376 ? -28.747 -17.467 -4.783 1.00 32.22 376 GLY A O 1
ATOM 2767 N N . ALA A 1 377 ? -26.520 -17.588 -4.586 1.00 36.62 377 ALA A N 1
ATOM 2768 C CA . ALA A 1 377 ? -26.390 -18.946 -5.125 1.00 36.62 377 ALA A CA 1
ATOM 2769 C C . ALA A 1 377 ? -27.135 -20.022 -4.312 1.00 36.62 377 ALA A C 1
ATOM 2771 O O . ALA A 1 377 ? -27.500 -21.055 -4.872 1.00 36.62 377 ALA A O 1
ATOM 2772 N N . ALA A 1 378 ? -27.427 -19.774 -3.030 1.00 36.97 378 ALA A N 1
ATOM 2773 C CA . ALA A 1 378 ? -28.238 -20.682 -2.218 1.00 36.97 378 ALA A CA 1
ATOM 2774 C C . ALA A 1 378 ? -29.715 -20.731 -2.667 1.00 36.97 378 ALA A C 1
ATOM 2776 O O . ALA A 1 378 ? -30.364 -21.758 -2.498 1.00 36.97 378 ALA A O 1
ATOM 2777 N N . ALA A 1 379 ? -30.234 -19.660 -3.284 1.00 34.72 379 ALA A N 1
ATOM 2778 C CA . ALA A 1 379 ? -31.624 -19.583 -3.743 1.00 34.72 379 ALA A CA 1
ATOM 2779 C C . ALA A 1 379 ? -31.791 -19.966 -5.228 1.00 34.72 379 ALA A C 1
ATOM 2781 O O . ALA A 1 379 ? -32.777 -20.600 -5.600 1.00 34.72 379 ALA A O 1
ATOM 2782 N N . ALA A 1 380 ? -30.815 -19.640 -6.086 1.00 34.69 380 ALA A N 1
ATOM 2783 C CA . ALA A 1 380 ? -30.905 -19.883 -7.533 1.00 34.69 380 ALA A CA 1
ATOM 2784 C C . ALA A 1 380 ? -30.592 -21.336 -7.953 1.00 34.69 380 ALA A C 1
ATOM 2786 O O . ALA A 1 380 ? -31.061 -21.795 -8.999 1.00 34.69 380 ALA A O 1
ATOM 2787 N N . ALA A 1 381 ? -29.851 -22.090 -7.130 1.00 37.47 381 ALA A N 1
ATOM 2788 C CA . ALA A 1 381 ? -29.522 -23.494 -7.396 1.00 37.47 381 ALA A CA 1
ATOM 2789 C C . ALA A 1 381 ? -30.758 -24.419 -7.428 1.00 37.47 381 ALA A C 1
ATOM 2791 O O . ALA A 1 381 ? -30.715 -25.467 -8.069 1.00 37.47 381 ALA A O 1
ATOM 2792 N N . ALA A 1 382 ? -31.874 -24.014 -6.809 1.00 36.84 382 ALA A N 1
ATOM 2793 C CA . ALA A 1 382 ? -33.132 -24.760 -6.845 1.00 36.84 382 ALA A CA 1
ATOM 2794 C C . ALA A 1 382 ? -33.913 -24.591 -8.167 1.00 36.84 382 ALA A C 1
ATOM 2796 O O . ALA A 1 382 ? -34.707 -25.460 -8.516 1.00 36.84 382 ALA A O 1
ATOM 2797 N N . ALA A 1 383 ? -33.677 -23.513 -8.928 1.00 35.69 383 ALA A N 1
ATOM 2798 C CA . ALA A 1 383 ? -34.447 -23.194 -10.137 1.00 35.69 383 ALA A CA 1
ATOM 2799 C C . ALA A 1 383 ? -33.753 -23.623 -11.447 1.00 35.69 383 ALA A C 1
ATOM 2801 O O . ALA A 1 383 ? -34.417 -24.000 -12.411 1.00 35.69 383 ALA A O 1
ATOM 2802 N N . ALA A 1 384 ? -32.415 -23.618 -11.493 1.00 35.62 384 ALA A N 1
ATOM 2803 C CA . ALA A 1 384 ? -31.655 -23.897 -12.720 1.00 35.62 384 ALA A CA 1
ATOM 2804 C C . ALA A 1 384 ? -31.551 -25.394 -13.084 1.00 35.62 384 ALA A C 1
ATOM 2806 O O . ALA A 1 384 ? -31.230 -25.732 -14.224 1.00 35.62 384 ALA A O 1
ATOM 2807 N N . ALA A 1 385 ? -31.864 -26.299 -12.149 1.00 37.09 385 ALA A N 1
ATOM 2808 C CA . ALA A 1 385 ? -31.840 -27.745 -12.382 1.00 37.09 385 ALA A CA 1
ATOM 2809 C C . ALA A 1 385 ? -32.932 -28.235 -13.360 1.00 37.09 385 ALA A C 1
ATOM 2811 O O . ALA A 1 385 ? -32.838 -29.354 -13.857 1.00 37.09 385 ALA A O 1
ATOM 2812 N N . ALA A 1 386 ? -33.934 -27.406 -13.680 1.00 33.91 386 ALA A N 1
ATOM 2813 C CA . ALA A 1 386 ? -35.050 -27.782 -14.551 1.00 33.91 386 ALA A CA 1
ATOM 2814 C C . ALA A 1 386 ? -34.856 -27.440 -16.048 1.00 33.91 386 ALA A C 1
ATOM 2816 O O . ALA A 1 386 ? -35.605 -27.949 -16.876 1.00 33.91 386 ALA A O 1
ATOM 2817 N N . ALA A 1 387 ? -33.874 -26.608 -16.427 1.00 36.75 387 ALA A N 1
ATOM 2818 C CA . ALA A 1 387 ? -33.808 -26.028 -17.782 1.00 36.75 387 ALA A CA 1
ATOM 2819 C C . ALA A 1 387 ? -32.682 -26.569 -18.695 1.00 36.75 387 ALA A C 1
ATOM 2821 O O . ALA A 1 387 ? -32.663 -26.271 -19.886 1.00 36.75 387 ALA A O 1
ATOM 2822 N N . ALA A 1 388 ? -31.747 -27.378 -18.185 1.00 33.59 388 ALA A N 1
ATOM 2823 C CA . ALA A 1 388 ? -30.536 -27.782 -18.915 1.00 33.59 388 ALA A CA 1
ATOM 2824 C C . ALA A 1 388 ? -30.625 -29.160 -19.613 1.00 33.59 388 ALA A C 1
ATOM 2826 O O . ALA A 1 388 ? -29.629 -29.877 -19.687 1.00 33.59 388 ALA A O 1
ATOM 2827 N N . ALA A 1 389 ? -31.802 -29.538 -20.125 1.00 34.50 389 ALA A N 1
ATOM 2828 C CA . ALA A 1 389 ? -32.022 -30.827 -20.798 1.00 34.50 389 ALA A CA 1
ATOM 2829 C C . ALA A 1 389 ? -32.197 -30.750 -22.332 1.00 34.50 389 ALA A C 1
ATOM 2831 O O . ALA A 1 389 ? -32.451 -31.776 -22.958 1.00 34.50 389 ALA A O 1
ATOM 2832 N N . SER A 1 390 ? -32.031 -29.593 -22.984 1.00 38.56 390 SER A N 1
ATOM 2833 C CA . SER A 1 390 ? -32.135 -29.529 -24.453 1.00 38.56 390 SER A CA 1
ATOM 2834 C C . SER A 1 390 ? -31.346 -28.374 -25.076 1.00 38.56 390 SER A C 1
ATOM 2836 O O . SER A 1 390 ? -31.894 -27.294 -25.265 1.00 38.56 390 SER A O 1
ATOM 2838 N N . ALA A 1 391 ? -30.073 -28.603 -25.416 1.00 30.78 391 ALA A N 1
ATOM 2839 C CA . ALA A 1 391 ? -29.386 -27.948 -26.543 1.00 30.78 391 ALA A CA 1
ATOM 2840 C C . ALA A 1 391 ? -27.928 -28.436 -26.645 1.00 30.78 391 ALA A C 1
ATOM 2842 O O . ALA A 1 391 ? -26.995 -27.754 -26.228 1.00 30.78 391 ALA A O 1
ATOM 2843 N N . SER A 1 392 ? -27.713 -29.620 -27.222 1.00 29.98 392 SER A N 1
ATOM 2844 C CA . SER A 1 392 ? -26.390 -30.037 -27.701 1.00 29.98 392 SER A CA 1
ATOM 2845 C C . SER A 1 392 ? -26.510 -30.635 -29.101 1.00 29.98 392 SER A C 1
ATOM 2847 O O . SER A 1 392 ? -26.726 -31.834 -29.240 1.00 29.98 392 SER A O 1
ATOM 2849 N N . ALA A 1 393 ? -26.404 -29.797 -30.133 1.00 29.70 393 ALA A N 1
ATOM 2850 C CA . ALA A 1 393 ? -26.008 -30.194 -31.489 1.00 29.70 393 ALA A CA 1
ATOM 2851 C C . ALA A 1 393 ? -25.998 -28.963 -32.407 1.00 29.70 393 ALA A C 1
ATOM 2853 O O . ALA A 1 393 ? -27.050 -28.597 -32.916 1.00 29.70 393 ALA A O 1
ATOM 2854 N N . ALA A 1 394 ? -24.832 -28.332 -32.596 1.00 29.50 394 ALA A N 1
ATOM 2855 C CA . ALA A 1 394 ? -24.410 -27.670 -33.846 1.00 29.50 394 ALA A CA 1
ATOM 2856 C C . ALA A 1 394 ? -23.192 -26.759 -33.603 1.00 29.50 394 ALA A C 1
ATOM 2858 O O . ALA A 1 394 ? -23.344 -25.558 -33.421 1.00 29.50 394 ALA A O 1
ATOM 2859 N N . ALA A 1 395 ? -21.978 -27.319 -33.612 1.00 27.14 395 ALA A N 1
ATOM 2860 C CA . ALA A 1 395 ? -20.750 -26.555 -33.878 1.00 27.14 395 ALA A CA 1
ATOM 2861 C C . ALA A 1 395 ? -19.586 -27.514 -34.175 1.00 27.14 395 ALA A C 1
ATOM 2863 O O . ALA A 1 395 ? -18.638 -27.635 -33.405 1.00 27.14 395 ALA A O 1
ATOM 2864 N N . ALA A 1 396 ? -19.682 -28.246 -35.283 1.00 28.38 396 ALA A N 1
ATOM 2865 C CA . ALA A 1 396 ? -18.582 -29.051 -35.803 1.00 28.38 396 ALA A CA 1
ATOM 2866 C C . ALA A 1 396 ? -18.648 -29.081 -37.333 1.00 28.38 396 ALA A C 1
ATOM 2868 O O . ALA A 1 396 ? -19.048 -30.082 -37.911 1.00 28.38 396 ALA A O 1
ATOM 2869 N N . ALA A 1 397 ? -18.317 -27.960 -37.980 1.00 27.42 397 ALA A N 1
ATOM 2870 C CA . ALA A 1 397 ? -17.931 -27.910 -39.394 1.00 27.42 397 ALA A CA 1
ATOM 2871 C C . ALA A 1 397 ? -17.496 -26.486 -39.775 1.00 27.42 397 ALA A C 1
ATOM 2873 O O . ALA A 1 397 ? -18.345 -25.654 -40.071 1.00 27.42 397 ALA A O 1
ATOM 2874 N N . ALA A 1 398 ? -16.188 -26.216 -39.753 1.00 26.45 398 ALA A N 1
ATOM 2875 C CA . ALA A 1 398 ? -15.505 -25.295 -40.673 1.00 26.45 398 ALA A CA 1
ATOM 2876 C C . ALA A 1 398 ? -14.019 -25.201 -40.289 1.00 26.45 398 ALA A C 1
ATOM 2878 O O . ALA A 1 398 ? -13.594 -24.283 -39.593 1.00 26.45 398 ALA A O 1
ATOM 2879 N N . SER A 1 399 ? -13.209 -26.161 -40.739 1.00 31.02 399 SER A N 1
ATOM 2880 C CA . SER A 1 399 ? -11.764 -25.963 -40.841 1.00 31.02 399 SER A CA 1
ATOM 2881 C C . SER A 1 399 ? -11.313 -26.444 -42.218 1.00 31.02 399 SER A C 1
ATOM 2883 O O . SER A 1 399 ? -11.512 -27.601 -42.568 1.00 31.02 399 SER A O 1
ATOM 2885 N N . SER A 1 400 ? -10.811 -25.505 -43.023 1.00 30.05 400 SER A N 1
ATOM 2886 C CA . SER A 1 400 ? -9.693 -25.664 -43.964 1.00 30.05 400 SER A CA 1
ATOM 2887 C C . SER A 1 400 ? -9.735 -24.542 -45.006 1.00 30.05 400 SER A C 1
ATOM 2889 O O . SER A 1 400 ? -10.560 -24.581 -45.917 1.00 30.05 400 SER A O 1
ATOM 2891 N N . ALA A 1 401 ? -8.821 -23.573 -44.922 1.00 30.55 401 ALA A N 1
ATOM 2892 C CA . ALA A 1 401 ? -8.392 -22.818 -46.098 1.00 30.55 401 ALA A CA 1
ATOM 2893 C C . ALA A 1 401 ? -7.017 -22.161 -45.881 1.00 30.55 401 ALA A C 1
ATOM 2895 O O . ALA A 1 401 ? -6.860 -21.279 -45.046 1.00 30.55 401 ALA A O 1
ATOM 2896 N N . ALA A 1 402 ? -6.071 -22.628 -46.700 1.00 32.09 402 ALA A N 1
ATOM 2897 C CA . ALA A 1 402 ? -4.962 -21.915 -47.335 1.00 32.09 402 ALA A CA 1
ATOM 2898 C C . ALA A 1 402 ? -3.938 -21.152 -46.469 1.00 32.09 402 ALA A C 1
ATOM 2900 O O . ALA A 1 402 ? -4.119 -19.999 -46.087 1.00 32.09 402 ALA A O 1
ATOM 2901 N N . ALA A 1 403 ? -2.762 -21.772 -46.326 1.00 36.12 403 ALA A N 1
ATOM 2902 C CA . ALA A 1 403 ? -1.508 -21.095 -46.023 1.00 36.12 403 ALA A CA 1
ATOM 2903 C C . ALA A 1 403 ? -1.012 -20.327 -47.265 1.00 36.12 403 ALA A C 1
ATOM 2905 O O . ALA A 1 403 ? -0.422 -20.908 -48.175 1.00 36.12 403 ALA A O 1
ATOM 2906 N N . GLY A 1 404 ? -1.272 -19.021 -47.298 1.00 31.05 404 GLY A N 1
ATOM 2907 C CA . GLY A 1 404 ? -0.583 -18.045 -48.144 1.00 31.05 404 GLY A CA 1
ATOM 2908 C C . GLY A 1 404 ? 0.292 -17.147 -47.270 1.00 31.05 404 GLY A C 1
ATOM 2909 O O . GLY A 1 404 ? -0.073 -16.857 -46.131 1.00 31.05 404 GLY A O 1
ATOM 2910 N N . ALA A 1 405 ? 1.461 -16.743 -47.770 1.00 33.16 405 ALA A N 1
ATOM 2911 C CA . ALA A 1 405 ? 2.380 -15.856 -47.059 1.00 33.16 405 ALA A CA 1
ATOM 2912 C C . ALA A 1 405 ? 1.655 -14.581 -46.584 1.00 33.16 405 ALA A C 1
ATOM 2914 O O . ALA A 1 405 ? 1.018 -13.891 -47.381 1.00 33.16 405 ALA A O 1
ATOM 2915 N N . LEU A 1 406 ? 1.731 -14.303 -45.278 1.00 32.59 406 LEU A N 1
ATOM 2916 C CA . LEU A 1 406 ? 1.045 -13.177 -44.648 1.00 32.59 406 LEU A CA 1
ATOM 2917 C C . LEU A 1 406 ? 1.613 -11.846 -45.183 1.00 32.59 406 LEU A C 1
ATOM 2919 O O . LEU A 1 406 ? 2.824 -11.634 -45.077 1.00 32.59 406 LEU A O 1
ATOM 2923 N N . PRO A 1 407 ? 0.774 -10.941 -45.727 1.00 34.84 407 PRO A N 1
ATOM 2924 C CA . PRO A 1 407 ? 1.180 -9.562 -46.006 1.00 34.84 407 PRO A CA 1
ATOM 2925 C C . PRO A 1 407 ? 1.625 -8.868 -44.702 1.00 34.84 407 PRO A C 1
ATOM 2927 O O . PRO A 1 407 ? 1.318 -9.381 -43.620 1.00 34.84 407 PRO A O 1
ATOM 2930 N N . PRO A 1 408 ? 2.354 -7.729 -44.762 1.00 38.06 408 PRO A N 1
ATOM 2931 C CA . PRO A 1 408 ? 2.810 -7.012 -43.569 1.00 38.06 408 PRO A CA 1
ATOM 2932 C C . PRO A 1 408 ? 1.637 -6.836 -42.606 1.00 38.06 408 PRO A C 1
ATOM 2934 O O . PRO A 1 408 ? 0.622 -6.234 -42.955 1.00 38.06 408 PRO A O 1
ATOM 2937 N N . GLN A 1 409 ? 1.742 -7.473 -41.438 1.00 42.88 409 GLN A N 1
ATOM 2938 C CA . GLN A 1 409 ? 0.596 -7.687 -40.570 1.00 42.88 409 GLN A CA 1
ATOM 2939 C C . GLN A 1 409 ? 0.112 -6.349 -40.010 1.00 42.88 409 GLN A C 1
ATOM 2941 O O . GLN A 1 409 ? 0.659 -5.835 -39.036 1.00 42.88 409 GLN A O 1
ATOM 2946 N N . SER A 1 410 ? -0.974 -5.809 -40.562 1.00 45.69 410 SER A N 1
ATOM 2947 C CA . SER A 1 410 ? -1.925 -5.100 -39.715 1.00 45.69 410 SER A CA 1
ATOM 2948 C C . SER A 1 410 ? -2.315 -6.089 -38.618 1.00 45.69 410 SER A C 1
ATOM 2950 O O . SER A 1 410 ? -2.810 -7.174 -38.927 1.00 45.69 410 SER A O 1
ATOM 2952 N N . HIS A 1 411 ? -1.999 -5.772 -37.362 1.00 48.47 411 HIS A N 1
ATOM 2953 C CA . HIS A 1 411 ? -2.266 -6.659 -36.232 1.00 48.47 411 HIS A CA 1
ATOM 2954 C C . HIS A 1 411 ? -3.737 -7.116 -36.308 1.00 48.47 411 HIS A C 1
ATOM 2956 O O . HIS A 1 411 ? -4.614 -6.260 -36.347 1.00 48.47 411 HIS A O 1
ATOM 2962 N N . PRO A 1 412 ? -4.043 -8.425 -36.358 1.00 49.25 412 PRO A N 1
ATOM 2963 C CA . PRO A 1 412 ? -5.365 -8.933 -36.760 1.00 49.25 412 PRO A CA 1
ATOM 2964 C C . PRO A 1 412 ? -6.506 -8.527 -35.814 1.00 49.25 412 PRO A C 1
ATOM 2966 O O . PRO A 1 412 ? -7.678 -8.645 -36.154 1.00 49.25 412 PRO A O 1
ATOM 2969 N N . THR A 1 413 ? -6.161 -8.041 -34.622 1.00 53.03 413 THR A N 1
ATOM 2970 C CA . THR A 1 413 ? -7.082 -7.509 -33.610 1.00 53.03 413 THR A CA 1
ATOM 2971 C C . THR A 1 413 ? -6.948 -5.996 -33.392 1.00 53.03 413 THR A C 1
ATOM 2973 O O . THR A 1 413 ? -7.518 -5.482 -32.431 1.00 53.03 413 THR A O 1
ATOM 2976 N N . LEU A 1 414 ? -6.192 -5.284 -34.240 1.00 52.34 414 LEU A N 1
ATOM 2977 C CA . LEU A 1 414 ? -6.119 -3.823 -34.250 1.00 52.34 414 LEU A CA 1
ATOM 2978 C C . LEU A 1 414 ? -6.560 -3.276 -35.611 1.00 52.34 414 LEU A C 1
ATOM 2980 O O . LEU A 1 414 ? -5.900 -3.509 -36.621 1.00 52.34 414 LEU A O 1
ATOM 2984 N N . GLU A 1 415 ? -7.610 -2.463 -35.634 1.00 47.88 415 GLU A N 1
ATOM 2985 C CA . GLU A 1 415 ? -7.985 -1.692 -36.822 1.00 47.88 415 GLU A CA 1
ATOM 2986 C C . GLU A 1 415 ? -7.576 -0.235 -36.613 1.00 47.88 415 GLU A C 1
ATOM 2988 O O . GLU A 1 415 ? -7.966 0.392 -35.628 1.00 47.88 415 GLU A O 1
ATOM 2993 N N . GLN A 1 416 ? -6.718 0.300 -37.491 1.00 52.47 416 GLN A N 1
ATOM 2994 C CA . GLN A 1 416 ? -6.175 1.666 -37.374 1.00 52.47 416 GLN A CA 1
ATOM 2995 C C . GLN A 1 416 ? -5.549 1.968 -35.990 1.00 52.47 416 GLN A C 1
ATOM 2997 O O . GLN A 1 416 ? -5.624 3.085 -35.483 1.00 52.47 416 GLN A O 1
ATOM 3002 N N . GLY A 1 417 ? -4.951 0.955 -35.348 1.00 56.44 417 GLY A N 1
ATOM 3003 C CA . GLY A 1 417 ? -4.353 1.071 -34.011 1.00 56.44 417 GLY A CA 1
ATOM 3004 C C . GLY A 1 417 ? -5.340 0.976 -32.840 1.00 56.44 417 GLY A C 1
ATOM 3005 O O . GLY A 1 417 ? -4.925 1.144 -31.694 1.00 56.44 417 GLY A O 1
ATOM 3006 N N . ARG A 1 418 ? -6.623 0.685 -33.092 1.00 59.69 418 ARG A N 1
ATOM 3007 C CA . ARG A 1 418 ? -7.656 0.490 -32.062 1.00 59.69 418 ARG A CA 1
ATOM 3008 C C . ARG A 1 418 ? -7.882 -0.989 -31.789 1.00 59.69 418 ARG A C 1
ATOM 3010 O O . ARG A 1 418 ? -8.027 -1.767 -32.723 1.00 59.69 418 ARG A O 1
ATOM 3017 N N . VAL A 1 419 ? -7.946 -1.357 -30.512 1.00 65.44 419 VAL A N 1
ATOM 3018 C CA . VAL A 1 419 ? -8.277 -2.717 -30.060 1.00 65.44 419 VAL A CA 1
ATOM 3019 C C . VAL A 1 419 ? -9.664 -3.101 -30.566 1.00 65.44 419 VAL A C 1
ATOM 3021 O O . VAL A 1 419 ? -10.596 -2.340 -30.352 1.00 65.44 419 VAL A O 1
ATOM 3024 N N . LEU A 1 420 ? -9.787 -4.259 -31.224 1.00 64.12 420 LEU A N 1
ATOM 3025 C CA . LEU A 1 420 ? -11.042 -4.781 -31.783 1.00 64.12 420 LEU A CA 1
ATOM 3026 C C . LEU A 1 420 ? -11.802 -5.712 -30.835 1.00 64.12 420 LEU A C 1
ATOM 3028 O O . LEU A 1 420 ? -13.011 -5.865 -30.982 1.00 64.12 420 LEU A O 1
ATOM 3032 N N . LEU A 1 421 ? -11.113 -6.346 -29.882 1.00 75.88 421 LEU A N 1
ATOM 3033 C CA . LEU A 1 421 ? -11.675 -7.366 -28.993 1.00 75.88 421 LEU A CA 1
ATOM 3034 C C . LEU A 1 421 ? -11.447 -7.004 -27.530 1.00 75.88 421 LEU A C 1
ATOM 3036 O O . LEU A 1 421 ? -10.364 -6.555 -27.163 1.00 75.88 421 LEU A O 1
ATOM 3040 N N . ARG A 1 422 ? -12.437 -7.275 -26.682 1.00 76.25 422 ARG A N 1
ATOM 3041 C CA . ARG A 1 422 ? -12.322 -7.107 -25.230 1.00 76.25 422 ARG A CA 1
ATOM 3042 C C . ARG A 1 422 ? -12.985 -8.257 -24.472 1.00 76.25 422 ARG A C 1
ATOM 3044 O O . ARG A 1 422 ? -13.990 -8.772 -24.962 1.00 76.25 422 ARG A O 1
ATOM 3051 N N . PRO A 1 423 ? -12.481 -8.638 -23.288 1.00 82.06 423 PRO A N 1
ATOM 3052 C CA . PRO A 1 423 ? -13.213 -9.516 -22.383 1.00 82.06 423 PRO A CA 1
ATOM 3053 C C . PRO A 1 423 ? -14.547 -8.876 -21.958 1.00 82.06 423 PRO A C 1
ATOM 3055 O O . PRO A 1 423 ? -14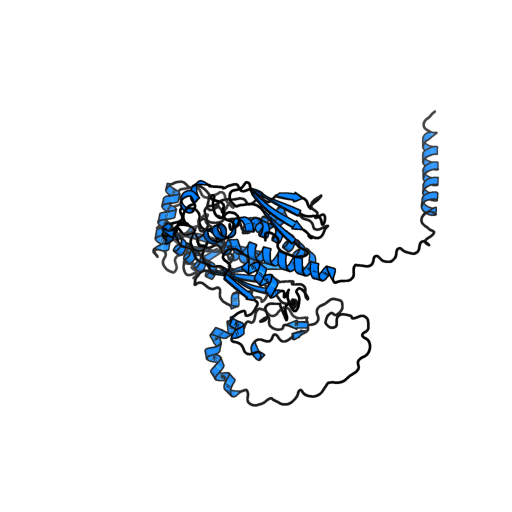.590 -7.690 -21.631 1.00 82.06 423 PRO A O 1
ATOM 3058 N N . ARG A 1 424 ? -15.629 -9.657 -21.975 1.00 83.19 424 ARG A N 1
ATOM 3059 C CA . ARG A 1 424 ? -16.979 -9.285 -21.522 1.00 83.19 424 ARG A CA 1
ATOM 3060 C C . ARG A 1 424 ? -17.046 -9.190 -20.001 1.00 83.19 424 ARG A C 1
ATOM 3062 O O . ARG A 1 424 ? -17.664 -8.289 -19.454 1.00 83.19 424 ARG A O 1
ATOM 3069 N N . THR A 1 425 ? -16.402 -10.132 -19.323 1.00 85.56 425 THR A N 1
ATOM 3070 C CA . T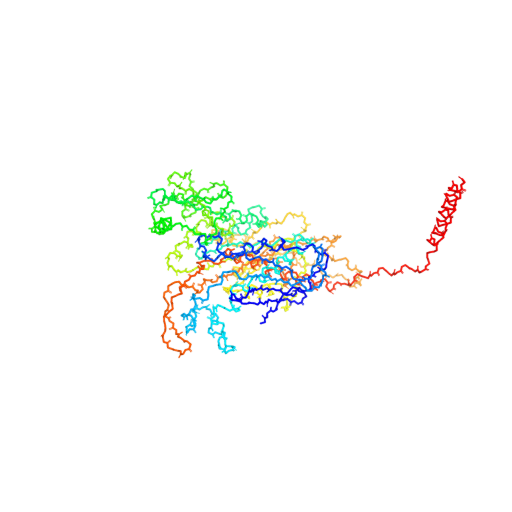HR A 1 425 ? -16.207 -10.145 -17.869 1.00 85.56 425 THR A CA 1
ATOM 3071 C C . THR A 1 425 ? -14.717 -10.022 -17.553 1.00 85.56 425 THR A C 1
ATOM 3073 O O . THR A 1 425 ? -13.885 -10.038 -18.459 1.00 85.56 425 THR A O 1
ATOM 3076 N N . ASN A 1 426 ? -14.364 -9.851 -16.277 1.00 87.00 426 ASN A N 1
ATOM 3077 C CA . ASN A 1 426 ? -12.973 -9.654 -15.863 1.00 87.00 426 ASN A CA 1
ATOM 3078 C C . ASN A 1 426 ? -12.575 -10.538 -14.670 1.00 87.00 426 ASN A C 1
ATOM 3080 O O . ASN A 1 426 ? -11.938 -10.082 -13.716 1.00 87.00 426 ASN A O 1
ATOM 3084 N N . ASN A 1 427 ? -12.957 -11.816 -14.703 1.00 90.44 427 ASN A N 1
ATOM 3085 C CA . ASN A 1 427 ? -12.549 -12.790 -13.690 1.00 90.44 427 ASN A CA 1
ATOM 3086 C C . ASN A 1 427 ? -11.030 -13.002 -13.679 1.00 90.44 427 ASN A C 1
ATOM 3088 O O . ASN A 1 427 ? -10.458 -13.281 -12.619 1.00 90.44 427 ASN A O 1
ATOM 3092 N N . ALA A 1 428 ? -10.374 -12.842 -14.830 1.00 90.69 428 ALA A N 1
ATOM 3093 C CA . ALA A 1 428 ? -8.926 -12.924 -14.968 1.00 90.69 428 ALA A CA 1
ATOM 3094 C C . ALA A 1 428 ? -8.179 -11.697 -14.401 1.00 90.69 428 ALA A C 1
ATOM 3096 O O . ALA A 1 428 ? -6.973 -11.753 -14.179 1.00 90.69 428 ALA A O 1
ATOM 3097 N N . GLY A 1 429 ? -8.884 -10.597 -14.107 1.00 90.69 429 GLY A N 1
ATOM 3098 C CA . GLY A 1 429 ? -8.296 -9.417 -13.468 1.00 90.69 429 GLY A CA 1
ATOM 3099 C C . GLY A 1 429 ? -7.352 -8.630 -14.369 1.00 90.69 429 GLY A C 1
ATOM 3100 O O . GLY A 1 429 ? -6.358 -8.099 -13.883 1.00 90.69 429 GLY A O 1
ATOM 3101 N N . GLY A 1 430 ? -7.651 -8.570 -15.665 1.00 89.88 430 GLY A N 1
ATOM 3102 C CA . GLY A 1 430 ? -6.929 -7.777 -16.655 1.00 89.88 430 GLY A CA 1
ATOM 3103 C C . GLY A 1 430 ? -5.779 -8.504 -17.346 1.00 89.88 430 GLY A C 1
ATOM 3104 O O . GLY A 1 430 ? -5.216 -7.945 -18.292 1.00 89.88 430 GLY A O 1
ATOM 3105 N N . THR A 1 431 ? -5.451 -9.741 -16.953 1.00 93.12 431 THR A N 1
ATOM 3106 C CA . THR A 1 431 ? -4.354 -10.520 -17.554 1.00 93.12 431 THR A CA 1
ATOM 3107 C C . THR A 1 431 ? -4.841 -11.862 -18.087 1.00 93.12 431 THR A C 1
ATOM 3109 O O . THR A 1 431 ? -5.650 -12.538 -17.464 1.00 93.12 431 THR A O 1
ATOM 3112 N N . LEU A 1 432 ? -4.358 -12.264 -19.261 1.00 92.69 432 LEU A N 1
ATOM 3113 C CA . LEU A 1 432 ? -4.595 -13.591 -19.825 1.00 92.69 432 LEU A CA 1
ATOM 3114 C C . LEU A 1 432 ? -3.264 -14.174 -20.274 1.00 92.69 432 LEU A C 1
ATOM 3116 O O . LEU A 1 432 ? -2.512 -13.545 -21.015 1.00 92.69 432 LEU A O 1
ATOM 3120 N N . GLY A 1 433 ? -2.955 -15.374 -19.784 1.00 93.12 433 GLY A N 1
ATOM 3121 C CA . GLY A 1 433 ? -1.693 -16.043 -20.089 1.00 93.12 433 GLY A CA 1
ATOM 3122 C C . GLY A 1 433 ? -0.453 -15.243 -19.684 1.00 93.12 433 GLY A C 1
ATOM 3123 O O . GLY A 1 433 ? 0.578 -15.418 -20.316 1.00 93.12 433 GLY A O 1
ATOM 3124 N N . GLY A 1 434 ? -0.526 -14.372 -18.672 1.00 94.31 434 GLY A N 1
ATOM 3125 C CA . GLY A 1 434 ? 0.602 -13.528 -18.268 1.00 94.31 434 GLY A CA 1
ATOM 3126 C C . GLY A 1 434 ? 0.703 -12.174 -18.962 1.00 94.31 434 GLY A C 1
ATOM 3127 O O . GLY A 1 434 ? 1.670 -11.457 -18.714 1.00 94.31 434 GLY A O 1
ATOM 3128 N N . ILE A 1 435 ? -0.257 -11.826 -19.824 1.00 94.12 435 ILE A N 1
ATOM 3129 C CA . ILE A 1 435 ? -0.203 -10.640 -20.685 1.00 94.12 435 ILE A CA 1
ATOM 3130 C C . ILE A 1 435 ? -1.438 -9.765 -20.447 1.00 94.12 435 ILE A C 1
ATOM 3132 O O . ILE A 1 435 ? -2.552 -10.275 -20.317 1.00 94.12 435 ILE A O 1
ATOM 3136 N N . SER A 1 436 ? -1.261 -8.444 -20.390 1.00 90.88 436 SER A N 1
ATOM 3137 C CA . SER A 1 436 ? -2.375 -7.509 -20.219 1.00 90.88 436 SER A CA 1
ATOM 3138 C C . SER A 1 436 ? -3.328 -7.512 -21.417 1.00 90.88 436 SER A C 1
ATOM 3140 O O . SER A 1 436 ? -2.923 -7.452 -22.580 1.00 90.88 436 SER A O 1
ATOM 3142 N N . THR A 1 437 ? -4.621 -7.524 -21.111 1.00 85.62 437 THR A N 1
ATOM 3143 C CA . THR A 1 437 ? -5.716 -7.576 -22.096 1.00 85.62 437 THR A CA 1
ATOM 3144 C C . THR A 1 437 ? -6.248 -6.200 -22.494 1.00 85.62 437 THR A C 1
ATOM 3146 O O . THR A 1 437 ? -6.999 -6.093 -23.459 1.00 85.62 437 THR A O 1
ATOM 3149 N N . GLY A 1 438 ? -5.893 -5.154 -21.742 1.00 78.50 438 GLY A N 1
ATOM 3150 C CA . GLY A 1 438 ? -6.492 -3.816 -21.839 1.00 78.50 438 GLY A CA 1
ATOM 3151 C C . GLY A 1 438 ? -7.742 -3.626 -20.980 1.00 78.50 438 GLY A C 1
ATOM 3152 O O . GLY A 1 438 ? -8.167 -2.491 -20.782 1.00 78.50 438 GLY A O 1
ATOM 3153 N N . ALA A 1 439 ? -8.309 -4.703 -20.424 1.00 82.81 439 ALA A N 1
ATOM 3154 C CA . ALA A 1 439 ? -9.273 -4.588 -19.335 1.00 82.81 439 ALA A CA 1
ATOM 3155 C C . ALA A 1 439 ? -8.584 -4.065 -18.062 1.00 82.81 439 ALA A C 1
ATOM 3157 O O . ALA A 1 439 ? -7.355 -4.098 -17.944 1.00 82.81 439 ALA A O 1
ATOM 3158 N N . GLN A 1 440 ? -9.382 -3.601 -17.098 1.00 86.19 440 GLN A N 1
ATOM 3159 C CA . GLN A 1 440 ? -8.854 -3.106 -15.828 1.00 86.19 440 GLN A CA 1
ATOM 3160 C C . GLN A 1 440 ? -8.008 -4.187 -15.145 1.00 86.19 440 GLN A C 1
ATOM 3162 O O . GLN A 1 440 ? -8.469 -5.315 -14.947 1.00 86.19 440 GLN A O 1
ATOM 3167 N N . LEU A 1 441 ? -6.781 -3.839 -14.761 1.00 91.19 441 LEU A N 1
ATOM 3168 C CA . LEU A 1 441 ? -5.974 -4.709 -13.911 1.00 91.19 441 LEU A CA 1
ATOM 3169 C C . LEU A 1 441 ? -6.541 -4.627 -12.497 1.00 91.19 441 LEU A C 1
ATOM 3171 O O . LEU A 1 441 ? -6.672 -3.529 -11.956 1.00 91.19 441 LEU A O 1
ATOM 3175 N N . LEU A 1 442 ? -6.843 -5.769 -11.893 1.00 91.69 442 LEU A N 1
ATOM 3176 C CA . LEU A 1 442 ? -7.372 -5.816 -10.536 1.00 91.69 442 LEU A CA 1
ATOM 3177 C C . LEU A 1 442 ? -6.617 -6.839 -9.713 1.00 91.69 442 LEU A C 1
ATOM 3179 O O . LEU A 1 442 ? -6.600 -8.019 -10.053 1.00 91.69 442 LEU A O 1
ATOM 3183 N N . PHE A 1 443 ? -6.089 -6.413 -8.575 1.00 96.62 443 PHE A N 1
ATOM 3184 C CA . PHE A 1 443 ? -5.493 -7.329 -7.615 1.00 96.62 443 PHE A CA 1
ATOM 3185 C C . PHE A 1 443 ? -5.701 -6.858 -6.178 1.00 96.62 443 PHE A C 1
ATOM 3187 O O . PHE A 1 443 ? -6.029 -5.698 -5.912 1.00 96.62 443 PHE A O 1
ATOM 3194 N N . ARG A 1 444 ? -5.503 -7.782 -5.239 1.00 97.56 444 ARG A N 1
ATOM 3195 C CA . ARG A 1 444 ? -5.584 -7.541 -3.801 1.00 97.56 444 ARG A CA 1
ATOM 3196 C C . ARG A 1 444 ? -4.295 -7.962 -3.110 1.00 97.56 444 ARG A C 1
ATOM 3198 O O . ARG A 1 444 ? -3.648 -8.935 -3.501 1.00 97.56 444 ARG A O 1
ATOM 3205 N N . VAL A 1 445 ? -3.927 -7.211 -2.076 1.00 98.50 445 VAL A N 1
ATOM 3206 C CA . VAL A 1 445 ? -2.710 -7.410 -1.282 1.00 98.50 445 VAL A CA 1
ATOM 3207 C C . VAL A 1 445 ? -3.098 -7.543 0.184 1.00 98.50 445 VAL A C 1
ATOM 3209 O O . VAL A 1 445 ? -3.656 -6.616 0.769 1.00 98.50 445 VAL A O 1
ATOM 3212 N N . ALA A 1 446 ? -2.790 -8.692 0.783 1.00 98.25 446 ALA A N 1
ATOM 3213 C CA . ALA A 1 446 ? -3.057 -8.951 2.193 1.00 98.25 446 ALA A CA 1
ATOM 3214 C C . ALA A 1 446 ? -1.861 -8.515 3.045 1.00 98.25 446 ALA A C 1
ATOM 3216 O O . ALA A 1 446 ? -0.744 -9.007 2.852 1.00 98.25 446 ALA A O 1
ATOM 3217 N N . ILE A 1 447 ? -2.097 -7.625 4.007 1.00 97.69 447 ILE A N 1
ATOM 3218 C CA . ILE A 1 447 ? -1.088 -7.091 4.923 1.00 97.69 447 ILE A CA 1
ATOM 3219 C C . ILE A 1 447 ? -1.393 -7.585 6.338 1.00 97.69 447 ILE A C 1
ATOM 3221 O O . ILE A 1 447 ? -2.491 -7.396 6.859 1.00 97.69 447 ILE A O 1
ATOM 3225 N N . LYS A 1 448 ? -0.409 -8.226 6.975 1.00 96.38 448 LYS A N 1
ATOM 3226 C CA . LYS A 1 448 ? -0.536 -8.700 8.359 1.00 96.38 448 LYS A CA 1
ATOM 3227 C C . LYS A 1 448 ? -0.524 -7.538 9.370 1.00 96.38 448 LYS A C 1
ATOM 3229 O O . LYS A 1 448 ? -0.004 -6.468 9.047 1.00 96.38 448 LYS A O 1
ATOM 3234 N N . PRO A 1 449 ? -0.994 -7.765 10.611 1.00 95.88 449 PRO A N 1
ATOM 3235 C CA . PRO A 1 449 ? -0.821 -6.811 11.703 1.00 95.88 449 PRO A CA 1
ATOM 3236 C C . PRO A 1 449 ? 0.639 -6.379 11.908 1.00 95.88 449 PRO A C 1
ATOM 3238 O O . PRO A 1 449 ? 1.593 -7.116 11.607 1.00 95.88 449 PRO A O 1
ATOM 3241 N N . VAL A 1 450 ? 0.813 -5.167 12.435 1.00 91.50 450 VAL A N 1
ATOM 3242 C CA . VAL A 1 450 ? 2.124 -4.592 12.747 1.00 91.50 450 VAL A CA 1
ATOM 3243 C C . VAL A 1 450 ? 2.736 -5.354 13.916 1.00 91.50 450 VAL A C 1
ATOM 3245 O O . VAL A 1 450 ? 2.164 -5.453 14.989 1.00 91.50 450 VAL A O 1
ATOM 3248 N N . SER A 1 451 ? 3.942 -5.889 13.748 1.00 88.31 451 SER A N 1
ATOM 3249 C CA . SER A 1 451 ? 4.497 -6.773 14.782 1.00 88.31 451 SER A CA 1
ATOM 3250 C C . SER A 1 451 ? 4.960 -6.050 16.055 1.00 88.31 451 SER A C 1
ATOM 3252 O O . SER A 1 451 ? 5.201 -6.701 17.065 1.00 88.31 451 SER A O 1
ATOM 3254 N N . THR A 1 452 ? 5.147 -4.727 16.008 1.00 84.88 452 THR A N 1
ATOM 3255 C CA . THR A 1 452 ? 5.543 -3.948 17.187 1.00 84.88 452 THR A CA 1
ATOM 3256 C C . THR A 1 452 ? 4.292 -3.442 17.892 1.00 84.88 452 THR A C 1
ATOM 3258 O O . THR A 1 452 ? 3.618 -2.561 17.363 1.00 84.88 452 THR A O 1
ATOM 3261 N N . ILE A 1 453 ? 4.016 -3.985 19.076 1.00 89.81 453 ILE A N 1
ATOM 3262 C CA . ILE A 1 453 ? 2.842 -3.670 19.897 1.00 89.81 453 ILE A CA 1
ATOM 3263 C C . ILE A 1 453 ? 3.265 -3.365 21.339 1.00 89.81 453 ILE A C 1
ATOM 3265 O O . ILE A 1 453 ? 4.333 -3.796 21.783 1.00 89.81 453 ILE A O 1
ATOM 3269 N N . GLY A 1 454 ? 2.430 -2.617 22.063 1.00 87.56 454 GLY A N 1
ATOM 3270 C CA . GLY A 1 454 ? 2.691 -2.241 23.457 1.00 87.56 454 GLY A CA 1
ATOM 3271 C C . GLY A 1 454 ? 2.377 -3.356 24.457 1.00 87.56 454 GLY A C 1
ATOM 3272 O O . GLY A 1 454 ? 2.793 -3.280 25.612 1.00 87.56 454 GLY A O 1
ATOM 3273 N N . ARG A 1 455 ? 1.676 -4.413 24.025 1.00 89.44 455 ARG A N 1
ATOM 3274 C CA . ARG A 1 455 ? 1.401 -5.589 24.857 1.00 89.44 455 ARG A CA 1
ATOM 3275 C C . ARG A 1 455 ? 2.684 -6.392 25.130 1.00 89.44 455 ARG A C 1
ATOM 3277 O O . ARG A 1 455 ? 3.415 -6.685 24.179 1.00 89.44 455 ARG A O 1
ATOM 3284 N N . PRO A 1 456 ? 2.938 -6.789 26.392 1.00 89.81 456 PRO A N 1
ATOM 3285 C CA . PRO A 1 456 ? 4.027 -7.697 26.737 1.00 89.81 456 PRO A CA 1
ATOM 3286 C C . PRO A 1 456 ? 3.903 -9.034 26.005 1.00 89.81 456 PRO A C 1
ATOM 3288 O O . PRO A 1 456 ? 2.828 -9.633 25.975 1.00 89.81 456 PRO A O 1
ATOM 3291 N N . GLN A 1 457 ? 5.010 -9.505 25.442 1.00 89.81 457 GLN A N 1
ATOM 3292 C CA . GLN A 1 457 ? 5.108 -10.797 24.770 1.00 89.81 457 GLN A CA 1
ATOM 3293 C C . GLN A 1 457 ? 6.256 -11.609 25.360 1.00 89.81 457 GLN A C 1
ATOM 3295 O O . GLN A 1 457 ? 7.397 -11.140 25.389 1.00 89.81 457 GLN A O 1
ATOM 3300 N N . ASP A 1 458 ? 5.958 -12.840 25.775 1.00 91.69 458 ASP A N 1
ATOM 3301 C CA . ASP A 1 458 ? 6.978 -13.808 26.166 1.00 91.69 458 ASP A CA 1
ATOM 3302 C C . ASP A 1 458 ? 7.722 -14.302 24.921 1.00 91.69 458 ASP A C 1
ATOM 3304 O O . ASP A 1 458 ? 7.128 -14.743 23.936 1.00 91.69 458 ASP A O 1
ATOM 3308 N N . THR A 1 459 ? 9.043 -14.183 24.953 1.00 92.00 459 THR A N 1
ATOM 3309 C CA . THR A 1 459 ? 9.940 -14.467 23.831 1.00 92.00 459 THR A CA 1
ATOM 3310 C C . THR A 1 459 ? 11.307 -14.915 24.367 1.00 92.00 459 THR A C 1
ATOM 3312 O O . THR A 1 459 ? 11.444 -15.284 25.536 1.00 92.00 459 THR A O 1
ATOM 3315 N N . ALA A 1 460 ? 12.337 -14.921 23.527 1.00 91.62 460 ALA A N 1
ATOM 3316 C CA . ALA A 1 460 ? 13.707 -15.213 23.920 1.00 91.62 460 ALA A CA 1
ATOM 3317 C C . ALA A 1 460 ? 14.669 -14.141 23.406 1.00 91.62 460 ALA A C 1
ATOM 3319 O O . ALA A 1 460 ? 14.442 -13.550 22.349 1.00 91.62 460 ALA A O 1
ATOM 3320 N N . GLY A 1 461 ? 15.741 -13.903 24.157 1.00 90.56 461 GLY A N 1
ATOM 3321 C CA . GLY A 1 461 ? 16.886 -13.115 23.725 1.00 90.56 461 GLY A CA 1
ATOM 3322 C C . GLY A 1 461 ? 17.679 -13.810 22.620 1.00 90.56 461 GLY A C 1
ATOM 3323 O O . GLY A 1 461 ? 17.486 -14.991 22.321 1.00 90.56 461 GLY A O 1
ATOM 3324 N N . PHE A 1 462 ? 18.610 -13.077 22.006 1.00 87.44 462 PHE A N 1
ATOM 3325 C CA . PHE A 1 462 ? 19.527 -13.662 21.015 1.00 87.44 462 PHE A CA 1
ATOM 3326 C C . PHE A 1 462 ? 20.461 -14.735 21.602 1.00 87.44 462 PHE A C 1
ATOM 3328 O O . PHE A 1 462 ? 20.999 -15.541 20.851 1.00 87.44 462 PHE A O 1
ATOM 3335 N N . ASP A 1 463 ? 20.647 -14.741 22.920 1.00 90.38 463 ASP A N 1
ATOM 3336 C CA . ASP A 1 463 ? 21.387 -15.742 23.696 1.00 90.38 463 ASP A CA 1
ATOM 3337 C C . ASP A 1 463 ? 20.555 -16.998 24.026 1.00 90.38 463 ASP A C 1
ATOM 3339 O O . ASP A 1 463 ? 21.073 -17.947 24.611 1.00 90.38 463 ASP A O 1
ATOM 3343 N N . GLY A 1 464 ? 19.269 -17.017 23.656 1.00 89.69 464 GLY A N 1
ATOM 3344 C CA . GLY A 1 464 ? 18.335 -18.096 23.971 1.00 89.69 464 GLY A CA 1
ATOM 3345 C C . GLY A 1 464 ? 17.726 -18.018 25.374 1.00 89.69 464 GLY A C 1
ATOM 3346 O O . GLY A 1 464 ? 16.898 -18.865 25.716 1.00 89.69 464 GLY A O 1
ATOM 3347 N N . ALA A 1 465 ? 18.077 -17.014 26.184 1.00 92.81 465 ALA A N 1
ATOM 3348 C CA . ALA A 1 465 ? 17.456 -16.807 27.485 1.00 92.81 465 ALA A CA 1
ATOM 3349 C C . ALA A 1 465 ? 16.005 -16.338 27.316 1.00 92.81 465 ALA A C 1
ATOM 3351 O O . ALA A 1 465 ? 15.687 -15.573 26.404 1.00 92.81 465 ALA A O 1
ATOM 3352 N N . LYS A 1 466 ? 15.105 -16.773 28.205 1.00 92.00 466 LYS A N 1
ATOM 3353 C CA . LYS A 1 466 ? 13.721 -16.276 28.209 1.00 92.00 466 LYS A CA 1
ATOM 3354 C C . LYS A 1 466 ? 13.717 -14.767 28.447 1.00 92.00 466 LYS A C 1
ATOM 3356 O O . LYS A 1 466 ? 14.385 -14.277 29.354 1.00 92.00 466 LYS A O 1
ATOM 3361 N N . GLY A 1 467 ? 12.932 -14.053 27.654 1.00 86.56 467 GLY A N 1
ATOM 3362 C CA . GLY A 1 467 ? 12.759 -12.612 27.750 1.00 86.56 467 GLY A CA 1
ATOM 3363 C C . GLY A 1 467 ? 11.295 -12.227 27.606 1.00 86.56 467 GLY A C 1
ATOM 3364 O O . GLY A 1 467 ? 10.476 -12.998 27.112 1.00 86.56 467 GLY A O 1
ATOM 3365 N N . ASN A 1 468 ? 10.968 -11.013 28.023 1.00 88.62 468 ASN A N 1
ATOM 3366 C CA . ASN A 1 468 ? 9.659 -10.419 27.804 1.00 88.62 468 ASN A CA 1
ATOM 3367 C C . ASN A 1 468 ? 9.861 -9.081 27.093 1.00 88.62 468 ASN A C 1
ATOM 3369 O O . ASN A 1 468 ? 10.748 -8.311 27.465 1.00 88.62 468 ASN A O 1
ATOM 3373 N N . LEU A 1 469 ? 9.083 -8.832 26.041 1.00 85.88 469 LEU A N 1
ATOM 3374 C CA . LEU A 1 469 ? 9.187 -7.615 25.249 1.00 85.88 469 LEU A CA 1
ATOM 3375 C C . LEU A 1 469 ? 7.832 -6.917 25.160 1.00 85.88 469 LEU A C 1
ATOM 3377 O O . LEU A 1 469 ? 6.885 -7.454 24.591 1.00 85.88 469 LEU A O 1
ATOM 3381 N N . ALA A 1 470 ? 7.780 -5.686 25.656 1.00 85.50 470 ALA A N 1
ATOM 3382 C CA . ALA A 1 470 ? 6.699 -4.740 25.421 1.00 85.50 470 ALA A CA 1
ATOM 3383 C C . ALA A 1 470 ? 7.310 -3.521 24.733 1.00 85.50 470 ALA A C 1
ATOM 3385 O O . ALA A 1 470 ? 8.162 -2.839 25.310 1.00 85.50 470 ALA A O 1
ATOM 3386 N N . ALA A 1 471 ? 6.941 -3.261 23.480 1.00 75.88 471 ALA A N 1
ATOM 3387 C CA . ALA A 1 471 ? 7.559 -2.161 22.764 1.00 75.88 471 ALA A CA 1
ATOM 3388 C C . ALA A 1 471 ? 7.056 -0.827 23.320 1.00 75.88 471 ALA A C 1
ATOM 3390 O O . ALA A 1 471 ? 5.873 -0.498 23.236 1.00 75.88 471 ALA A O 1
ATOM 3391 N N . ARG A 1 472 ? 7.975 -0.041 23.879 1.00 68.19 472 ARG A N 1
ATOM 3392 C CA . ARG A 1 472 ? 7.713 1.346 24.252 1.00 68.19 472 ARG A CA 1
ATOM 3393 C C . ARG A 1 472 ? 7.919 2.214 23.017 1.00 68.19 472 ARG A C 1
ATOM 3395 O O . ARG A 1 472 ? 9.020 2.252 22.474 1.00 68.19 472 ARG A O 1
ATOM 3402 N N . GLY A 1 473 ? 6.885 2.922 22.570 1.00 62.44 473 GLY A N 1
ATOM 3403 C CA . GLY A 1 473 ? 7.053 3.909 21.509 1.00 62.44 473 GLY A CA 1
ATOM 3404 C C . GLY A 1 473 ? 5.877 4.068 20.557 1.00 62.44 473 GLY A C 1
ATOM 3405 O O . GLY A 1 473 ? 4.728 3.755 20.848 1.00 62.44 473 GLY A O 1
ATOM 3406 N N . ARG A 1 474 ? 6.198 4.664 19.407 1.00 68.88 474 ARG A N 1
ATOM 3407 C CA . ARG A 1 474 ? 5.248 5.197 18.428 1.00 68.88 474 ARG A CA 1
ATOM 3408 C C . ARG A 1 474 ? 4.955 4.155 17.349 1.00 68.88 474 ARG A C 1
ATOM 3410 O O . ARG A 1 474 ? 5.673 4.089 16.347 1.00 68.88 474 ARG A O 1
ATOM 3417 N N . HIS A 1 475 ? 3.914 3.353 17.540 1.00 76.12 475 HIS A N 1
ATOM 3418 C CA . HIS A 1 475 ? 3.533 2.286 16.609 1.00 76.12 475 HIS A CA 1
ATOM 3419 C C . HIS A 1 475 ? 2.182 2.573 15.956 1.00 76.12 475 HIS A C 1
ATOM 3421 O O . HIS A 1 475 ? 1.329 3.233 16.543 1.00 76.12 475 HIS A O 1
ATOM 3427 N N . ASP A 1 476 ? 2.028 2.128 14.711 1.00 85.62 476 ASP A N 1
ATOM 3428 C CA . ASP A 1 476 ? 0.751 2.218 14.011 1.00 85.62 476 ASP A CA 1
ATOM 3429 C C . ASP A 1 476 ? -0.133 1.034 14.429 1.00 85.62 476 ASP A C 1
ATOM 3431 O O . ASP A 1 476 ? 0.315 -0.107 14.290 1.00 85.62 476 ASP A O 1
ATOM 3435 N N . PRO A 1 477 ? -1.381 1.263 14.874 1.00 91.00 477 PRO A N 1
ATOM 3436 C CA . PRO A 1 477 ? -2.338 0.179 15.099 1.00 91.00 477 PRO A CA 1
ATOM 3437 C C . PRO A 1 477 ? -2.813 -0.446 13.777 1.00 91.00 477 PRO A C 1
ATOM 3439 O O . PRO A 1 477 ? -3.252 -1.590 13.755 1.00 91.00 477 PRO A O 1
ATOM 3442 N N . CYS A 1 478 ? -2.707 0.280 12.659 1.00 93.12 478 CYS A N 1
ATOM 3443 C CA . CYS A 1 478 ? -3.020 -0.201 11.316 1.00 93.12 478 CYS A CA 1
ATOM 3444 C C . CYS A 1 478 ? -2.211 0.583 10.270 1.00 93.12 478 CYS A C 1
ATOM 3446 O O . CYS A 1 478 ? -2.193 1.813 10.283 1.00 93.12 478 CYS A O 1
ATOM 3448 N N . VAL A 1 479 ? -1.539 -0.117 9.349 1.00 93.25 479 VAL A N 1
ATOM 3449 C CA . VAL A 1 479 ? -0.681 0.500 8.312 1.00 93.25 479 VAL A CA 1
ATOM 3450 C C . VAL A 1 479 ? -1.342 0.599 6.939 1.00 93.25 479 VAL A C 1
ATOM 3452 O O . VAL A 1 479 ? -0.731 1.127 6.014 1.00 93.25 479 VAL A O 1
ATOM 3455 N N . LEU A 1 480 ? -2.566 0.101 6.773 1.00 95.00 480 LEU A N 1
ATOM 3456 C CA . LEU A 1 480 ? -3.210 0.001 5.461 1.00 95.00 480 LEU A CA 1
ATOM 3457 C C . LEU A 1 480 ? -3.338 1.358 4.740 1.00 95.00 480 LEU A C 1
ATOM 3459 O O . LEU A 1 480 ? -2.864 1.442 3.606 1.00 95.00 480 LEU A O 1
ATOM 3463 N N . PRO A 1 481 ? -3.820 2.454 5.370 1.00 92.50 481 PRO A N 1
ATOM 3464 C CA . PRO A 1 481 ? -3.987 3.727 4.658 1.00 92.50 481 PRO A CA 1
ATOM 3465 C C . PRO A 1 481 ? -2.671 4.318 4.129 1.00 92.50 481 PRO A C 1
ATOM 3467 O O . PRO A 1 481 ? -2.633 4.949 3.074 1.00 92.50 481 PRO A O 1
ATOM 3470 N N . ARG A 1 482 ? -1.555 4.088 4.832 1.00 91.12 482 ARG A N 1
ATOM 3471 C CA . ARG A 1 482 ? -0.211 4.515 4.393 1.00 91.12 482 ARG A CA 1
ATOM 3472 C C . ARG A 1 482 ? 0.448 3.535 3.421 1.00 91.12 482 ARG A C 1
ATOM 3474 O O . ARG A 1 482 ? 1.432 3.891 2.776 1.00 91.12 482 ARG A O 1
ATOM 3481 N N . ALA A 1 483 ? -0.054 2.305 3.334 1.00 95.06 483 ALA A N 1
ATOM 3482 C CA . ALA A 1 483 ? 0.429 1.290 2.408 1.00 95.06 483 ALA A CA 1
ATOM 3483 C C . ALA A 1 483 ? -0.199 1.424 1.009 1.00 95.06 483 ALA A C 1
ATOM 3485 O O . ALA A 1 483 ? 0.444 1.024 0.043 1.00 95.06 483 ALA A O 1
ATOM 3486 N N . SER A 1 484 ? -1.368 2.062 0.865 1.00 95.56 484 SER A N 1
ATOM 3487 C CA . SER A 1 484 ? -1.974 2.352 -0.447 1.00 95.56 484 SER A CA 1
ATOM 3488 C C . SER A 1 484 ? -1.017 3.033 -1.445 1.00 95.56 484 SER A C 1
ATOM 3490 O O . SER A 1 484 ? -0.757 2.440 -2.488 1.00 95.56 484 SER A O 1
ATOM 3492 N N . PRO A 1 485 ? -0.394 4.198 -1.152 1.00 96.44 485 PRO A N 1
ATOM 3493 C CA . PRO A 1 485 ? 0.547 4.839 -2.087 1.00 96.44 485 PRO A CA 1
ATOM 3494 C C . PRO A 1 485 ? 1.797 3.990 -2.385 1.00 96.44 485 PRO A C 1
ATOM 3496 O O . PRO A 1 485 ? 2.436 4.154 -3.421 1.00 96.44 485 PRO A O 1
ATOM 3499 N N . LEU A 1 486 ? 2.155 3.059 -1.496 1.00 97.12 486 LEU A N 1
ATOM 3500 C CA . LEU A 1 486 ? 3.251 2.117 -1.721 1.00 97.12 486 LEU A CA 1
ATOM 3501 C C . LEU A 1 486 ? 2.870 1.017 -2.718 1.00 97.12 486 LEU A C 1
ATOM 3503 O O . LEU A 1 486 ? 3.679 0.682 -3.581 1.00 97.12 486 LEU A O 1
ATOM 3507 N N . VAL A 1 487 ? 1.655 0.477 -2.618 1.00 98.38 487 VAL A N 1
ATOM 3508 C CA . VAL A 1 487 ? 1.127 -0.488 -3.591 1.00 98.38 487 VAL A CA 1
ATOM 3509 C C . VAL A 1 487 ? 0.954 0.168 -4.961 1.00 98.38 487 VAL A C 1
ATOM 3511 O O . VAL A 1 487 ? 1.400 -0.405 -5.956 1.00 98.38 487 VAL A O 1
ATOM 3514 N N . GLU A 1 488 ? 0.417 1.393 -5.016 1.00 98.38 488 GLU A N 1
ATOM 3515 C CA . GLU A 1 488 ? 0.348 2.177 -6.259 1.00 98.38 488 GLU A CA 1
ATOM 3516 C C . GLU A 1 488 ? 1.745 2.353 -6.866 1.00 98.38 488 GLU A C 1
ATOM 3518 O O . GLU A 1 488 ? 1.969 1.962 -8.008 1.00 98.38 488 GLU A O 1
ATOM 3523 N N . GLY A 1 489 ? 2.716 2.831 -6.078 1.00 98.19 489 GLY A N 1
ATOM 3524 C CA . GLY A 1 489 ? 4.081 3.053 -6.549 1.00 98.19 489 GLY A CA 1
ATOM 3525 C C . GLY A 1 489 ? 4.757 1.786 -7.079 1.00 98.19 489 GLY A C 1
ATOM 3526 O O . GLY A 1 489 ? 5.323 1.809 -8.168 1.00 98.19 489 GLY A O 1
ATOM 3527 N N . MET A 1 490 ? 4.665 0.658 -6.365 1.00 98.50 490 MET A N 1
ATOM 3528 C CA . MET A 1 490 ? 5.227 -0.612 -6.847 1.00 98.50 490 MET A CA 1
ATOM 3529 C C . MET A 1 490 ? 4.539 -1.117 -8.115 1.00 98.50 490 MET A C 1
ATOM 3531 O O . MET A 1 490 ? 5.204 -1.700 -8.970 1.00 98.50 490 MET A O 1
ATOM 3535 N N . THR A 1 491 ? 3.233 -0.882 -8.251 1.00 98.56 491 THR A N 1
ATOM 3536 C CA . THR A 1 491 ? 2.492 -1.203 -9.476 1.00 98.56 491 THR A CA 1
ATOM 3537 C C . THR A 1 491 ? 3.033 -0.376 -10.631 1.00 98.56 491 THR A C 1
ATOM 3539 O O . THR A 1 491 ? 3.419 -0.945 -11.648 1.00 98.56 491 THR A O 1
ATOM 3542 N N . SER A 1 492 ? 3.178 0.939 -10.448 1.00 98.50 492 SER A N 1
ATOM 3543 C CA . SER A 1 492 ? 3.759 1.837 -11.449 1.00 98.50 492 SER A CA 1
ATOM 3544 C C . SER A 1 492 ? 5.146 1.385 -11.896 1.00 98.50 492 SER A C 1
ATOM 3546 O O . SER A 1 492 ? 5.419 1.366 -13.091 1.00 98.50 492 SER A O 1
ATOM 3548 N N . LEU A 1 493 ? 6.010 0.961 -10.966 1.00 98.50 493 LEU A N 1
ATOM 3549 C CA . LEU A 1 493 ? 7.347 0.460 -11.303 1.00 98.50 493 LEU A CA 1
ATOM 3550 C C . LEU A 1 493 ? 7.297 -0.790 -12.188 1.00 98.50 493 LEU A C 1
ATOM 3552 O O . LEU A 1 493 ? 8.021 -0.860 -13.178 1.00 98.50 493 LEU A O 1
ATOM 3556 N N . VAL A 1 494 ? 6.435 -1.758 -11.861 1.00 98.38 494 VAL A N 1
ATOM 3557 C CA . VAL A 1 494 ? 6.262 -2.972 -12.676 1.00 98.38 494 VAL A CA 1
ATOM 3558 C C . VAL A 1 494 ? 5.744 -2.621 -14.065 1.00 98.38 494 VAL A C 1
ATOM 3560 O O . VAL A 1 494 ? 6.292 -3.082 -15.065 1.00 98.38 494 VAL A O 1
ATOM 3563 N N . LEU A 1 495 ? 4.701 -1.795 -14.133 1.00 97.19 495 LEU A N 1
ATOM 3564 C CA . LEU A 1 495 ? 4.076 -1.442 -15.401 1.00 97.19 495 LEU A CA 1
ATOM 3565 C C . LEU A 1 495 ? 5.015 -0.627 -16.289 1.00 97.19 495 LEU A C 1
ATOM 3567 O O . LEU A 1 495 ? 5.095 -0.893 -17.487 1.00 97.19 495 LEU A O 1
ATOM 3571 N N . ALA A 1 496 ? 5.763 0.314 -15.711 1.00 97.06 496 ALA A N 1
ATOM 3572 C CA . ALA A 1 496 ? 6.723 1.111 -16.457 1.00 97.06 496 ALA A CA 1
ATOM 3573 C C . ALA A 1 496 ? 7.867 0.252 -17.010 1.00 97.06 496 ALA A C 1
ATOM 3575 O O . ALA A 1 496 ? 8.214 0.370 -18.186 1.00 97.06 496 ALA A O 1
ATOM 3576 N N . ASP A 1 497 ? 8.405 -0.657 -16.192 1.00 97.69 497 ASP A N 1
ATOM 3577 C CA . ASP A 1 497 ? 9.468 -1.568 -16.609 1.00 97.69 497 ASP A CA 1
ATOM 3578 C C . ASP A 1 497 ? 9.017 -2.490 -17.751 1.00 97.69 497 ASP A C 1
ATOM 3580 O O . ASP A 1 497 ? 9.690 -2.588 -18.779 1.00 97.69 497 ASP A O 1
ATOM 3584 N N . LEU A 1 498 ? 7.841 -3.112 -17.620 1.00 95.94 498 LEU A N 1
ATOM 3585 C CA . LEU A 1 498 ? 7.278 -3.966 -18.668 1.00 95.94 498 LEU A CA 1
ATOM 3586 C C . LEU A 1 498 ? 6.968 -3.176 -19.943 1.00 95.94 498 LEU A C 1
ATOM 3588 O O . LEU A 1 498 ? 7.246 -3.654 -21.041 1.00 95.94 498 LEU A O 1
ATOM 3592 N N . ALA A 1 499 ? 6.442 -1.956 -19.824 1.00 92.56 499 ALA A N 1
ATOM 3593 C CA . ALA A 1 499 ? 6.166 -1.111 -20.980 1.00 92.56 499 ALA A CA 1
ATOM 3594 C C . ALA A 1 499 ? 7.445 -0.733 -21.739 1.00 92.56 499 ALA A C 1
ATOM 3596 O O . ALA A 1 499 ? 7.462 -0.779 -22.971 1.00 92.56 499 ALA A O 1
ATOM 3597 N N . LEU A 1 500 ? 8.533 -0.411 -21.034 1.00 93.12 500 LEU A N 1
ATOM 3598 C CA . LEU A 1 500 ? 9.824 -0.155 -21.673 1.00 93.12 500 LEU A CA 1
ATOM 3599 C C . LEU A 1 500 ? 10.416 -1.415 -22.309 1.00 93.12 500 LEU A C 1
ATOM 3601 O O . LEU A 1 500 ? 10.916 -1.334 -23.429 1.00 93.12 500 LEU A O 1
ATOM 3605 N N . GLN A 1 501 ? 10.297 -2.580 -21.669 1.00 93.00 501 GLN A N 1
ATOM 3606 C CA . GLN A 1 501 ? 10.705 -3.857 -22.268 1.00 93.00 501 GLN A CA 1
ATOM 3607 C C . GLN A 1 501 ? 9.934 -4.173 -23.556 1.00 93.00 501 GLN A C 1
ATOM 3609 O O . GLN A 1 501 ? 10.516 -4.685 -24.507 1.00 93.00 501 GLN A O 1
ATOM 3614 N N . GLN A 1 502 ? 8.643 -3.841 -23.635 1.00 88.44 502 GLN A N 1
ATOM 3615 C CA . GLN A 1 502 ? 7.899 -4.016 -24.886 1.00 88.44 502 GLN A CA 1
ATOM 3616 C C . GLN A 1 502 ? 8.307 -2.997 -25.955 1.00 88.44 502 GLN A C 1
ATOM 3618 O O . GLN A 1 502 ? 8.320 -3.322 -27.142 1.00 88.44 502 GLN A O 1
ATOM 3623 N N . ARG A 1 503 ? 8.689 -1.772 -25.567 1.00 85.94 503 ARG A N 1
ATOM 3624 C CA . ARG A 1 503 ? 9.207 -0.778 -26.520 1.00 85.94 503 ARG A CA 1
ATOM 3625 C C . ARG A 1 503 ? 10.524 -1.210 -27.159 1.00 85.94 503 ARG A C 1
ATOM 3627 O O . ARG A 1 503 ? 10.690 -0.953 -28.343 1.00 85.94 503 ARG A O 1
ATOM 3634 N N . THR A 1 504 ? 11.422 -1.879 -26.432 1.00 82.88 504 THR A N 1
ATOM 3635 C CA . THR A 1 504 ? 12.709 -2.336 -26.999 1.00 82.88 504 THR A CA 1
ATOM 3636 C C . THR A 1 504 ? 12.562 -3.461 -28.022 1.00 82.88 504 THR A C 1
ATOM 3638 O O . THR A 1 504 ? 13.474 -3.684 -28.811 1.00 82.88 504 THR A O 1
ATOM 3641 N N . ARG A 1 505 ? 11.426 -4.168 -28.024 1.00 81.81 505 ARG A N 1
ATOM 3642 C CA . ARG A 1 505 ? 11.110 -5.222 -29.002 1.00 81.81 505 ARG A CA 1
ATOM 3643 C C . ARG A 1 505 ? 10.527 -4.685 -30.304 1.00 81.81 505 ARG A C 1
ATOM 3645 O O . ARG A 1 505 ? 10.486 -5.411 -31.292 1.00 81.81 505 ARG A O 1
ATOM 3652 N N . ARG A 1 506 ? 10.036 -3.444 -30.305 1.00 69.50 506 ARG A N 1
ATOM 3653 C CA . ARG A 1 506 ? 9.594 -2.779 -31.531 1.00 69.50 506 ARG A CA 1
ATOM 3654 C C . ARG A 1 506 ? 10.833 -2.334 -32.295 1.00 69.50 506 ARG A C 1
ATOM 3656 O O . ARG A 1 506 ? 11.808 -1.917 -31.671 1.00 69.50 506 ARG A O 1
ATOM 3663 N N . GLU A 1 507 ? 10.797 -2.440 -33.623 1.00 54.75 507 GLU A N 1
ATOM 3664 C CA . GLU A 1 507 ? 11.893 -1.939 -34.451 1.00 54.75 507 GLU A CA 1
ATOM 3665 C C . GLU A 1 507 ? 12.230 -0.497 -34.039 1.00 54.75 507 GLU A C 1
ATOM 3667 O O . GLU A 1 507 ? 11.313 0.303 -33.801 1.00 54.75 507 GLU A O 1
ATOM 3672 N N . PRO A 1 508 ? 13.526 -0.151 -33.926 1.00 50.25 508 PRO A N 1
ATOM 3673 C CA . PRO A 1 508 ? 13.926 1.239 -33.803 1.00 50.25 508 PRO A CA 1
ATOM 3674 C C . PRO A 1 508 ? 13.255 2.024 -34.925 1.00 50.25 508 PRO A C 1
ATOM 3676 O O . PRO A 1 508 ? 13.225 1.553 -36.062 1.00 50.25 508 PRO A O 1
ATOM 3679 N N . VAL A 1 509 ? 12.726 3.212 -34.628 1.00 42.84 509 VAL A N 1
ATOM 3680 C CA . VAL A 1 509 ? 12.272 4.121 -35.683 1.00 42.84 509 VAL A CA 1
ATOM 3681 C C . VAL A 1 509 ? 13.475 4.356 -36.591 1.00 42.84 509 VAL A C 1
ATOM 3683 O O . VAL A 1 509 ? 14.417 5.048 -36.200 1.00 42.84 509 VAL A O 1
ATOM 3686 N N . ALA A 1 510 ? 13.477 3.731 -37.771 1.00 37.09 510 ALA A N 1
ATOM 3687 C CA . ALA A 1 510 ? 14.450 4.043 -38.795 1.00 37.09 510 ALA A CA 1
ATOM 3688 C C . ALA A 1 510 ? 14.277 5.531 -39.073 1.00 37.09 510 ALA A C 1
ATOM 3690 O O . ALA A 1 510 ? 13.188 5.978 -39.447 1.00 37.09 510 ALA A O 1
ATOM 3691 N N . LEU A 1 511 ? 15.331 6.314 -38.840 1.00 32.94 511 LEU A N 1
ATOM 3692 C CA . LEU A 1 511 ? 15.365 7.650 -39.407 1.00 32.94 511 LEU A CA 1
ATOM 3693 C C . LEU A 1 511 ? 15.097 7.466 -40.903 1.00 32.94 511 LEU A C 1
ATOM 3695 O O . LEU A 1 511 ? 15.716 6.574 -41.500 1.00 32.94 511 LEU A O 1
ATOM 3699 N N . PRO A 1 512 ? 14.171 8.236 -41.509 1.00 38.22 512 PRO A N 1
ATOM 3700 C CA . PRO A 1 512 ? 14.061 8.220 -42.955 1.00 38.22 512 PRO A CA 1
ATOM 3701 C C . PRO A 1 512 ? 15.481 8.408 -43.499 1.00 38.22 512 PRO A C 1
ATOM 3703 O O . PRO A 1 512 ? 16.216 9.239 -42.943 1.00 38.22 512 PRO A O 1
ATOM 3706 N N . PRO A 1 513 ? 15.911 7.603 -44.491 1.00 42.81 513 PRO A N 1
ATOM 3707 C CA . PRO A 1 513 ? 17.231 7.775 -45.073 1.00 42.81 513 PRO A CA 1
ATOM 3708 C C . PRO A 1 513 ? 17.384 9.259 -45.378 1.00 42.81 513 PRO A C 1
ATOM 3710 O O . PRO A 1 513 ? 16.447 9.870 -45.905 1.00 42.81 513 PRO A O 1
ATOM 3713 N N . ALA A 1 514 ? 18.506 9.847 -44.947 1.00 44.09 514 ALA A N 1
ATOM 3714 C CA . ALA A 1 514 ? 18.802 11.234 -45.264 1.00 44.09 514 ALA A CA 1
ATOM 3715 C C . ALA A 1 514 ? 18.486 11.420 -46.746 1.00 44.09 514 ALA A C 1
ATOM 3717 O O . ALA A 1 514 ? 18.914 10.594 -47.560 1.00 44.09 514 ALA A O 1
ATOM 3718 N N . ALA A 1 515 ? 17.650 12.415 -47.064 1.00 42.94 515 ALA A N 1
ATOM 3719 C CA . ALA A 1 515 ? 17.281 12.677 -48.444 1.00 42.94 515 ALA A CA 1
ATOM 3720 C C . ALA A 1 515 ? 18.570 12.649 -49.285 1.00 42.94 515 ALA A C 1
ATOM 3722 O O . ALA A 1 515 ? 19.576 13.207 -48.825 1.00 42.94 515 ALA A O 1
ATOM 3723 N N . PRO A 1 516 ? 18.587 11.954 -50.439 1.00 46.34 516 PRO A N 1
ATOM 3724 C CA . PRO A 1 516 ? 19.772 11.915 -51.283 1.00 46.34 516 PRO A CA 1
ATOM 3725 C C . PRO A 1 516 ? 20.265 13.346 -51.496 1.00 46.34 516 PRO A C 1
ATOM 3727 O O . PRO A 1 516 ? 19.456 14.273 -51.577 1.00 46.34 516 PRO A O 1
ATOM 3730 N N . ALA A 1 517 ? 21.585 13.523 -51.509 1.00 50.56 517 ALA A N 1
ATOM 3731 C CA . ALA A 1 517 ? 22.273 14.812 -51.495 1.00 50.56 517 ALA A CA 1
ATOM 3732 C C . ALA A 1 517 ? 22.102 15.640 -52.789 1.00 50.56 517 ALA A C 1
ATOM 3734 O O . ALA A 1 517 ? 23.020 16.343 -53.188 1.00 50.56 517 ALA A O 1
ATOM 3735 N N . ASP A 1 518 ? 20.922 15.603 -53.406 1.00 52.44 518 ASP A N 1
ATOM 3736 C CA . ASP A 1 518 ? 20.545 16.331 -54.608 1.00 52.44 518 ASP A CA 1
ATOM 3737 C C . ASP A 1 518 ? 19.274 17.146 -54.337 1.00 52.44 518 ASP A C 1
ATOM 3739 O O . ASP A 1 518 ? 18.167 16.827 -54.766 1.00 52.44 518 ASP A O 1
ATOM 3743 N N . ALA A 1 519 ? 19.442 18.241 -53.598 1.00 36.47 519 ALA A N 1
ATOM 3744 C CA . ALA A 1 519 ? 18.494 19.350 -53.598 1.00 36.47 519 ALA A CA 1
ATOM 3745 C C . ALA A 1 519 ? 19.264 20.661 -53.838 1.00 36.47 519 ALA A C 1
ATOM 3747 O O . ALA A 1 519 ? 19.658 21.336 -52.880 1.00 36.47 519 ALA A O 1
ATOM 3748 N N . PRO A 1 520 ? 19.503 21.056 -55.101 1.00 51.66 520 PRO A N 1
ATOM 3749 C CA . PRO A 1 520 ? 20.063 22.360 -55.405 1.00 51.66 520 PRO A CA 1
ATOM 3750 C C . PRO A 1 520 ? 18.918 23.379 -55.398 1.00 51.66 520 PRO A C 1
ATOM 3752 O O . PRO A 1 520 ? 18.159 23.430 -56.354 1.00 51.66 520 PRO A O 1
ATOM 3755 N N . ALA A 1 521 ? 18.741 24.145 -54.311 1.00 49.41 521 ALA A N 1
ATOM 3756 C CA . ALA A 1 521 ? 17.973 25.415 -54.325 1.00 49.41 521 ALA A CA 1
ATOM 3757 C C . ALA A 1 521 ? 17.964 26.205 -52.990 1.00 49.41 521 ALA A C 1
ATOM 3759 O O . ALA A 1 521 ? 17.100 27.058 -52.787 1.00 49.41 521 ALA A O 1
ATOM 3760 N N . ARG A 1 522 ? 18.874 25.959 -52.033 1.00 43.69 522 ARG A N 1
ATOM 3761 C CA . ARG A 1 522 ? 18.935 26.770 -50.789 1.00 43.69 522 ARG A CA 1
ATOM 3762 C C . ARG A 1 522 ? 20.231 27.547 -50.563 1.00 43.69 522 ARG A C 1
ATOM 3764 O O . ARG A 1 522 ? 20.251 28.407 -49.688 1.00 43.69 522 ARG A O 1
ATOM 3771 N N . ALA A 1 523 ? 21.266 27.316 -51.370 1.00 45.69 523 ALA A N 1
ATOM 3772 C CA . ALA A 1 523 ? 22.508 28.089 -51.306 1.00 45.69 523 ALA A CA 1
ATOM 3773 C C . ALA A 1 523 ? 22.425 29.414 -52.092 1.00 45.69 523 ALA A C 1
ATOM 3775 O O . ALA A 1 523 ? 22.907 30.436 -51.613 1.00 45.69 523 ALA A O 1
ATOM 3776 N N . GLU A 1 524 ? 21.733 29.443 -53.237 1.00 46.78 524 GLU A N 1
ATOM 3777 C CA . GLU A 1 524 ? 21.648 30.648 -54.084 1.00 46.78 524 GLU A CA 1
ATOM 3778 C C . GLU A 1 524 ? 20.765 31.750 -53.484 1.00 46.78 524 GLU A C 1
ATOM 3780 O O . GLU A 1 524 ? 21.056 32.934 -53.638 1.00 46.78 524 GLU A O 1
ATOM 3785 N N . LYS A 1 525 ? 19.744 31.382 -52.700 1.00 46.38 525 LYS A N 1
ATOM 3786 C CA . LYS A 1 525 ? 18.868 32.366 -52.048 1.00 46.38 525 LYS A CA 1
ATOM 3787 C C . LYS A 1 525 ? 19.570 33.125 -50.914 1.00 46.38 525 LYS A C 1
ATOM 3789 O O . LYS A 1 525 ? 19.325 34.310 -50.730 1.00 46.38 525 LYS A O 1
ATOM 3794 N N . ARG A 1 526 ? 20.512 32.475 -50.214 1.00 47.22 526 ARG A N 1
ATOM 3795 C CA . ARG A 1 526 ? 21.328 33.122 -49.172 1.00 47.22 526 ARG A CA 1
ATOM 3796 C C . ARG A 1 526 ? 22.422 34.026 -49.736 1.00 47.22 526 ARG A C 1
ATOM 3798 O O . ARG A 1 526 ? 22.743 35.010 -49.087 1.00 47.22 526 ARG A O 1
ATOM 3805 N N . ALA A 1 527 ? 22.960 33.717 -50.919 1.00 50.12 527 ALA A N 1
ATOM 3806 C CA . ALA A 1 527 ? 23.949 34.568 -51.582 1.00 50.12 527 ALA A CA 1
ATOM 3807 C C . ALA A 1 527 ? 23.318 35.856 -52.151 1.00 50.12 527 ALA A C 1
ATOM 3809 O O . ALA A 1 527 ? 23.907 36.932 -52.029 1.00 50.12 527 ALA A O 1
ATOM 3810 N N . ALA A 1 528 ? 22.098 35.767 -52.696 1.00 50.00 528 ALA A N 1
ATOM 3811 C CA . ALA A 1 528 ? 21.353 36.924 -53.200 1.00 50.00 528 ALA A CA 1
ATOM 3812 C C . ALA A 1 528 ? 20.900 37.875 -52.072 1.00 50.00 528 ALA A C 1
ATOM 3814 O O . ALA A 1 528 ? 21.089 39.085 -52.175 1.00 50.00 528 ALA A O 1
ATOM 3815 N N . GLU A 1 529 ? 20.402 37.338 -50.952 1.00 50.94 529 GLU A N 1
ATOM 3816 C CA . GLU A 1 529 ? 19.963 38.146 -49.799 1.00 50.94 529 GLU A CA 1
ATOM 3817 C C . GLU A 1 529 ? 21.141 38.817 -49.059 1.00 50.94 529 GLU A C 1
ATOM 3819 O O . GLU A 1 529 ? 20.985 39.903 -48.497 1.00 50.94 529 GLU A O 1
ATOM 3824 N N . SER A 1 530 ? 22.347 38.232 -49.100 1.00 51.44 530 SER A N 1
ATOM 3825 C CA . SER A 1 530 ? 23.549 38.863 -48.531 1.00 51.44 530 SER A CA 1
ATOM 3826 C C . SER A 1 530 ? 24.095 40.029 -49.364 1.00 51.44 530 SER A C 1
ATOM 3828 O O . SER A 1 530 ? 24.638 40.967 -48.786 1.00 51.44 530 SER A O 1
ATOM 3830 N N . GLN A 1 531 ? 23.925 40.022 -50.694 1.00 51.78 531 GLN A N 1
ATOM 3831 C CA . GLN A 1 531 ? 24.411 41.114 -51.553 1.00 51.78 531 GLN A CA 1
ATOM 3832 C C . GLN A 1 531 ? 23.508 42.361 -51.509 1.00 51.78 531 GLN A C 1
ATOM 3834 O O . GLN A 1 531 ? 24.012 43.484 -51.579 1.00 51.78 531 GLN A O 1
ATOM 3839 N N . GLU A 1 532 ? 22.194 42.203 -51.319 1.00 50.88 532 GLU A N 1
ATOM 3840 C CA . GLU A 1 532 ? 21.279 43.347 -51.167 1.00 50.88 532 GLU A CA 1
ATOM 3841 C C . GLU A 1 532 ? 21.464 44.078 -49.824 1.00 50.88 532 GLU A C 1
ATOM 3843 O O . GLU A 1 532 ? 21.462 45.316 -49.793 1.00 50.88 532 GLU A O 1
ATOM 3848 N N . GLY A 1 533 ? 21.714 43.337 -48.735 1.00 49.56 533 GLY A N 1
ATOM 3849 C CA . GLY A 1 533 ? 21.946 43.897 -47.396 1.00 49.56 533 GLY A CA 1
ATOM 3850 C C . GLY A 1 533 ? 23.282 44.635 -47.239 1.00 49.56 533 GLY A C 1
ATOM 3851 O O . GLY A 1 533 ? 23.372 45.615 -46.498 1.00 49.56 533 GLY A O 1
ATOM 3852 N N . GLU A 1 534 ? 24.322 44.223 -47.969 1.00 50.22 534 GLU A N 1
ATOM 3853 C CA . GLU A 1 534 ? 25.634 44.883 -47.919 1.00 50.22 534 GLU A CA 1
ATOM 3854 C C . GLU A 1 534 ? 25.652 46.202 -48.719 1.00 50.22 534 GLU A C 1
ATOM 3856 O O . GLU A 1 534 ? 26.301 47.172 -48.315 1.00 50.22 534 GLU A O 1
ATOM 3861 N N . SER A 1 535 ? 24.872 46.294 -49.807 1.00 51.69 535 SER A N 1
ATOM 3862 C CA . SER A 1 535 ? 24.757 47.526 -50.611 1.00 51.69 535 SER A CA 1
ATOM 3863 C C . SER A 1 535 ? 23.985 48.650 -49.901 1.00 51.69 535 SER A C 1
ATOM 3865 O O . SER A 1 535 ? 24.333 49.828 -50.031 1.00 51.69 535 SER A O 1
ATOM 3867 N N . THR A 1 536 ? 22.981 48.297 -49.092 1.00 51.78 536 THR A N 1
ATOM 3868 C CA . THR A 1 536 ? 22.174 49.250 -48.312 1.00 51.78 536 THR A CA 1
ATOM 3869 C C . THR A 1 536 ? 22.915 49.738 -47.067 1.00 51.78 536 THR A C 1
ATOM 3871 O O . THR A 1 536 ? 22.843 50.922 -46.738 1.00 51.78 536 THR A O 1
ATOM 3874 N N . ALA A 1 537 ? 23.719 48.880 -46.430 1.00 51.44 537 ALA A N 1
ATOM 3875 C CA . ALA A 1 537 ? 24.562 49.266 -45.297 1.00 51.44 537 ALA A CA 1
ATOM 3876 C C . ALA A 1 537 ? 25.748 50.170 -45.693 1.00 51.44 537 ALA A C 1
ATOM 3878 O O . ALA A 1 537 ? 26.185 50.991 -44.884 1.00 51.44 537 ALA A O 1
ATOM 3879 N N . LYS A 1 538 ? 26.257 50.062 -46.932 1.00 50.41 538 LYS A N 1
ATOM 3880 C CA . LYS A 1 538 ? 27.346 50.919 -47.433 1.00 50.41 538 LYS A CA 1
ATOM 3881 C C . LYS A 1 538 ? 26.862 52.326 -47.816 1.00 50.41 538 LYS A C 1
ATOM 3883 O O . LYS A 1 538 ? 27.545 53.290 -47.499 1.00 50.41 538 LYS A O 1
ATOM 3888 N N . ARG A 1 539 ? 25.651 52.470 -48.379 1.00 50.28 539 ARG A N 1
ATOM 3889 C CA . ARG A 1 539 ? 25.045 53.792 -48.667 1.00 50.28 539 ARG A CA 1
ATOM 3890 C C . ARG A 1 539 ? 24.697 54.607 -47.418 1.00 50.28 539 ARG A C 1
ATOM 3892 O O . ARG A 1 539 ? 24.736 55.825 -47.478 1.00 50.28 539 ARG A O 1
ATOM 3899 N N . ALA A 1 540 ? 24.394 53.963 -46.292 1.00 52.34 540 ALA A N 1
ATOM 3900 C CA . ALA A 1 540 ? 24.060 54.667 -45.050 1.00 52.34 540 ALA A CA 1
ATOM 3901 C C . ALA A 1 540 ? 25.285 55.190 -44.270 1.00 52.34 540 ALA A C 1
ATOM 3903 O O . ALA A 1 540 ? 25.118 55.996 -43.359 1.00 52.34 540 ALA A O 1
ATOM 3904 N N . ARG A 1 541 ? 26.508 54.738 -44.596 1.00 50.94 541 ARG A N 1
ATOM 3905 C CA . ARG A 1 541 ? 27.745 55.176 -43.919 1.00 50.94 541 ARG A CA 1
ATOM 3906 C C . ARG A 1 541 ? 28.455 56.347 -44.599 1.00 50.94 541 ARG A C 1
ATOM 3908 O O . ARG A 1 541 ? 29.218 57.023 -43.920 1.00 50.94 541 ARG A O 1
ATOM 3915 N N . ASP A 1 542 ? 28.178 56.610 -45.874 1.00 52.22 542 ASP A N 1
ATOM 3916 C CA . ASP A 1 542 ? 28.805 57.722 -46.605 1.00 52.22 542 ASP A CA 1
ATOM 3917 C C . ASP A 1 542 ? 28.038 59.059 -46.448 1.00 52.22 542 ASP A C 1
ATOM 3919 O O . ASP A 1 542 ? 28.604 60.115 -46.706 1.00 52.22 542 ASP A O 1
ATOM 3923 N N . ASP A 1 543 ? 26.798 59.047 -45.935 1.00 55.44 543 ASP A N 1
ATOM 3924 C CA . ASP A 1 543 ? 25.959 60.251 -45.734 1.00 55.44 543 ASP A CA 1
ATOM 3925 C C . ASP A 1 543 ? 26.079 60.887 -44.327 1.00 55.44 543 ASP A C 1
ATOM 3927 O O . ASP A 1 543 ? 25.324 61.793 -43.979 1.00 55.44 543 ASP A O 1
ATOM 3931 N N . THR A 1 544 ? 27.017 60.434 -43.484 1.00 53.97 544 THR A N 1
ATOM 3932 C CA . THR A 1 544 ? 27.252 61.009 -42.135 1.00 53.97 544 THR A CA 1
ATOM 3933 C C . THR A 1 544 ? 28.646 61.608 -41.925 1.00 53.97 544 THR A C 1
ATOM 3935 O O . THR A 1 544 ? 29.022 61.915 -40.795 1.00 53.97 544 THR A O 1
ATOM 3938 N N . SER A 1 545 ? 29.399 61.850 -43.001 1.00 52.06 545 SER A N 1
ATOM 3939 C CA . SER A 1 545 ? 30.617 62.669 -42.965 1.00 52.06 545 SER A CA 1
ATOM 3940 C C . SER A 1 545 ? 30.564 63.796 -44.001 1.00 52.06 545 SER A C 1
ATOM 3942 O O . SER A 1 545 ? 31.126 63.670 -45.089 1.00 52.06 545 SER A O 1
ATOM 3944 N N . ALA A 1 546 ? 29.894 64.893 -43.645 1.00 43.59 546 ALA A N 1
ATOM 3945 C CA . ALA A 1 546 ? 30.067 66.227 -44.223 1.00 43.59 546 ALA A CA 1
ATOM 3946 C C . ALA A 1 546 ? 29.718 67.284 -43.169 1.00 43.59 546 ALA A C 1
ATOM 3948 O O . ALA A 1 546 ? 28.618 67.170 -42.579 1.00 43.59 546 ALA A O 1
#

InterPro domains:
  IPR000453 Chorismate synthase [MF_00300] (8-507)
  IPR000453 Chorismate synthase [PF01264] (8-500)
  IPR000453 Chorismate synthase [PTHR21085] (1-508)
  IPR000453 Chorismate synthase [TIGR00033] (8-168)
  IPR000453 Chorismate synthase [cd07304] (8-498)
  IPR020541 Chorismate synthase, conserved site [PS00787] (14-29)
  IPR020541 Chorismate synthase, conserved site [PS00788] (122-138)
  IPR020541 Chorismate synthase, conserved site [PS00789] (474-490)
  IPR035904 Chorismate synthase AroC superfamily [G3DSA:3.60.150.10] (1-204)
  IPR035904 Chorismate synthase AroC superfamily [G3DSA:3.60.150.10] (237-380)
  IPR035904 Chorismate synthase AroC superfamily [G3DSA:3.60.150.10] (408-511)
  IPR035904 Chorismate synthase AroC superfamily [SSF103263] (1-169)
  IPR035904 Chorismate synthase AroC superfamily [SSF103263] (270-506)